Protein AF-0000000078828019 (afdb_homodimer)

Foldseek 3Di:
DDDPPDPDPFPKKKDQVQLLLCVVCVVLPFHCVVLCVVLVHDPNSVVALIDIDGLVSLVVSVVVSCVRSVPPQSLLVSLLVDDPCSQPLLRVLLLQAWWLLRNLQSCQLQVCVRIVQKHWDWDADPQQKIKIFMDRALCQCSNHDSNLNNVVLNSQNVLCVQQVDDDAFPAWEGLAADDPDQVVVCVSRVDGYHYNLLTTMTMHGNVRRGGTGPNHHVVVSVVSDVVSPRRCVDDPPPVCCPVLHVLLLVLLLVCLQVAHDDLQSSCVSVVHHSVVNQVVCVVVPHGNVRSLLVSLQVQLLVQLLPPVADLVNSCSSSRHPDSVVQQVSSCVRRVGGSVVVSPNVVSD/DDDPPDDPDFPKKKDQVQLLLCVVCVVLPFHCVVLCVVLVHDPNSVVALIDIDGLVSLVVSVVVSCVRSVPPQSLLVSLLVDDPCSQPLLRVLLLQAWWLLRSLQSCQLLVCVRIVQKHWDWDADPQQKIKIFMDRFLCQCSNHDSNLNNVVLNSQNVLCVQQVDDDAFPAWEGLAADDPDQVVVCVSRVDGYHYVPLTTMTMHGNVRRGGTGPNHHVVVSVVSDVVSPRRPVDDPPPVCCPVLHVLLLVLLLVCLQVAHDDLQSSCVSSVHHSVVNQVVCVVVPHGNVRSLLVSLQVQLLVQLLPPVADLVNSCSSSRHPDSVVQQVSNCSRRVGGSVVVSPPVVSD

pLDDT: mean 85.27, std 15.71, range [27.28, 98.56]

Nearest PDB structures (foldseek):
  8rcw-assembly2_B  TM=8.441E-01  e=9.101E-11  Mycobacterium tuberculosis H37Rv
  5chh-assembly1_A  TM=4.818E-01  e=4.666E-13  Pseudomonas aeruginosa
  3mkl-assembly1_A  TM=8.518E-01  e=8.955E-05  Escherichia coli K-12
  3mkl-assembly2_B  TM=8.561E-01  e=1.146E-04  Escherichia coli K-12
  6xiu-assembly1_B-2  TM=5.692E-01  e=2.127E-02  Escherichia coli

Organism: Myxococcus xanthus (strain 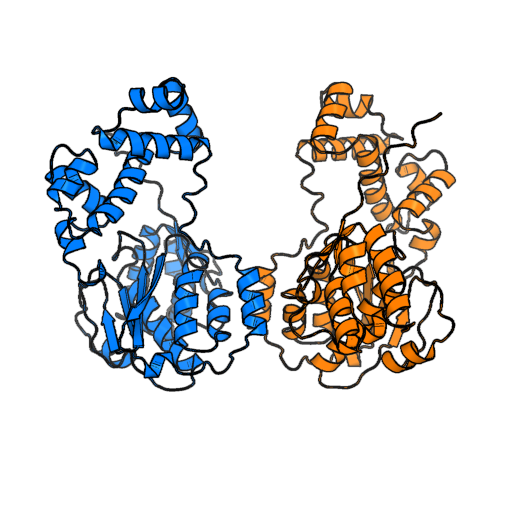DK1622) (NCBI:txid246197)

Structure (mmCIF, N/CA/C/O backbone):
data_AF-0000000078828019-model_v1
#
loop_
_entity.id
_entity.type
_entity.pdbx_description
1 polymer 'Transcriptional regulator, AraC family'
#
loop_
_atom_site.group_PDB
_atom_site.id
_atom_site.type_symbol
_atom_site.label_atom_id
_atom_site.label_alt_id
_atom_site.label_comp_id
_atom_site.label_asym_id
_atom_site.label_entity_id
_atom_site.label_seq_id
_atom_site.pdbx_PDB_ins_code
_atom_site.Cartn_x
_atom_site.Cartn_y
_atom_site.Cartn_z
_atom_site.occupancy
_atom_site.B_iso_or_equiv
_atom_site.auth_seq_id
_atom_site.auth_comp_id
_atom_site.auth_asym_id
_atom_site.auth_atom_id
_atom_site.pdbx_PDB_model_num
ATOM 1 N N . MET A 1 1 ? -33.906 43.219 -7.566 1 29.83 1 MET A N 1
ATOM 2 C CA . MET A 1 1 ? -33.562 42.25 -6.551 1 29.83 1 MET A CA 1
ATOM 3 C C . MET A 1 1 ? -32.469 41.312 -7.039 1 29.83 1 MET A C 1
ATOM 5 O O . MET A 1 1 ? -32.656 40.562 -7.988 1 29.83 1 MET A O 1
ATOM 9 N N . GLU A 1 2 ? -31.156 41.719 -7.035 1 33.22 2 GLU A N 1
ATOM 10 C CA . GLU A 1 2 ? -29.938 41.156 -7.637 1 33.22 2 GLU A CA 1
ATOM 11 C C . GLU A 1 2 ? -29.641 39.781 -7.102 1 33.22 2 GLU A C 1
ATOM 13 O O . GLU A 1 2 ? -29.641 39.562 -5.887 1 33.22 2 GLU A O 1
ATOM 18 N N . THR A 1 3 ? -30 38.781 -7.867 1 39.12 3 THR A N 1
ATOM 19 C CA . THR A 1 3 ? -29.766 37.375 -7.547 1 39.12 3 THR A CA 1
ATOM 20 C C . THR A 1 3 ? -28.328 37.156 -7.082 1 39.12 3 THR A C 1
ATOM 22 O O . THR A 1 3 ? -27.391 37.531 -7.773 1 39.12 3 THR A O 1
ATOM 25 N N . PRO A 1 4 ? -28.125 36.969 -5.766 1 39.81 4 PRO A N 1
ATOM 26 C CA . PRO A 1 4 ? -26.766 36.781 -5.25 1 39.81 4 PRO A CA 1
ATOM 27 C C . PRO A 1 4 ? -25.938 35.812 -6.105 1 39.81 4 PRO A C 1
ATOM 29 O O . PRO A 1 4 ? -26.5 34.969 -6.785 1 39.81 4 PRO A O 1
ATOM 32 N N . PRO A 1 5 ? -24.812 36.25 -6.617 1 39.56 5 PRO A N 1
ATOM 33 C CA . PRO A 1 5 ? -23.969 35.438 -7.477 1 39.56 5 PRO A CA 1
ATOM 34 C C . PRO A 1 5 ? -23.875 33.969 -7.012 1 39.56 5 PRO A C 1
ATOM 36 O O . PRO A 1 5 ? -24.078 33.688 -5.828 1 39.56 5 PRO A O 1
ATOM 39 N N . PRO A 1 6 ? -24.125 33.062 -7.855 1 37.78 6 PRO A N 1
ATOM 40 C CA . PRO A 1 6 ? -24.094 31.641 -7.48 1 37.78 6 PRO A CA 1
ATOM 41 C C . PRO A 1 6 ? -22.891 31.281 -6.605 1 37.78 6 PRO A C 1
ATOM 43 O O . PRO A 1 6 ? -21.812 31.828 -6.793 1 37.78 6 PRO A O 1
ATOM 46 N N . SER A 1 7 ? -23.016 31.047 -5.316 1 38.22 7 SER A N 1
ATOM 47 C CA . SER A 1 7 ? -22.062 30.641 -4.281 1 38.22 7 SER A CA 1
ATOM 48 C C . SER A 1 7 ? -21.031 29.656 -4.832 1 38.22 7 SER A C 1
ATOM 50 O O . SER A 1 7 ? -21.359 28.812 -5.672 1 38.22 7 SER A O 1
ATOM 52 N N . ARG A 1 8 ? -19.797 30.062 -4.988 1 40.03 8 ARG A N 1
ATOM 53 C CA . ARG A 1 8 ? -18.688 29.203 -5.344 1 40.03 8 ARG A CA 1
ATOM 54 C C . ARG A 1 8 ? -18.938 27.766 -4.898 1 40.03 8 ARG A C 1
ATOM 56 O O . ARG A 1 8 ? -19.453 27.531 -3.809 1 40.03 8 ARG A O 1
ATOM 63 N N . PRO A 1 9 ? -19.031 26.875 -5.777 1 45.09 9 PRO A N 1
ATOM 64 C CA . PRO A 1 9 ? -19.25 25.484 -5.371 1 45.09 9 PRO A CA 1
ATOM 65 C C . PRO A 1 9 ? -18.406 25.078 -4.168 1 45.09 9 PRO A C 1
ATOM 67 O O . PRO A 1 9 ? -17.297 25.578 -3.994 1 45.09 9 PRO A O 1
ATOM 70 N N . PRO A 1 10 ? -19 24.703 -3.172 1 53.19 10 PRO A N 1
ATOM 71 C CA . PRO A 1 10 ? -18.328 24.375 -1.902 1 53.19 10 PRO A CA 1
ATOM 72 C C . PRO A 1 10 ? -17.109 23.484 -2.082 1 53.19 10 PRO A C 1
ATOM 74 O O . PRO A 1 10 ? -17.109 22.594 -2.93 1 53.19 10 PRO A O 1
ATOM 77 N N . THR A 1 11 ? -15.852 24.094 -1.887 1 67.56 11 THR A N 1
ATOM 78 C CA . THR A 1 11 ? -14.609 23.328 -1.873 1 67.56 11 THR A CA 1
ATOM 79 C C . THR A 1 11 ? -14.727 22.109 -0.957 1 67.56 11 THR A C 1
ATOM 81 O O . THR A 1 11 ? -14.906 22.266 0.255 1 67.56 11 THR A O 1
ATOM 84 N N . ASP A 1 12 ? -14.922 20.984 -1.517 1 82.56 12 ASP A N 1
ATOM 85 C CA . ASP A 1 12 ? -14.961 19.75 -0.745 1 82.56 12 ASP A CA 1
ATOM 86 C C . ASP A 1 12 ? -13.57 19.391 -0.23 1 82.56 12 ASP A C 1
ATOM 88 O O . ASP A 1 12 ? -12.57 19.641 -0.895 1 82.56 12 ASP A O 1
ATOM 92 N N . VAL A 1 13 ? -13.578 19.047 1.036 1 84.44 13 VAL A N 1
ATOM 93 C CA . VAL A 1 13 ? -12.336 18.562 1.637 1 84.44 13 VAL A CA 1
ATOM 94 C C . VAL A 1 13 ? -12.516 17.125 2.113 1 84.44 13 VAL A C 1
ATOM 96 O O . VAL A 1 13 ? -13.609 16.734 2.553 1 84.44 13 VAL A O 1
ATOM 99 N N . ARG A 1 14 ? -11.516 16.422 1.96 1 87.19 14 ARG A N 1
ATOM 100 C CA . ARG A 1 14 ? -11.445 15.086 2.557 1 87.19 14 ARG A CA 1
ATOM 101 C C . ARG A 1 14 ? -10.93 15.156 3.988 1 87.19 14 ARG A C 1
ATOM 103 O O . ARG A 1 14 ? -9.734 15.375 4.211 1 87.19 14 ARG A O 1
ATOM 110 N N . SER A 1 15 ? -11.82 14.93 4.906 1 88.06 15 SER A N 1
ATOM 111 C CA . SER A 1 15 ? -11.43 15.109 6.305 1 88.06 15 SER A CA 1
ATOM 112 C C . SER A 1 15 ? -11.18 13.766 6.984 1 88.06 15 SER A C 1
ATOM 114 O O . SER A 1 15 ? -11.992 12.852 6.883 1 88.06 15 SER A O 1
ATOM 116 N N . GLN A 1 16 ? -10.117 13.758 7.77 1 88.5 16 GLN A N 1
ATOM 117 C CA . GLN A 1 16 ? -9.781 12.602 8.594 1 88.5 16 GLN A CA 1
ATOM 118 C C . GLN A 1 16 ? -10.125 12.852 10.055 1 88.5 16 GLN A C 1
ATOM 120 O O . GLN A 1 16 ? -9.805 12.031 10.922 1 88.5 16 GLN A O 1
ATOM 125 N N . LEU A 1 17 ? -10.766 13.898 10.273 1 92 17 LEU A N 1
ATOM 126 C CA . LEU A 1 17 ? -11.008 14.344 11.641 1 92 17 LEU A CA 1
ATOM 127 C C . LEU A 1 17 ? -12.43 14 12.07 1 92 17 LEU A C 1
ATOM 129 O O . LEU A 1 17 ? -12.68 13.734 13.25 1 92 17 LEU A O 1
ATOM 133 N N . VAL A 1 18 ? -13.336 13.93 11.148 1 93.5 18 VAL A N 1
ATOM 134 C CA . VAL A 1 18 ? -14.75 13.797 11.461 1 93.5 18 VAL A CA 1
ATOM 135 C C . VAL A 1 18 ? -15.008 12.461 12.156 1 93.5 18 VAL A C 1
ATOM 137 O O . VAL A 1 18 ? -15.586 12.422 13.242 1 93.5 18 VAL A O 1
ATOM 140 N N . GLY A 1 19 ? -14.578 11.438 11.617 1 93.75 19 GLY A N 1
ATOM 141 C CA . GLY A 1 19 ? -14.773 10.117 12.195 1 93.75 19 GLY A CA 1
ATOM 142 C C . GLY A 1 19 ? -14.227 9.992 13.602 1 93.75 19 GLY A C 1
ATOM 143 O O . GLY A 1 19 ? -14.969 9.703 14.547 1 93.75 19 GLY A O 1
ATOM 144 N N . PRO A 1 20 ? -12.984 10.289 13.75 1 93.81 20 PRO A N 1
ATOM 145 C CA . PRO A 1 20 ? -12.367 10.219 15.078 1 93.81 20 PRO A CA 1
ATOM 146 C C . PRO A 1 20 ? -13.062 11.109 16.109 1 93.81 20 PRO A C 1
ATOM 148 O O . PRO A 1 20 ? -13.156 10.75 17.281 1 93.81 20 PRO A O 1
ATOM 151 N N . MET A 1 21 ? -13.547 12.242 15.703 1 95.38 21 MET A N 1
ATOM 152 C CA . MET A 1 21 ? -14.242 13.125 16.625 1 95.38 21 MET A CA 1
ATOM 153 C C . MET A 1 21 ? -15.555 12.508 17.094 1 95.38 21 MET A C 1
ATOM 155 O O . MET A 1 21 ? -15.883 12.555 18.281 1 95.38 21 MET A O 1
ATOM 159 N N . LEU A 1 22 ? -16.266 11.891 16.156 1 95.94 22 LEU A N 1
ATOM 160 C CA . LEU A 1 22 ? -17.5 11.211 16.516 1 95.94 22 LEU A CA 1
ATOM 161 C C . LEU A 1 22 ? -17.234 10.039 17.453 1 95.94 22 LEU A C 1
ATOM 163 O O . LEU A 1 22 ? -17.953 9.844 18.438 1 95.94 22 LEU A O 1
ATOM 167 N N . ALA A 1 23 ? -16.219 9.344 17.172 1 94.31 23 ALA A N 1
ATOM 168 C CA . ALA A 1 23 ? -15.836 8.234 18.031 1 94.31 23 ALA A CA 1
ATOM 169 C C . ALA A 1 23 ? -15.453 8.727 19.422 1 94.31 23 ALA A C 1
ATOM 171 O O . ALA A 1 23 ? -15.789 8.086 20.422 1 94.31 23 ALA A O 1
ATOM 172 N N . TYR A 1 24 ? -14.719 9.805 19.469 1 94.81 24 TYR A N 1
ATOM 173 C CA . TYR A 1 24 ? -14.312 10.414 20.719 1 94.81 24 TYR A CA 1
ATOM 174 C C . TYR A 1 24 ? -15.531 10.82 21.547 1 94.81 24 TYR A C 1
ATOM 176 O O . TYR A 1 24 ? -15.57 10.586 22.766 1 94.81 24 TYR A O 1
ATOM 184 N N . LEU A 1 25 ? -16.516 11.43 20.906 1 95.94 25 LEU A N 1
ATOM 185 C CA . LEU A 1 25 ? -17.75 11.82 21.609 1 95.94 25 LEU A CA 1
ATOM 186 C C . LEU A 1 25 ? -18.422 10.609 22.234 1 95.94 25 LEU A C 1
ATOM 188 O O . LEU A 1 25 ? -18.781 10.633 23.406 1 95.94 25 LEU A O 1
ATOM 192 N N . ARG A 1 26 ? -18.484 9.57 21.5 1 93.81 26 ARG A N 1
ATOM 193 C CA . ARG A 1 26 ? -19.094 8.344 22 1 93.81 26 ARG A CA 1
ATOM 194 C C . ARG A 1 26 ? -18.297 7.785 23.172 1 93.81 26 ARG A C 1
ATOM 196 O O . ARG A 1 26 ? -18.875 7.406 24.203 1 93.81 26 ARG A O 1
ATOM 203 N N . ALA A 1 27 ? -17.078 7.805 23.016 1 92.81 27 ALA A N 1
ATOM 204 C CA . ALA A 1 27 ? -16.203 7.234 24.047 1 92.81 27 ALA A CA 1
ATOM 205 C C . ALA A 1 27 ? -16.266 8.039 25.328 1 92.81 27 ALA A C 1
ATOM 207 O O . ALA A 1 27 ? -15.992 7.508 26.422 1 92.81 27 ALA A O 1
ATOM 208 N N . THR A 1 28 ? -16.562 9.289 25.234 1 94 28 THR A N 1
ATOM 209 C CA . THR A 1 28 ? -16.609 10.141 26.422 1 94 28 THR A CA 1
ATOM 210 C C . THR A 1 28 ? -18.047 10.289 26.922 1 94 28 THR A C 1
ATOM 212 O O . THR A 1 28 ? -18.344 11.172 27.734 1 94 28 THR A O 1
ATOM 215 N N . GLY A 1 29 ? -18.984 9.531 26.359 1 94.19 29 GLY A N 1
ATOM 216 C CA . GLY A 1 29 ? -20.344 9.422 26.891 1 94.19 29 GLY A CA 1
ATOM 217 C C . GLY A 1 29 ? -21.328 10.375 26.234 1 94.19 29 GLY A C 1
ATOM 218 O O . GLY A 1 29 ? -22.422 10.578 26.734 1 94.19 29 GLY A O 1
ATOM 219 N N . ARG A 1 30 ? -20.938 11.047 25.203 1 95.75 30 ARG A N 1
ATOM 220 C CA . ARG A 1 30 ? -21.828 11.945 24.469 1 95.75 30 ARG A CA 1
ATOM 221 C C . ARG A 1 30 ? -22.375 11.266 23.219 1 95.75 30 ARG A C 1
ATOM 223 O O . ARG A 1 30 ? -21.641 10.539 22.531 1 95.75 30 ARG A O 1
ATOM 230 N N . ASP A 1 31 ? -23.609 11.445 23 1 95.44 31 ASP A N 1
ATOM 231 C CA . ASP A 1 31 ? -24.234 10.883 21.812 1 95.44 31 ASP A CA 1
ATOM 232 C C . ASP A 1 31 ? -23.938 11.727 20.562 1 95.44 31 ASP A C 1
ATOM 234 O O . ASP A 1 31 ? -24.375 12.875 20.484 1 95.44 31 ASP A O 1
ATOM 238 N N . PRO A 1 32 ? -23.281 11.125 19.594 1 95.5 32 PRO A N 1
ATOM 239 C CA . PRO A 1 32 ? -22.938 11.922 18.406 1 95.5 32 PRO A CA 1
ATOM 240 C C . PRO A 1 32 ? -24.062 11.984 17.391 1 95.5 32 PRO A C 1
ATOM 242 O O . PRO A 1 32 ? -23.953 12.703 16.391 1 95.5 32 PRO A O 1
ATOM 245 N N . SER A 1 33 ? -25.219 11.359 17.516 1 94.56 33 SER A N 1
ATOM 246 C CA . SER A 1 33 ? -26.281 11.203 16.531 1 94.56 33 SER A CA 1
ATOM 247 C C . SER A 1 33 ? -26.812 12.555 16.078 1 94.56 33 SER A C 1
ATOM 249 O O . SER A 1 33 ? -27.078 12.75 14.883 1 94.56 33 SER A O 1
ATOM 251 N N . PRO A 1 34 ? -26.969 13.508 17 1 95 34 PRO A N 1
ATOM 252 C CA . PRO A 1 34 ? -27.453 14.812 16.547 1 95 34 PRO A CA 1
ATOM 253 C C . PRO A 1 34 ? -26.516 15.461 15.523 1 95 34 PRO A C 1
ATOM 255 O O . PRO A 1 34 ? -26.984 16.141 14.602 1 95 34 PRO A O 1
ATOM 258 N N . LEU A 1 35 ? -25.219 15.305 15.711 1 96.44 35 LEU A N 1
ATOM 259 C CA . LEU A 1 35 ? -24.266 15.859 14.758 1 96.44 35 LEU A CA 1
ATOM 260 C C . LEU A 1 35 ? -24.359 15.148 13.414 1 96.44 35 LEU A C 1
ATOM 262 O O . LEU A 1 35 ? -24.328 15.797 12.359 1 96.44 35 LEU A O 1
ATOM 266 N N . VAL A 1 36 ? -24.547 13.812 13.414 1 94.94 36 VAL A N 1
ATOM 267 C CA . VAL A 1 36 ? -24.641 13.008 12.203 1 94.94 36 VAL A CA 1
ATOM 268 C C . VAL A 1 36 ? -25.859 13.445 11.391 1 94.94 36 VAL A C 1
ATOM 270 O O . VAL A 1 36 ? -25.75 13.633 10.172 1 94.94 36 VAL A O 1
ATOM 273 N N . GLU A 1 37 ? -26.891 13.688 12.047 1 92.62 37 GLU A N 1
ATOM 274 C CA . GLU A 1 37 ? -28.125 14.102 11.406 1 92.62 37 GLU A CA 1
ATOM 275 C C . GLU A 1 37 ? -28.031 15.539 10.891 1 92.62 37 GLU A C 1
ATOM 277 O O . GLU A 1 37 ? -28.375 15.82 9.742 1 92.62 37 GLU A O 1
ATOM 282 N N . ARG A 1 38 ? -27.531 16.406 11.703 1 94.81 38 ARG A N 1
ATOM 283 C CA . ARG A 1 38 ? -27.469 17.828 11.406 1 94.81 38 ARG A CA 1
ATOM 284 C C . ARG A 1 38 ? -26.609 18.094 10.172 1 94.81 38 ARG A C 1
ATOM 286 O O . ARG A 1 38 ? -26.953 18.953 9.352 1 94.81 38 ARG A O 1
ATOM 293 N N . PHE A 1 39 ? -25.547 17.312 10.07 1 94.25 39 PHE A N 1
ATOM 294 C CA . PHE A 1 39 ? -24.609 17.609 9 1 94.25 39 PHE A CA 1
ATOM 295 C C . PHE A 1 39 ? -24.703 16.578 7.883 1 94.25 39 PHE A C 1
ATOM 297 O O . PHE A 1 39 ? -23.859 16.562 6.98 1 94.25 39 PHE A O 1
ATOM 304 N N . GLY A 1 40 ? -25.625 15.672 7.969 1 92.5 40 GLY A N 1
ATOM 305 C CA . GLY A 1 40 ? -25.875 14.703 6.906 1 92.5 40 GLY A CA 1
ATOM 306 C C . GLY A 1 40 ? -24.719 13.742 6.695 1 92.5 40 GLY A C 1
ATOM 307 O O . GLY A 1 40 ? -24.359 13.438 5.559 1 92.5 40 GLY A O 1
ATOM 308 N N . LEU A 1 41 ? -24.141 13.312 7.742 1 91.5 41 LEU A N 1
ATOM 309 C CA . LEU A 1 41 ? -23.016 12.383 7.648 1 91.5 41 LEU A CA 1
ATOM 310 C C . LEU A 1 41 ? -23.5 10.953 7.48 1 91.5 41 LEU A C 1
ATOM 312 O O . LEU A 1 41 ? -24.625 10.625 7.875 1 91.5 41 LEU A O 1
ATOM 316 N N . PRO A 1 42 ? -22.672 10.117 6.891 1 89.06 42 PRO A N 1
ATOM 317 C CA . PRO A 1 42 ? -23.047 8.695 6.852 1 89.06 42 PRO A CA 1
ATOM 318 C C . PRO A 1 42 ? -23.25 8.102 8.242 1 89.06 42 PRO A C 1
ATOM 320 O O . PRO A 1 42 ? -22.562 8.484 9.188 1 89.06 42 PRO A O 1
ATOM 323 N N . ALA A 1 43 ? -24.062 7.082 8.289 1 85.62 43 ALA A N 1
ATOM 324 C CA . ALA A 1 43 ? -24.391 6.465 9.57 1 85.62 43 ALA A CA 1
ATOM 325 C C . ALA A 1 43 ? -23.156 5.832 10.219 1 85.62 43 ALA A C 1
ATOM 327 O O . ALA A 1 43 ? -23.047 5.805 11.445 1 85.62 43 ALA A O 1
ATOM 328 N N . ASN A 1 44 ? -22.266 5.41 9.414 1 89.44 44 ASN A N 1
ATOM 329 C CA . ASN A 1 44 ? -21.062 4.766 9.922 1 89.44 44 ASN A CA 1
ATOM 330 C C . ASN A 1 44 ? -19.859 5.707 9.875 1 89.44 44 ASN A C 1
ATOM 332 O O . ASN A 1 44 ? -18.719 5.258 9.805 1 89.44 44 ASN A O 1
ATOM 336 N N . ALA A 1 45 ? -20.109 6.969 9.969 1 88.88 45 ALA A N 1
ATOM 337 C CA . ALA A 1 45 ? -19.062 7.969 9.812 1 88.88 45 ALA A CA 1
ATOM 338 C C . ALA A 1 45 ? -17.984 7.809 10.891 1 88.88 45 ALA A C 1
ATOM 340 O O . ALA A 1 45 ? -16.812 8.078 10.641 1 88.88 45 ALA A O 1
ATOM 341 N N . SER A 1 46 ? -18.359 7.336 12.008 1 88.69 46 SER A N 1
ATOM 342 C CA . SER A 1 46 ? -17.422 7.195 13.125 1 88.69 46 SER A CA 1
ATOM 343 C C . SER A 1 46 ? -16.391 6.113 12.836 1 88.69 46 SER A C 1
ATOM 345 O O . SER A 1 46 ? -15.336 6.078 13.477 1 88.69 46 SER A O 1
ATOM 347 N N . ALA A 1 47 ? -16.734 5.301 11.883 1 84.44 47 ALA A N 1
ATOM 348 C CA . ALA A 1 47 ? -15.852 4.18 11.57 1 84.44 47 ALA A CA 1
ATOM 349 C C . ALA A 1 47 ? -15.086 4.43 10.281 1 84.44 47 ALA A C 1
ATOM 351 O O . ALA A 1 47 ? -14.242 3.615 9.883 1 84.44 47 ALA A O 1
ATOM 352 N N . LEU A 1 48 ? -15.352 5.555 9.695 1 83.69 48 LEU A N 1
ATOM 353 C CA . LEU A 1 48 ? -14.688 5.855 8.43 1 83.69 48 LEU A CA 1
ATOM 354 C C . LEU A 1 48 ? -13.383 6.613 8.664 1 83.69 48 LEU A C 1
ATOM 356 O O . LEU A 1 48 ? -13.328 7.516 9.5 1 83.69 48 LEU A O 1
ATOM 360 N N . PRO A 1 49 ? -12.406 6.215 7.934 1 78.88 49 PRO A N 1
ATOM 361 C CA . PRO A 1 49 ? -11.133 6.926 8.078 1 78.88 49 PRO A CA 1
ATOM 362 C C . PRO A 1 49 ? -11.18 8.352 7.527 1 78.88 49 PRO A C 1
ATOM 364 O O . PRO A 1 49 ? -10.383 9.195 7.934 1 78.88 49 PRO A O 1
ATOM 367 N N . GLU A 1 50 ? -12.094 8.547 6.594 1 86.56 50 GLU A N 1
ATOM 368 C CA . GLU A 1 50 ? -12.234 9.875 6.008 1 86.56 50 GLU A CA 1
ATOM 369 C C . GLU A 1 50 ? -13.664 10.141 5.566 1 86.56 50 GLU A C 1
ATOM 371 O O . GLU A 1 50 ? -14.414 9.203 5.258 1 86.56 50 GLU A O 1
ATOM 376 N N . VAL A 1 51 ? -14.023 11.391 5.652 1 88.44 51 VAL A N 1
ATOM 377 C CA . VAL A 1 51 ? -15.328 11.875 5.195 1 88.44 51 VAL A CA 1
ATOM 378 C C . VAL A 1 51 ? -15.141 13.125 4.336 1 88.44 51 VAL A C 1
ATOM 380 O O . VAL A 1 51 ? -14.398 14.039 4.707 1 88.44 51 VAL A O 1
ATOM 383 N N . THR A 1 52 ? -15.766 13.086 3.143 1 88.38 52 THR A N 1
ATOM 384 C CA . THR A 1 52 ? -15.703 14.258 2.279 1 88.38 52 THR A CA 1
ATOM 385 C C . THR A 1 52 ? -16.891 15.18 2.531 1 88.38 52 THR A C 1
ATOM 387 O O . THR A 1 52 ? -18.031 14.719 2.588 1 88.38 52 THR A O 1
ATOM 390 N N . LEU A 1 53 ? -16.578 16.406 2.748 1 86.75 53 LEU A N 1
ATOM 391 C CA . LEU A 1 53 ? -17.609 17.406 2.982 1 86.75 53 LEU A CA 1
ATOM 392 C C . LEU A 1 53 ? -17.094 18.797 2.648 1 86.75 53 LEU A C 1
ATOM 394 O O . LEU A 1 53 ? -15.891 19.016 2.566 1 86.75 53 LEU A O 1
ATOM 398 N N . PRO A 1 54 ? -17.984 19.719 2.428 1 85.12 54 PRO A N 1
ATOM 399 C CA . PRO A 1 54 ? -17.547 21.094 2.207 1 85.12 54 PRO A CA 1
ATOM 400 C C . PRO A 1 54 ? -16.781 21.672 3.4 1 85.12 54 PRO A C 1
ATOM 402 O O . PRO A 1 54 ? -17.125 21.375 4.551 1 85.12 54 PRO A O 1
ATOM 405 N N . LEU A 1 55 ? -15.828 22.469 3.111 1 86.12 55 LEU A N 1
ATOM 406 C CA . LEU A 1 55 ? -14.992 23.062 4.148 1 86.12 55 LEU A CA 1
ATOM 407 C C . LEU A 1 55 ? -15.836 23.828 5.16 1 86.12 55 LEU A C 1
ATOM 409 O O . LEU A 1 55 ? -15.586 23.75 6.367 1 86.12 55 LEU A O 1
ATOM 413 N N . ALA A 1 56 ? -16.812 24.531 4.668 1 85.31 56 ALA A N 1
ATOM 414 C CA . ALA A 1 56 ? -17.703 25.281 5.551 1 85.31 56 ALA A CA 1
ATOM 415 C C . ALA A 1 56 ? -18.438 24.359 6.5 1 85.31 56 ALA A C 1
ATOM 417 O O . ALA A 1 56 ? -18.656 24.688 7.672 1 85.31 56 ALA A O 1
ATOM 418 N N . THR A 1 57 ? -18.797 23.234 5.984 1 89.56 57 THR A N 1
ATOM 419 C CA . THR A 1 57 ? -19.469 22.234 6.801 1 89.56 57 THR A CA 1
ATOM 420 C C . THR A 1 57 ? -18.516 21.656 7.852 1 89.56 57 THR A C 1
ATOM 422 O O . THR A 1 57 ? -18.922 21.422 8.992 1 89.56 57 THR A O 1
ATOM 425 N N . LEU A 1 58 ? -17.344 21.484 7.48 1 92.25 58 LEU A N 1
ATOM 426 C CA . LEU A 1 58 ? -16.359 21 8.438 1 92.25 58 LEU A CA 1
ATOM 427 C C . LEU A 1 58 ? -16.203 21.984 9.602 1 92.25 58 LEU A C 1
ATOM 429 O O . LEU A 1 58 ? -16.203 21.578 10.766 1 92.25 58 LEU A O 1
ATOM 433 N N . HIS A 1 59 ? -16.188 23.234 9.367 1 90.69 59 HIS A N 1
ATOM 434 C CA . HIS A 1 59 ? -16.062 24.25 10.406 1 90.69 59 HIS A CA 1
ATOM 435 C C . HIS A 1 59 ? -17.25 24.203 11.367 1 90.69 59 HIS A C 1
ATOM 437 O O . HIS A 1 59 ? -17.062 24.188 12.586 1 90.69 59 HIS A O 1
ATOM 443 N N . ALA A 1 60 ? -18.344 24.188 10.719 1 92.19 60 ALA A N 1
ATOM 444 C CA . ALA A 1 60 ? -19.562 24.156 11.531 1 92.19 60 ALA A CA 1
ATOM 445 C C . ALA A 1 60 ? -19.609 22.891 12.383 1 92.19 60 ALA A C 1
ATOM 447 O O . ALA A 1 60 ? -20.047 22.938 13.539 1 92.19 60 ALA A O 1
ATOM 448 N N . PHE A 1 61 ? -19.203 21.844 11.805 1 96.12 61 PHE A N 1
ATOM 449 C CA . PHE A 1 61 ? -19.172 20.578 12.516 1 96.12 61 PHE A CA 1
ATOM 450 C C . PHE A 1 61 ? -18.234 20.656 13.711 1 96.12 61 PHE A C 1
ATOM 452 O O . PHE A 1 61 ? -18.578 20.203 14.805 1 96.12 61 PHE A O 1
ATOM 459 N N . LEU A 1 62 ? -17.047 21.156 13.516 1 95.19 62 LEU A N 1
ATOM 460 C CA . LEU A 1 62 ? -16.062 21.25 14.578 1 95.19 62 LEU A CA 1
ATOM 461 C C . LEU A 1 62 ? -16.562 22.125 15.727 1 95.19 62 LEU A C 1
ATOM 463 O O . LEU A 1 62 ? -16.375 21.781 16.891 1 95.19 62 LEU A O 1
ATOM 467 N N . ASP A 1 63 ? -17.219 23.188 15.383 1 94.31 63 ASP A N 1
ATOM 468 C CA . ASP A 1 63 ? -17.812 24.062 16.406 1 94.31 63 ASP A CA 1
ATOM 469 C C . ASP A 1 63 ? -18.891 23.328 17.188 1 94.31 63 ASP A C 1
ATOM 471 O O . ASP A 1 63 ? -18.922 23.406 18.422 1 94.31 63 ASP A O 1
ATOM 475 N N . ALA A 1 64 ? -19.688 22.656 16.484 1 96.31 64 ALA A N 1
ATOM 476 C CA . ALA A 1 64 ? -20.781 21.906 17.125 1 96.31 64 ALA A CA 1
ATOM 477 C C . ALA A 1 64 ? -20.234 20.781 18 1 96.31 64 ALA A C 1
ATOM 479 O O . ALA A 1 64 ? -20.766 20.516 19.078 1 96.31 64 ALA A O 1
ATOM 480 N N . ALA A 1 65 ? -19.234 20.125 17.547 1 96.94 65 ALA A N 1
ATOM 481 C CA . ALA A 1 65 ? -18.625 19.047 18.297 1 96.94 65 ALA A CA 1
ATOM 482 C C . ALA A 1 65 ? -18 19.562 19.594 1 96.94 65 ALA A C 1
ATOM 484 O O . ALA A 1 65 ? -18.078 18.906 20.641 1 96.94 65 ALA A O 1
ATOM 485 N N . GLU A 1 66 ? -17.344 20.719 19.484 1 96.19 66 GLU A N 1
ATOM 486 C CA . GLU A 1 66 ? -16.812 21.344 20.703 1 96.19 66 GLU A CA 1
ATOM 487 C C . GLU A 1 66 ? -17.922 21.625 21.703 1 96.19 66 GLU A C 1
ATOM 489 O O . GLU A 1 66 ? -17.766 21.312 22.891 1 96.19 66 GLU A O 1
ATOM 494 N N . ALA A 1 67 ? -18.984 22.203 21.219 1 96.12 67 ALA A N 1
ATOM 495 C CA . ALA A 1 67 ? -20.109 22.547 22.094 1 96.12 67 ALA A CA 1
ATOM 496 C C . ALA A 1 67 ? -20.688 21.297 22.734 1 96.12 67 ALA A C 1
ATOM 498 O O . ALA A 1 67 ? -20.953 21.281 23.953 1 96.12 67 ALA A O 1
ATOM 499 N N . LEU A 1 68 ? -20.844 20.312 21.969 1 96.12 68 LEU A N 1
ATOM 500 C CA . LEU A 1 68 ? -21.438 19.078 22.453 1 96.12 68 LEU A CA 1
ATOM 501 C C . LEU A 1 68 ? -20.531 18.391 23.469 1 96.12 68 LEU A C 1
ATOM 503 O O . LEU A 1 68 ? -21 17.859 24.469 1 96.12 68 LEU A O 1
ATOM 507 N N . SER A 1 69 ? -19.297 18.359 23.234 1 95.81 69 SER A N 1
ATOM 508 C CA . SER A 1 69 ? -18.344 17.672 24.094 1 95.81 69 SER A CA 1
ATOM 509 C C . SER A 1 69 ? -18.031 18.5 25.344 1 95.81 69 SER A C 1
ATOM 511 O O . SER A 1 69 ? -17.609 17.953 26.359 1 95.81 69 SER A O 1
ATOM 513 N N . GLY A 1 70 ? -18.094 19.828 25.188 1 95.12 70 GLY A N 1
ATOM 514 C CA . GLY A 1 70 ? -17.625 20.719 26.234 1 95.12 70 GLY A CA 1
ATOM 515 C C . GLY A 1 70 ? -16.109 20.781 26.344 1 95.12 70 GLY A C 1
ATOM 516 O O . GLY A 1 70 ? -15.578 21.219 27.359 1 95.12 70 GLY A O 1
ATOM 517 N N . ASP A 1 71 ? -15.438 20.297 25.375 1 95.88 71 ASP A N 1
ATOM 518 C CA . ASP A 1 71 ? -13.977 20.234 25.344 1 95.88 71 ASP A CA 1
ATOM 519 C C . ASP A 1 71 ? -13.406 21.328 24.453 1 95.88 71 ASP A C 1
ATOM 521 O O . ASP A 1 71 ? -13.438 21.203 23.219 1 95.88 71 ASP A O 1
ATOM 525 N N . ALA A 1 72 ? -12.805 22.344 25.062 1 96.12 72 ALA A N 1
ATOM 526 C CA . ALA A 1 72 ? -12.273 23.484 24.312 1 96.12 72 ALA A CA 1
ATOM 527 C C . ALA A 1 72 ? -11.047 23.094 23.516 1 96.12 72 ALA A C 1
ATOM 529 O O . ALA A 1 72 ? -10.594 23.844 22.641 1 96.12 72 ALA A O 1
ATOM 530 N N . PHE A 1 73 ? -10.508 21.922 23.797 1 97.5 73 PHE A N 1
ATOM 531 C CA . PHE A 1 73 ? -9.328 21.422 23.094 1 97.5 73 PHE A CA 1
ATOM 532 C C . PHE A 1 73 ? -9.617 20.078 22.438 1 97.5 73 PHE A C 1
ATOM 534 O O . PHE A 1 73 ? -8.781 19.172 22.469 1 97.5 73 PHE A O 1
ATOM 541 N N . LEU A 1 74 ? -10.742 20.016 21.875 1 96.38 74 LEU A N 1
ATOM 542 C CA . LEU A 1 74 ? -11.234 18.781 21.266 1 96.38 74 LEU A CA 1
ATOM 543 C C . LEU A 1 74 ? -10.242 18.25 20.234 1 96.38 74 LEU A C 1
ATOM 545 O O . LEU A 1 74 ? -9.906 17.062 20.234 1 96.38 74 LEU A O 1
ATOM 549 N N . GLY A 1 75 ? -9.742 19.094 19.312 1 96.56 75 GLY A N 1
ATOM 550 C CA . GLY A 1 75 ? -8.773 18.672 18.312 1 96.56 75 GLY A CA 1
ATOM 551 C C . GLY A 1 75 ? -7.539 18.031 18.922 1 96.56 75 GLY A C 1
ATOM 552 O O . GLY A 1 75 ? -7.098 16.969 18.469 1 96.56 75 GLY A O 1
ATOM 553 N N . LEU A 1 76 ? -7.016 18.641 19.953 1 97.44 76 LEU A N 1
ATOM 554 C CA . LEU A 1 76 ? -5.836 18.156 20.656 1 97.44 76 LEU A CA 1
ATOM 555 C C . LEU A 1 76 ? -6.098 16.781 21.266 1 97.44 76 LEU A C 1
ATOM 557 O O . LEU A 1 76 ? -5.293 15.867 21.109 1 97.44 76 LEU A O 1
ATOM 561 N N . HIS A 1 77 ? -7.184 16.641 21.953 1 97.38 77 HIS A N 1
ATOM 562 C CA . HIS A 1 77 ? -7.488 15.414 22.688 1 97.38 77 HIS A CA 1
ATOM 563 C C . HIS A 1 77 ? -7.812 14.266 21.734 1 97.38 77 HIS A C 1
ATOM 565 O O . HIS A 1 77 ? -7.391 13.125 21.969 1 97.38 77 HIS A O 1
ATOM 571 N N . VAL A 1 78 ? -8.492 14.539 20.688 1 96.5 78 VAL A N 1
ATOM 572 C CA . VAL A 1 78 ? -8.812 13.523 19.703 1 96.5 78 VAL A CA 1
ATOM 573 C C . VAL A 1 78 ? -7.535 13.016 19.031 1 96.5 78 VAL A C 1
ATOM 575 O O . VAL A 1 78 ? -7.387 11.82 18.781 1 96.5 78 VAL A O 1
ATOM 578 N N . ALA A 1 79 ? -6.598 13.883 18.75 1 96.44 79 ALA A N 1
ATOM 579 C CA . ALA A 1 79 ? -5.336 13.523 18.109 1 96.44 79 ALA A CA 1
ATOM 580 C C . ALA A 1 79 ? -4.609 12.438 18.891 1 96.44 79 ALA A C 1
ATOM 582 O O . ALA A 1 79 ? -3.869 11.633 18.312 1 96.44 79 ALA A O 1
ATOM 583 N N . GLN A 1 80 ? -4.848 12.344 20.141 1 94.69 80 GLN A N 1
ATOM 584 C CA . GLN A 1 80 ? -4.117 11.438 21.016 1 94.69 80 GLN A CA 1
ATOM 585 C C . GLN A 1 80 ? -4.82 10.086 21.125 1 94.69 80 GLN A C 1
ATOM 587 O O . GLN A 1 80 ? -4.32 9.164 21.781 1 94.69 80 GLN A O 1
ATOM 592 N N . ARG A 1 81 ? -5.922 9.977 20.391 1 92.75 81 ARG A N 1
ATOM 593 C CA . ARG A 1 81 ? -6.719 8.766 20.547 1 92.75 81 ARG A CA 1
ATOM 594 C C . ARG A 1 81 ? -6.973 8.086 19.203 1 92.75 81 ARG A C 1
ATOM 596 O O . ARG A 1 81 ? -7.684 7.086 19.141 1 92.75 81 ARG A O 1
ATOM 603 N N . VAL A 1 82 ? -6.457 8.625 18.219 1 91.62 82 VAL A N 1
ATOM 604 C CA . VAL A 1 82 ? -6.672 8.062 16.891 1 91.62 82 VAL A CA 1
ATOM 605 C C . VAL A 1 82 ? -6.02 6.684 16.797 1 91.62 82 VAL A C 1
ATOM 607 O O . VAL A 1 82 ? -4.848 6.523 17.141 1 91.62 82 VAL A O 1
ATOM 610 N N . PRO A 1 83 ? -6.766 5.746 16.328 1 88.25 83 PRO A N 1
ATOM 611 C CA . PRO A 1 83 ? -6.207 4.395 16.25 1 88.25 83 PRO A CA 1
ATOM 612 C C . PRO A 1 83 ? -5.16 4.258 15.141 1 88.25 83 PRO A C 1
ATOM 614 O O . PRO A 1 83 ? -5.184 5.012 14.164 1 88.25 83 PRO A O 1
ATOM 617 N N . ARG A 1 84 ? -4.344 3.264 15.352 1 90.69 84 ARG A N 1
ATOM 618 C CA . ARG A 1 84 ? -3.354 2.92 14.336 1 90.69 84 ARG A CA 1
ATOM 619 C C . ARG A 1 84 ? -4.027 2.547 13.023 1 90.69 84 ARG A C 1
ATOM 621 O O . ARG A 1 84 ? -5.047 1.852 13.016 1 90.69 84 ARG A O 1
ATOM 628 N N . GLY A 1 85 ? -3.5 3.072 11.938 1 89.5 85 GLY A N 1
ATOM 629 C CA . GLY A 1 85 ? -3.99 2.699 10.617 1 89.5 85 GLY A CA 1
ATOM 630 C C . GLY A 1 85 ? -4.996 3.686 10.055 1 89.5 85 GLY A C 1
ATOM 631 O O . GLY A 1 85 ? -5.34 3.621 8.875 1 89.5 85 GLY A O 1
ATOM 632 N N . ASN A 1 86 ? -5.379 4.566 10.836 1 88.69 86 ASN A N 1
ATOM 633 C CA . ASN A 1 86 ? -6.418 5.504 10.414 1 88.69 86 ASN A CA 1
ATOM 634 C C . ASN A 1 86 ? -5.984 6.312 9.195 1 88.69 86 ASN A C 1
ATOM 636 O O . ASN A 1 86 ? -6.816 6.688 8.367 1 88.69 86 ASN A O 1
ATOM 640 N N . TYR A 1 87 ? -4.734 6.484 9.039 1 90.62 87 TYR A N 1
ATOM 641 C CA . TYR A 1 87 ? -4.258 7.355 7.973 1 90.62 87 TYR A CA 1
ATOM 642 C C . TYR A 1 87 ? -3.625 6.547 6.848 1 90.62 87 TYR A C 1
ATOM 644 O O . TYR A 1 87 ? -2.867 7.082 6.035 1 90.62 87 TYR A O 1
ATOM 652 N N . GLY A 1 88 ? -3.848 5.336 6.914 1 90.44 88 GLY A N 1
ATOM 653 C CA . GLY A 1 88 ? -3.568 4.438 5.801 1 90.44 88 GLY A CA 1
ATOM 654 C C . GLY A 1 88 ? -2.109 4.441 5.387 1 90.44 88 GLY A C 1
ATOM 655 O O . GLY A 1 88 ? -1.219 4.277 6.223 1 90.44 88 GLY A O 1
ATOM 656 N N . LEU A 1 89 ? -1.872 4.633 4.098 1 91.62 89 LEU A N 1
ATOM 657 C CA . LEU A 1 89 ? -0.554 4.527 3.48 1 91.62 89 LEU A CA 1
ATOM 658 C C . LEU A 1 89 ? 0.412 5.543 4.078 1 91.62 89 LEU A C 1
ATOM 660 O O . LEU A 1 89 ? 1.567 5.219 4.359 1 91.62 89 LEU A O 1
ATOM 664 N N . VAL A 1 90 ? -0.095 6.707 4.289 1 93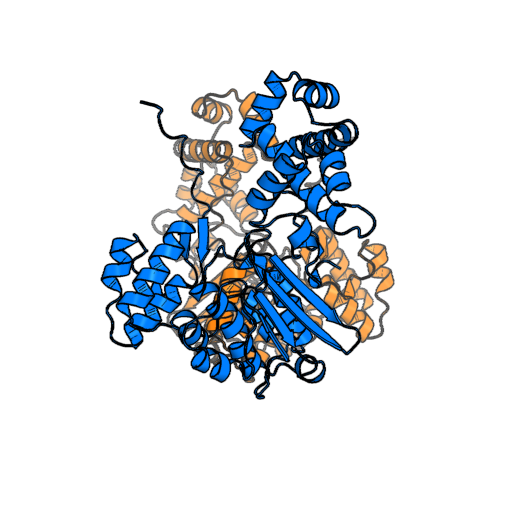.25 90 VAL A N 1
ATOM 665 C CA . VAL A 1 90 ? 0.778 7.773 4.777 1 93.25 90 VAL A CA 1
ATOM 666 C C . VAL A 1 90 ? 1.31 7.41 6.16 1 93.25 90 VAL A C 1
ATOM 668 O O . VAL A 1 90 ? 2.5 7.574 6.438 1 93.25 90 VAL A O 1
ATOM 671 N N . GLU A 1 91 ? 0.441 6.914 6.961 1 94.12 91 GLU A N 1
ATOM 672 C CA . GLU A 1 91 ? 0.846 6.504 8.305 1 94.12 91 GLU A CA 1
ATOM 673 C C . GLU A 1 91 ? 1.883 5.387 8.25 1 94.12 91 GLU A C 1
ATOM 675 O O . GLU A 1 91 ? 2.879 5.426 8.977 1 94.12 91 GLU A O 1
ATOM 680 N N . TYR A 1 92 ? 1.717 4.469 7.414 1 95.12 92 TYR A N 1
ATOM 681 C CA . TYR A 1 92 ? 2.613 3.316 7.41 1 95.12 92 TYR A CA 1
ATOM 682 C C . TYR A 1 92 ? 3.92 3.645 6.695 1 95.12 92 TYR A C 1
ATOM 684 O O . TYR A 1 92 ? 4.961 3.055 6.992 1 95.12 92 TYR A O 1
ATOM 692 N N . ILE A 1 93 ? 3.873 4.559 5.77 1 95.38 93 ILE A N 1
ATOM 693 C CA . ILE A 1 93 ? 5.133 5.074 5.238 1 95.38 93 ILE A CA 1
ATOM 694 C C . ILE A 1 93 ? 5.938 5.723 6.359 1 95.38 93 ILE A C 1
ATOM 696 O O . ILE A 1 93 ? 7.141 5.48 6.488 1 95.38 93 ILE A O 1
ATOM 700 N N . ALA A 1 94 ? 5.27 6.422 7.164 1 95.12 94 ALA A N 1
ATOM 701 C CA . ALA A 1 94 ? 5.914 7.039 8.32 1 95.12 94 ALA A CA 1
ATOM 702 C C . ALA A 1 94 ? 6.461 5.984 9.273 1 95.12 94 ALA A C 1
ATOM 704 O O . ALA A 1 94 ? 7.609 6.07 9.719 1 95.12 94 ALA A O 1
ATOM 705 N N . ARG A 1 95 ? 5.746 4.949 9.516 1 94.75 95 ARG A N 1
ATOM 706 C CA . ARG A 1 95 ? 6.105 3.902 10.469 1 94.75 95 ARG A CA 1
ATOM 707 C C . ARG A 1 95 ? 7.246 3.045 9.938 1 94.75 95 ARG A C 1
ATOM 709 O O . ARG A 1 95 ? 8.008 2.469 10.711 1 94.75 95 ARG A O 1
ATOM 716 N N . ALA A 1 96 ? 7.305 3.006 8.648 1 96.12 96 ALA A N 1
ATOM 717 C CA . ALA A 1 96 ? 8.328 2.164 8.039 1 96.12 96 ALA A CA 1
ATOM 718 C C . ALA A 1 96 ? 9.617 2.951 7.793 1 96.12 96 ALA A C 1
ATOM 720 O O . ALA A 1 96 ? 10.648 2.373 7.457 1 96.12 96 ALA A O 1
ATOM 721 N N . SER A 1 97 ? 9.555 4.293 7.98 1 96.94 97 SER A N 1
ATOM 722 C CA . SER A 1 97 ? 10.695 5.164 7.719 1 96.94 97 SER A CA 1
ATOM 723 C C . SER A 1 97 ? 11.82 4.922 8.727 1 96.94 97 SER A C 1
ATOM 725 O O . SER A 1 97 ? 11.562 4.516 9.859 1 96.94 97 SER A O 1
ATOM 727 N N . PRO A 1 98 ? 13.07 5.188 8.336 1 96.94 98 PRO A N 1
ATOM 728 C CA . PRO A 1 98 ? 14.211 4.824 9.18 1 96.94 98 PRO A CA 1
ATOM 729 C C . PRO A 1 98 ? 14.344 5.727 10.406 1 96.94 98 PRO A C 1
ATOM 731 O O . PRO A 1 98 ? 14.648 5.246 11.5 1 96.94 98 PRO A O 1
ATOM 734 N N . THR A 1 99 ? 14.172 7.051 10.195 1 97.62 99 THR A N 1
ATOM 735 C CA . THR A 1 99 ? 14.359 8.023 11.273 1 97.62 99 THR A CA 1
ATOM 736 C C . THR A 1 99 ? 13.188 9 11.32 1 97.62 99 THR A C 1
ATOM 738 O O . THR A 1 99 ? 12.367 9.047 10.398 1 97.62 99 THR A O 1
ATOM 741 N N . VAL A 1 100 ? 13.188 9.773 12.367 1 98.12 100 VAL A N 1
ATOM 742 C CA . VAL A 1 100 ? 12.164 10.805 12.5 1 98.12 100 VAL A CA 1
ATOM 743 C C . VAL A 1 100 ? 12.297 11.812 11.359 1 98.12 100 VAL A C 1
ATOM 745 O O . VAL A 1 100 ? 11.289 12.273 10.812 1 98.12 100 VAL A O 1
ATOM 748 N N . ARG A 1 101 ? 13.516 12.133 10.992 1 97.75 101 ARG A N 1
ATOM 749 C CA . ARG A 1 101 ? 13.742 13.008 9.844 1 97.75 101 ARG A CA 1
ATOM 750 C C . ARG A 1 101 ? 13.062 12.445 8.594 1 97.75 101 ARG A C 1
ATOM 752 O O . ARG A 1 101 ? 12.328 13.156 7.91 1 97.75 101 ARG A O 1
ATOM 759 N N . ASP A 1 102 ? 13.297 11.203 8.352 1 97.31 102 ASP A N 1
ATOM 760 C CA . ASP A 1 102 ? 12.719 10.547 7.18 1 97.31 102 ASP A CA 1
ATOM 761 C C . ASP A 1 102 ? 11.195 10.516 7.27 1 97.31 102 ASP A C 1
ATOM 763 O O . ASP A 1 102 ? 10.508 10.625 6.25 1 97.31 102 ASP A O 1
ATOM 767 N N . THR A 1 103 ? 10.719 10.359 8.445 1 97.56 103 THR A N 1
ATOM 768 C CA . THR A 1 103 ? 9.281 10.344 8.68 1 97.56 103 THR A CA 1
ATOM 769 C C . THR A 1 103 ? 8.648 11.664 8.258 1 97.56 103 THR A C 1
ATOM 771 O O . THR A 1 103 ? 7.668 11.68 7.508 1 97.56 103 THR A O 1
ATOM 774 N N . PHE A 1 104 ? 9.203 12.703 8.664 1 97.44 104 PHE A N 1
ATOM 775 C CA . PHE A 1 104 ? 8.617 14 8.352 1 97.44 104 PHE A CA 1
ATOM 776 C C . PHE A 1 104 ? 8.836 14.359 6.891 1 97.44 104 PHE A C 1
ATOM 778 O O . PHE A 1 104 ? 7.988 15.008 6.273 1 97.44 104 PHE A O 1
ATOM 785 N N . ARG A 1 105 ? 9.93 13.961 6.312 1 95.25 105 ARG A N 1
ATOM 786 C CA . ARG A 1 105 ? 10.109 14.125 4.875 1 95.25 105 ARG A CA 1
ATOM 787 C C . ARG A 1 105 ? 9.047 13.359 4.098 1 95.25 105 ARG A C 1
ATOM 789 O O . ARG A 1 105 ? 8.492 13.875 3.125 1 95.25 105 ARG A O 1
ATOM 796 N N . ALA A 1 106 ? 8.789 12.195 4.562 1 94.31 106 ALA A N 1
ATOM 797 C CA . ALA A 1 106 ? 7.766 11.383 3.92 1 94.31 106 ALA A CA 1
ATOM 798 C C . ALA A 1 106 ? 6.383 12.016 4.082 1 94.31 106 ALA A C 1
ATOM 800 O O . ALA A 1 106 ? 5.59 12.039 3.139 1 94.31 106 ALA A O 1
ATOM 801 N N . LEU A 1 107 ? 6.121 12.469 5.211 1 94.5 107 LEU A N 1
ATOM 802 C CA . LEU A 1 107 ? 4.855 13.156 5.441 1 94.5 107 LEU A CA 1
ATOM 803 C C . LEU A 1 107 ? 4.691 14.328 4.48 1 94.5 107 LEU A C 1
ATOM 805 O O . LEU A 1 107 ? 3.619 14.508 3.896 1 94.5 107 LEU A O 1
ATOM 809 N N . ALA A 1 108 ? 5.746 15.055 4.352 1 93.25 108 ALA A N 1
ATOM 810 C CA . ALA A 1 108 ? 5.707 16.203 3.439 1 93.25 108 ALA A CA 1
ATOM 811 C C . ALA A 1 108 ? 5.434 15.742 2.008 1 93.25 108 ALA A C 1
ATOM 813 O O . ALA A 1 108 ? 4.66 16.375 1.285 1 93.25 108 ALA A O 1
ATOM 814 N N . ARG A 1 109 ? 6.027 14.688 1.644 1 91.19 109 ARG A N 1
ATOM 815 C CA . ARG A 1 109 ? 5.957 14.188 0.273 1 91.19 109 ARG A CA 1
ATOM 816 C C . ARG A 1 109 ? 4.586 13.602 -0.03 1 91.19 109 ARG A C 1
ATOM 818 O O . ARG A 1 109 ? 4.066 13.766 -1.137 1 91.19 109 ARG A O 1
ATOM 825 N N . TYR A 1 110 ? 3.957 12.992 0.963 1 91.81 110 TYR A N 1
ATOM 826 C CA . TYR A 1 110 ? 2.797 12.164 0.654 1 91.81 110 TYR A CA 1
ATOM 827 C C . TYR A 1 110 ? 1.538 12.727 1.301 1 91.81 110 TYR A C 1
ATOM 829 O O . TYR A 1 110 ? 0.468 12.117 1.225 1 91.81 110 TYR A O 1
ATOM 837 N N . MET A 1 111 ? 1.604 13.922 1.889 1 89.19 111 MET A N 1
ATOM 838 C CA . MET A 1 111 ? 0.488 14.531 2.605 1 89.19 111 MET A CA 1
ATOM 839 C C . MET A 1 111 ? -0.72 14.703 1.69 1 89.19 111 MET A C 1
ATOM 841 O O . MET A 1 111 ? -1.862 14.547 2.129 1 89.19 111 MET A O 1
ATOM 845 N N . ALA A 1 112 ? -0.505 14.875 0.448 1 86.06 112 ALA A N 1
ATOM 846 C CA . ALA A 1 112 ? -1.571 15.133 -0.518 1 86.06 112 ALA A CA 1
ATOM 847 C C . ALA A 1 112 ? -2.438 13.891 -0.72 1 86.06 112 ALA A C 1
ATOM 849 O O . ALA A 1 112 ? -3.559 13.984 -1.224 1 86.06 112 ALA A O 1
ATOM 850 N N . LEU A 1 113 ? -1.893 12.742 -0.367 1 86.94 113 LEU A N 1
ATOM 851 C CA . LEU A 1 113 ? -2.682 11.523 -0.437 1 86.94 113 LEU A CA 1
ATOM 852 C C . LEU A 1 113 ? -3.834 11.555 0.562 1 86.94 113 LEU A C 1
ATOM 854 O O . LEU A 1 113 ? -4.879 10.938 0.336 1 86.94 113 LEU A O 1
ATOM 858 N N . LEU A 1 114 ? -3.695 12.289 1.65 1 87 114 LEU A N 1
ATOM 859 C CA . LEU A 1 114 ? -4.742 12.43 2.66 1 87 114 LEU A CA 1
ATOM 860 C C . LEU A 1 114 ? -5.754 13.484 2.252 1 87 114 LEU A C 1
ATOM 862 O O . LEU A 1 114 ? -6.965 13.281 2.385 1 87 114 LEU A O 1
ATOM 866 N N . GLU A 1 115 ? -5.227 14.555 1.801 1 83.38 115 GLU A N 1
ATOM 867 C CA . GLU A 1 115 ? -6.008 15.695 1.348 1 83.38 115 GLU A CA 1
ATOM 868 C C . GLU A 1 115 ? -5.309 16.422 0.206 1 83.38 115 GLU A C 1
ATOM 870 O O . GLU A 1 115 ? -4.293 17.094 0.419 1 83.38 115 GLU A O 1
ATOM 875 N N . PRO A 1 116 ? -5.906 16.344 -0.931 1 79.62 116 PRO A N 1
ATOM 876 C CA . PRO A 1 116 ? -5.238 16.875 -2.119 1 79.62 116 PRO A CA 1
ATOM 877 C C . PRO A 1 116 ? -4.973 18.375 -2.021 1 79.62 116 PRO A C 1
ATOM 879 O O . PRO A 1 116 ? -4.055 18.891 -2.668 1 79.62 116 PRO A O 1
ATOM 882 N N . ALA A 1 117 ? -5.73 19.047 -1.248 1 76.94 117 ALA A N 1
ATOM 883 C CA . ALA A 1 117 ? -5.566 20.5 -1.132 1 76.94 117 ALA A CA 1
ATOM 884 C C . ALA A 1 117 ? -4.391 20.844 -0.22 1 76.94 117 ALA A C 1
ATOM 886 O O . ALA A 1 117 ? -3.936 21.984 -0.194 1 76.94 117 ALA A O 1
ATOM 887 N N . TRP A 1 118 ? -3.955 19.859 0.489 1 83.12 118 TRP A N 1
ATOM 888 C CA . TRP A 1 118 ? -2.855 20.094 1.42 1 83.12 118 TRP A CA 1
ATOM 889 C C . TRP A 1 118 ? -1.521 20.141 0.686 1 83.12 118 TRP A C 1
ATOM 891 O O . TRP A 1 118 ? -1.32 19.422 -0.296 1 83.12 118 TRP A O 1
ATOM 901 N N . ARG A 1 119 ? -0.721 21.016 1.2 1 83.25 119 ARG A N 1
ATOM 902 C CA . ARG A 1 119 ? 0.7 21.031 0.87 1 83.25 119 ARG A CA 1
ATOM 903 C C . ARG A 1 119 ? 1.557 21.016 2.131 1 83.25 119 ARG A C 1
ATOM 905 O O . ARG A 1 119 ? 1.185 21.594 3.15 1 83.25 119 ARG A O 1
ATOM 912 N N . ALA A 1 120 ? 2.582 20.25 1.965 1 90.75 120 ALA A N 1
ATOM 913 C CA . ALA A 1 120 ? 3.508 20.156 3.092 1 90.75 120 ALA A CA 1
ATOM 914 C C . ALA A 1 120 ? 4.957 20.219 2.615 1 90.75 120 ALA A C 1
ATOM 916 O O . ALA A 1 120 ? 5.25 19.891 1.463 1 90.75 120 ALA A O 1
ATOM 917 N N . SER A 1 121 ? 5.785 20.75 3.436 1 91.62 121 SER A N 1
ATOM 918 C CA . SER A 1 121 ? 7.219 20.781 3.168 1 91.62 121 SER A CA 1
ATOM 919 C C . SER A 1 121 ? 8.023 20.5 4.43 1 91.62 121 SER A C 1
ATOM 921 O O . SER A 1 121 ? 7.531 20.672 5.543 1 91.62 121 SER A O 1
ATOM 923 N N . PHE A 1 122 ? 9.125 19.984 4.242 1 94.62 122 PHE A N 1
ATOM 924 C CA . PHE A 1 122 ? 10.125 19.797 5.285 1 94.62 122 PHE A CA 1
ATOM 925 C C . PHE A 1 122 ? 11.461 20.406 4.875 1 94.62 122 PHE A C 1
ATOM 927 O O . PHE A 1 122 ? 12.047 20 3.869 1 94.62 122 PHE A O 1
ATOM 934 N N . GLN A 1 123 ? 11.914 21.312 5.691 1 93.12 123 GLN A N 1
ATOM 935 C CA . GLN A 1 123 ? 13.141 22.031 5.363 1 93.12 123 GLN A CA 1
ATOM 936 C C . GLN A 1 123 ? 14.211 21.812 6.426 1 93.12 123 GLN A C 1
ATOM 938 O O . GLN A 1 123 ? 13.969 22.047 7.613 1 93.12 123 GLN A O 1
ATOM 943 N N . ASP A 1 124 ? 15.328 21.469 5.906 1 93.81 124 ASP A N 1
ATOM 944 C CA . ASP A 1 124 ? 16.469 21.297 6.805 1 93.81 124 ASP A CA 1
ATOM 945 C C . ASP A 1 124 ? 17.156 22.641 7.07 1 93.81 124 ASP A C 1
ATOM 947 O O . ASP A 1 124 ? 17.266 23.469 6.168 1 93.81 124 ASP A O 1
ATOM 951 N N . ALA A 1 125 ? 17.625 22.766 8.281 1 92.88 125 ALA A N 1
ATOM 952 C CA . ALA A 1 125 ? 18.438 23.922 8.648 1 92.88 125 ALA A CA 1
ATOM 953 C C . ALA A 1 125 ? 19.906 23.531 8.797 1 92.88 125 ALA A C 1
ATOM 955 O O . ALA A 1 125 ? 20.219 22.359 8.953 1 92.88 125 ALA A O 1
ATOM 956 N N . PRO A 1 126 ? 20.766 24.438 8.75 1 91.81 126 PRO A N 1
ATOM 957 C CA . PRO A 1 126 ? 22.188 24.172 8.844 1 91.81 126 PRO A CA 1
ATOM 958 C C . PRO A 1 126 ? 22.578 23.516 10.164 1 91.81 126 PRO A C 1
ATOM 960 O O . PRO A 1 126 ? 23.531 22.719 10.219 1 91.81 126 PRO A O 1
ATOM 963 N N . ASP A 1 127 ? 21.844 23.797 11.227 1 94.5 127 ASP A N 1
ATOM 964 C CA . ASP A 1 127 ? 22.188 23.25 12.539 1 94.5 127 ASP A CA 1
ATOM 965 C C . ASP A 1 127 ? 21.656 21.828 12.695 1 94.5 127 ASP A C 1
ATOM 967 O O . ASP A 1 127 ? 21.766 21.25 13.781 1 94.5 127 ASP A O 1
ATOM 971 N N . GLY A 1 128 ? 21.062 21.328 11.695 1 96.12 128 GLY A N 1
ATOM 972 C CA . GLY A 1 128 ? 20.578 19.953 11.719 1 96.12 128 GLY A CA 1
ATOM 973 C C . GLY A 1 128 ? 19.109 19.859 12.086 1 96.12 128 GLY A C 1
ATOM 974 O O . GLY A 1 128 ? 18.5 18.797 11.961 1 96.12 128 GLY A O 1
ATOM 975 N N . SER A 1 129 ? 18.594 20.938 12.547 1 97.5 129 SER A N 1
ATOM 976 C CA . SER A 1 129 ? 17.156 20.953 12.82 1 97.5 129 SER A CA 1
ATOM 977 C C . SER A 1 129 ? 16.359 20.938 11.523 1 97.5 129 SER A C 1
ATOM 979 O O . SER A 1 129 ? 16.906 21.078 10.438 1 97.5 129 SER A O 1
ATOM 981 N N . GLY A 1 130 ? 15.055 20.656 11.68 1 97.94 130 GLY A N 1
ATOM 982 C CA . GLY A 1 130 ? 14.141 20.641 10.547 1 97.94 130 GLY A CA 1
ATOM 983 C C . GLY A 1 130 ? 12.766 21.188 10.891 1 97.94 130 GLY A C 1
ATOM 984 O O . GLY A 1 130 ? 12.281 21 12.008 1 97.94 130 GLY A O 1
ATOM 985 N N . THR A 1 131 ? 12.203 21.844 9.906 1 97.06 131 THR A N 1
ATOM 986 C CA . THR A 1 131 ? 10.883 22.438 10.102 1 97.06 131 THR A CA 1
ATOM 987 C C . THR A 1 131 ? 9.875 21.828 9.133 1 97.06 131 THR A C 1
ATOM 989 O O . THR A 1 131 ? 10.117 21.781 7.926 1 97.06 131 THR A O 1
ATOM 992 N N . PHE A 1 132 ? 8.805 21.344 9.695 1 97.69 132 PHE A N 1
ATOM 993 C CA . PHE A 1 132 ? 7.672 20.812 8.945 1 97.69 132 PHE A CA 1
ATOM 994 C C . PHE A 1 132 ? 6.523 21.812 8.906 1 97.69 132 PHE A C 1
ATOM 996 O O . PHE A 1 132 ? 6.094 22.297 9.953 1 97.69 132 PHE A O 1
ATOM 1003 N N . VAL A 1 133 ? 6.07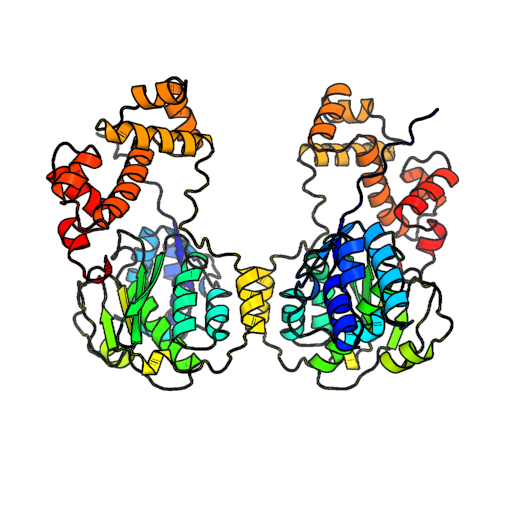 22.094 7.699 1 94.25 133 VAL A N 1
ATOM 1004 C CA . VAL A 1 133 ? 4.969 23.031 7.508 1 94.25 133 VAL A CA 1
ATOM 1005 C C . VAL A 1 133 ? 3.883 22.375 6.648 1 94.25 133 VAL A C 1
ATOM 1007 O O . VAL A 1 133 ? 4.184 21.672 5.688 1 94.25 133 VAL A O 1
ATOM 1010 N N . TYR A 1 134 ? 2.66 22.562 7.043 1 89 134 TYR A N 1
ATOM 1011 C CA . TYR A 1 134 ? 1.607 22.047 6.176 1 89 134 TYR A CA 1
ATOM 1012 C C . TYR A 1 134 ? 0.371 22.938 6.23 1 89 134 TYR A C 1
ATOM 1014 O O . TYR A 1 134 ? 0.213 23.734 7.156 1 89 134 TYR A O 1
ATOM 1022 N N . GLY A 1 135 ? -0.455 22.828 5.293 1 86.12 135 GLY A N 1
ATOM 1023 C CA . GLY A 1 135 ? -1.7 23.578 5.18 1 86.12 135 GLY A CA 1
ATOM 1024 C C . GLY A 1 135 ? -2.145 23.781 3.744 1 86.12 135 GLY A C 1
ATOM 1025 O O . GLY A 1 135 ? -1.638 23.125 2.834 1 86.12 135 GLY A O 1
ATOM 1026 N N . ILE A 1 136 ? -3.182 24.469 3.621 1 78.25 136 ILE A N 1
ATOM 1027 C CA . ILE A 1 136 ? -3.631 24.891 2.299 1 78.25 136 ILE A CA 1
ATOM 1028 C C . ILE A 1 136 ? -2.916 26.172 1.897 1 78.25 136 ILE A C 1
ATOM 1030 O O . ILE A 1 136 ? -3.029 27.203 2.582 1 78.25 136 ILE A O 1
ATOM 1034 N N . PRO A 1 137 ? -2.203 26.078 0.832 1 74.44 137 PRO A N 1
ATOM 1035 C CA . PRO A 1 137 ? -1.475 27.266 0.413 1 74.44 137 PRO A CA 1
ATOM 1036 C C . PRO A 1 137 ? -2.375 28.5 0.296 1 74.44 137 PRO A C 1
ATOM 1038 O O . PRO A 1 137 ? -3.455 28.422 -0.295 1 74.44 137 PRO A O 1
ATOM 1041 N N . GLY A 1 138 ? -1.993 29.547 0.915 1 72.19 138 GLY A N 1
ATOM 1042 C CA . GLY A 1 138 ? -2.709 30.812 0.814 1 72.19 138 GLY A CA 1
ATOM 1043 C C . GLY A 1 138 ? -3.859 30.922 1.795 1 72.19 138 GLY A C 1
ATOM 1044 O O . GLY A 1 138 ? -4.453 32 1.941 1 72.19 138 GLY A O 1
ATOM 1045 N N . GLU A 1 139 ? -4.129 29.859 2.484 1 80.38 139 GLU A N 1
ATOM 1046 C CA . GLU A 1 139 ? -5.242 29.844 3.43 1 80.38 139 GLU A CA 1
ATOM 1047 C C . GLU A 1 139 ? -4.848 29.141 4.73 1 80.38 139 GLU A C 1
ATOM 1049 O O . GLU A 1 139 ? -5.426 28.109 5.09 1 80.38 139 GLU A O 1
ATOM 1054 N N . PRO A 1 140 ? -4.016 29.812 5.512 1 79.69 140 PRO A N 1
ATOM 1055 C CA . PRO A 1 140 ? -3.482 29.172 6.711 1 79.69 140 PRO A CA 1
ATOM 1056 C C . PRO A 1 140 ? -4.547 28.938 7.781 1 79.69 140 PRO A C 1
ATOM 1058 O O . PRO A 1 140 ? -4.359 28.109 8.68 1 79.69 140 PRO A O 1
ATOM 1061 N N . LEU A 1 141 ? -5.641 29.641 7.676 1 80.94 141 LEU A N 1
ATOM 1062 C CA . LEU A 1 141 ? -6.688 29.531 8.688 1 80.94 141 LEU A CA 1
ATOM 1063 C C . LEU A 1 141 ? -7.84 28.672 8.18 1 80.94 141 LEU A C 1
ATOM 1065 O O . LEU A 1 141 ? -8.852 28.516 8.867 1 80.94 141 LEU A O 1
ATOM 1069 N N . ALA A 1 142 ? -7.621 28.062 7.07 1 79.25 142 ALA A N 1
ATOM 1070 C CA . ALA A 1 142 ? -8.727 27.438 6.359 1 79.25 142 ALA A CA 1
ATOM 1071 C C . ALA A 1 142 ? -9.352 26.328 7.195 1 79.25 142 ALA A C 1
ATOM 1073 O O . ALA A 1 142 ? -10.578 26.172 7.219 1 79.25 142 ALA A O 1
ATOM 1074 N N . TYR A 1 143 ? -8.625 25.609 7.926 1 84.75 143 TYR A N 1
ATOM 1075 C CA . TYR A 1 143 ? -9.156 24.438 8.617 1 84.75 143 TYR A CA 1
ATOM 1076 C C . TYR A 1 143 ? -9.594 24.797 10.031 1 84.75 143 TYR A C 1
ATOM 1078 O O . TYR A 1 143 ? -10.305 24.016 10.68 1 84.75 143 TYR A O 1
ATOM 1086 N N . GLY A 1 144 ? -9.188 26 10.477 1 88.38 144 GLY A N 1
ATOM 1087 C CA . GLY A 1 144 ? -9.594 26.422 11.805 1 88.38 144 GLY A CA 1
ATOM 1088 C C . GLY A 1 144 ? -8.688 25.906 12.906 1 88.38 144 GLY A C 1
ATOM 1089 O O . GLY A 1 144 ? -7.715 25.203 12.625 1 88.38 144 GLY A O 1
ATOM 1090 N N . ARG A 1 145 ? -9.039 26.266 14.102 1 93.69 145 ARG A N 1
ATOM 1091 C CA . ARG A 1 145 ? -8.188 26.016 15.258 1 93.69 145 ARG A CA 1
ATOM 1092 C C . ARG A 1 145 ? -8.117 24.531 15.578 1 93.69 145 ARG A C 1
ATOM 1094 O O . ARG A 1 145 ? -7.027 23.969 15.68 1 93.69 145 ARG A O 1
ATOM 1101 N N . HIS A 1 146 ? -9.281 23.844 15.688 1 94.62 146 HIS A N 1
ATOM 1102 C CA . HIS A 1 146 ? -9.32 22.453 16.125 1 94.62 146 HIS A CA 1
ATOM 1103 C C . HIS A 1 146 ? -8.586 21.547 15.133 1 94.62 146 HIS A C 1
ATOM 1105 O O . HIS A 1 146 ? -7.82 20.688 15.539 1 94.62 146 HIS A O 1
ATOM 1111 N N . ALA A 1 147 ? -8.781 21.797 13.883 1 94.06 147 ALA A N 1
ATOM 1112 C CA . ALA A 1 147 ? -8.125 20.969 12.867 1 94.06 147 ALA A CA 1
ATOM 1113 C C . ALA A 1 147 ? -6.613 21.203 12.875 1 94.06 147 ALA A C 1
ATOM 1115 O O . ALA A 1 147 ? -5.84 20.25 12.742 1 94.06 147 ALA A O 1
ATOM 1116 N N . SER A 1 148 ? -6.188 22.406 13.016 1 94.38 148 SER A N 1
ATOM 1117 C CA . SER A 1 148 ? -4.766 22.734 13.055 1 94.38 148 SER A CA 1
ATOM 1118 C C . SER A 1 148 ? -4.09 22.125 14.281 1 94.38 148 SER A C 1
ATOM 1120 O O . SER A 1 148 ? -3.008 21.547 14.18 1 94.38 148 SER A O 1
ATOM 1122 N N . GLU A 1 149 ? -4.75 22.297 15.391 1 96.69 149 GLU A N 1
ATOM 1123 C CA . GLU A 1 149 ? -4.215 21.734 16.625 1 96.69 149 GLU A CA 1
ATOM 1124 C C . GLU A 1 149 ? -4.207 20.203 16.562 1 96.69 149 GLU A C 1
ATOM 1126 O O . GLU A 1 149 ? -3.26 19.562 17.031 1 96.69 149 GLU A O 1
ATOM 1131 N N . PHE A 1 150 ? -5.223 19.656 16.016 1 96.31 150 PHE A N 1
ATOM 1132 C CA . PHE A 1 150 ? -5.277 18.219 15.812 1 96.31 150 PHE A CA 1
ATOM 1133 C C . PHE A 1 150 ? -4.07 17.734 15.023 1 96.31 150 PHE A C 1
ATOM 1135 O O . PHE A 1 150 ? -3.383 16.797 15.438 1 96.31 150 PHE A O 1
ATOM 1142 N N . GLY A 1 151 ? -3.822 18.297 13.914 1 95.62 151 GLY A N 1
ATOM 1143 C CA . GLY A 1 151 ? -2.752 17.859 13.031 1 95.62 151 GLY A CA 1
ATOM 1144 C C . GLY A 1 151 ? -1.392 17.844 13.695 1 95.62 151 GLY A C 1
ATOM 1145 O O . GLY A 1 151 ? -0.727 16.812 13.742 1 95.62 151 GLY A O 1
ATOM 1146 N N . LEU A 1 152 ? -0.958 18.984 14.242 1 97.12 152 LEU A N 1
ATOM 1147 C CA . LEU A 1 152 ? 0.366 19.062 14.852 1 97.12 152 LEU A CA 1
ATOM 1148 C C . LEU A 1 152 ? 0.45 18.172 16.094 1 97.12 152 LEU A C 1
ATOM 1150 O O . LEU A 1 152 ? 1.486 17.547 16.344 1 97.12 152 LEU A O 1
ATOM 1154 N N . ALA A 1 153 ? -0.635 18.156 16.844 1 97.62 153 ALA A N 1
ATOM 1155 C CA . ALA A 1 153 ? -0.652 17.266 18.016 1 97.62 153 ALA A CA 1
ATOM 1156 C C . ALA A 1 153 ? -0.496 15.812 17.594 1 97.62 153 ALA A C 1
ATOM 1158 O O . ALA A 1 153 ? 0.211 15.047 18.25 1 97.62 153 ALA A O 1
ATOM 1159 N N . LEU A 1 154 ? -1.181 15.484 16.578 1 96.44 154 LEU A N 1
ATOM 1160 C CA . LEU A 1 154 ? -1.114 14.117 16.062 1 96.44 154 LEU A CA 1
ATOM 1161 C C . LEU A 1 154 ? 0.311 13.758 15.648 1 96.44 154 LEU A C 1
ATOM 1163 O O . LEU A 1 154 ? 0.807 12.68 15.992 1 96.44 154 LEU A O 1
ATOM 1167 N N . PHE A 1 155 ? 0.987 14.617 14.93 1 96.69 155 PHE A N 1
ATOM 1168 C CA . PHE A 1 155 ? 2.344 14.359 14.461 1 96.69 155 PHE A CA 1
ATOM 1169 C C . PHE A 1 155 ? 3.287 14.133 15.641 1 96.69 155 PHE A C 1
ATOM 1171 O O . PHE A 1 155 ? 4.121 13.219 15.602 1 96.69 155 PHE A O 1
ATOM 1178 N N . VAL A 1 156 ? 3.105 14.883 16.641 1 97.38 156 VAL A N 1
ATOM 1179 C CA . VAL A 1 156 ? 3.965 14.75 17.812 1 97.38 156 VAL A CA 1
ATOM 1180 C C . VAL A 1 156 ? 3.607 13.477 18.562 1 97.38 156 VAL A C 1
ATOM 1182 O O . VAL A 1 156 ? 4.492 12.719 18.969 1 97.38 156 VAL A O 1
ATOM 1185 N N . HIS A 1 157 ? 2.344 13.266 18.781 1 96.44 157 HIS A N 1
ATOM 1186 C CA . HIS A 1 157 ? 1.885 12.086 19.5 1 96.44 157 HIS A CA 1
ATOM 1187 C C . HIS A 1 157 ? 2.355 10.805 18.828 1 96.44 157 HIS A C 1
ATOM 1189 O O . HIS A 1 157 ? 2.963 9.945 19.469 1 96.44 157 HIS A O 1
ATOM 1195 N N . VAL A 1 158 ? 2.113 10.711 17.562 1 95.56 158 VAL A N 1
ATOM 1196 C CA . VAL A 1 158 ? 2.51 9.531 16.812 1 95.56 158 VAL A CA 1
ATOM 1197 C C . VAL A 1 158 ? 4.031 9.469 16.703 1 95.56 158 VAL A C 1
ATOM 1199 O O . VAL A 1 158 ? 4.625 8.391 16.812 1 95.56 158 VAL A O 1
ATOM 1202 N N . GLY A 1 159 ? 4.625 10.617 16.5 1 96.25 159 GLY A N 1
ATOM 1203 C CA . GLY A 1 159 ? 6.078 10.648 16.453 1 96.25 159 GLY A CA 1
ATOM 1204 C C . GLY A 1 159 ? 6.723 10.055 17.688 1 96.25 159 GLY A C 1
ATOM 1205 O O . GLY A 1 159 ? 7.691 9.305 17.594 1 96.25 159 GLY A O 1
ATOM 1206 N N . ARG A 1 160 ? 6.223 10.359 18.828 1 96.56 160 ARG A N 1
ATOM 1207 C CA . ARG A 1 160 ? 6.727 9.812 20.078 1 96.56 160 ARG A CA 1
ATOM 1208 C C . ARG A 1 160 ? 6.516 8.305 20.141 1 96.56 160 ARG A C 1
ATOM 1210 O O . ARG A 1 160 ? 7.371 7.578 20.656 1 96.56 160 ARG A O 1
ATOM 1217 N N . GLN A 1 161 ? 5.445 7.84 19.656 1 94.5 161 GLN A N 1
ATOM 1218 C CA . GLN A 1 161 ? 5.164 6.41 19.625 1 94.5 161 GLN A CA 1
ATOM 1219 C C . GLN A 1 161 ? 6.141 5.672 18.719 1 94.5 161 GLN A C 1
ATOM 1221 O O . GLN A 1 161 ? 6.594 4.57 19.047 1 94.5 161 GLN A O 1
ATOM 1226 N N . LEU A 1 162 ? 6.453 6.289 17.594 1 95.19 162 LEU A N 1
ATOM 1227 C CA . LEU A 1 162 ? 7.316 5.672 16.594 1 95.19 162 LEU A CA 1
ATOM 1228 C C . LEU A 1 162 ? 8.727 5.465 17.156 1 95.19 162 LEU A C 1
ATOM 1230 O O . LEU A 1 162 ? 9.445 4.566 16.703 1 95.19 162 LEU A O 1
ATOM 1234 N N . THR A 1 163 ? 9.133 6.266 18.094 1 96.12 163 THR A N 1
ATOM 1235 C CA . THR A 1 163 ? 10.508 6.234 18.594 1 96.12 163 THR A CA 1
ATOM 1236 C C . THR A 1 163 ? 10.562 5.57 19.953 1 96.12 163 THR A C 1
ATOM 1238 O O . THR A 1 163 ? 11.641 5.223 20.438 1 96.12 163 THR A O 1
ATOM 1241 N N . GLU A 1 164 ? 9.469 5.348 20.594 1 91.56 164 GLU A N 1
ATOM 1242 C CA . GLU A 1 164 ? 9.375 4.867 21.953 1 91.56 164 GLU A CA 1
ATOM 1243 C C . GLU A 1 164 ? 10.273 5.672 22.891 1 91.56 164 GLU A C 1
ATOM 1245 O O . GLU A 1 164 ? 10.922 5.105 23.781 1 91.56 164 GLU A O 1
ATOM 1250 N N . HIS A 1 165 ? 10.461 6.934 22.609 1 90.25 165 HIS A N 1
ATOM 1251 C CA . HIS A 1 165 ? 11.219 7.914 23.375 1 90.25 165 HIS A CA 1
ATOM 1252 C C . HIS A 1 165 ? 10.453 9.227 23.5 1 90.25 165 HIS A C 1
ATOM 1254 O O . HIS A 1 165 ? 9.844 9.688 22.531 1 90.25 165 HIS A O 1
ATOM 1260 N N . PRO A 1 166 ? 10.562 9.719 24.656 1 92.19 166 PRO A N 1
ATOM 1261 C CA . PRO A 1 166 ? 9.969 11.055 24.781 1 92.19 166 PRO A CA 1
ATOM 1262 C C . PRO A 1 166 ? 10.82 12.148 24.156 1 92.19 166 PRO A C 1
ATOM 1264 O O . PRO A 1 166 ? 12.055 12.086 24.219 1 92.19 166 PRO A O 1
ATOM 1267 N N . TRP A 1 167 ? 10.227 13.008 23.516 1 95.5 167 TRP A N 1
ATOM 1268 C CA . TRP A 1 167 ? 10.875 14.203 22.984 1 95.5 167 TRP A CA 1
ATOM 1269 C C . TRP A 1 167 ? 9.867 15.336 22.828 1 95.5 167 TRP A C 1
ATOM 1271 O O . TRP A 1 167 ? 8.656 15.109 22.828 1 95.5 167 TRP A O 1
ATOM 1281 N N . ASN A 1 168 ? 10.414 16.547 22.75 1 97.44 168 ASN A N 1
ATOM 1282 C CA . ASN A 1 168 ? 9.617 17.75 22.5 1 97.44 168 ASN A CA 1
ATOM 1283 C C . ASN A 1 168 ? 10.102 18.484 21.25 1 97.44 168 ASN A C 1
ATOM 1285 O O . ASN A 1 168 ? 11.297 18.516 20.969 1 97.44 168 ASN A O 1
ATOM 1289 N N . PRO A 1 169 ? 9.117 19.062 20.547 1 98.25 169 PRO A N 1
ATOM 1290 C CA . PRO A 1 169 ? 9.57 19.953 19.484 1 98.25 169 PRO A CA 1
ATOM 1291 C C . PRO A 1 169 ? 10.336 21.156 20.016 1 98.25 169 PRO A C 1
ATOM 1293 O O . PRO A 1 169 ? 10.133 21.578 21.156 1 98.25 169 PRO A O 1
ATOM 1296 N N . ARG A 1 170 ? 11.195 21.609 19.188 1 98.25 170 ARG A N 1
ATOM 1297 C CA . ARG A 1 170 ? 11.906 22.844 19.5 1 98.25 170 ARG A CA 1
ATOM 1298 C C . ARG A 1 170 ? 10.969 24.047 19.438 1 98.25 170 ARG A C 1
ATOM 1300 O O . ARG A 1 170 ? 11.055 24.938 20.281 1 98.25 170 ARG A O 1
ATOM 1307 N N . HIS A 1 171 ? 10.102 24.031 18.422 1 98.06 171 HIS A N 1
ATOM 1308 C CA . HIS A 1 171 ? 9.156 25.125 18.234 1 98.06 171 HIS A CA 1
ATOM 1309 C C . HIS A 1 171 ? 7.859 24.625 17.594 1 98.06 171 HIS A C 1
ATOM 1311 O O . HIS A 1 171 ? 7.887 23.734 16.75 1 98.06 171 HIS A O 1
ATOM 1317 N N . VAL A 1 172 ? 6.75 25.234 18.047 1 98.44 172 VAL A N 1
ATOM 1318 C CA . VAL A 1 172 ? 5.43 25 17.453 1 98.44 172 VAL A CA 1
ATOM 1319 C C . VAL A 1 172 ? 4.773 26.344 17.125 1 98.44 172 VAL A C 1
ATOM 1321 O O . VAL A 1 172 ? 4.836 27.281 17.922 1 98.44 172 VAL A O 1
ATOM 1324 N N . SER A 1 173 ? 4.207 26.453 16 1 97.44 173 SER A N 1
ATOM 1325 C CA . SER A 1 173 ? 3.479 27.672 15.633 1 97.44 173 SER A CA 1
ATOM 1326 C C . SER A 1 173 ? 2.137 27.328 14.992 1 97.44 173 SER A C 1
ATOM 1328 O O . SER A 1 173 ? 2.027 26.359 14.234 1 97.44 173 SER A O 1
ATOM 1330 N N . PHE A 1 174 ? 1.166 28.094 15.289 1 97.06 174 PHE A N 1
ATOM 1331 C CA . PHE A 1 174 ? -0.161 28 14.695 1 97.06 174 PHE A CA 1
ATOM 1332 C C . PHE A 1 174 ? -0.523 29.297 13.969 1 97.06 174 PHE A C 1
ATOM 1334 O O . PHE A 1 174 ? -0.169 30.391 14.422 1 97.06 174 PHE A O 1
ATOM 1341 N N . ALA A 1 175 ? -1.247 29.141 12.938 1 93 175 ALA A N 1
ATOM 1342 C CA . ALA A 1 175 ? -1.743 30.312 12.203 1 93 175 ALA A CA 1
ATOM 1343 C C . ALA A 1 175 ? -2.869 31 12.969 1 93 175 ALA A C 1
ATOM 1345 O O . ALA A 1 175 ? -3.053 32.219 12.859 1 93 175 ALA A O 1
ATOM 1346 N N . HIS A 1 176 ? -3.617 30.344 13.75 1 93.69 176 HIS A N 1
ATOM 1347 C CA . HIS A 1 176 ? -4.777 30.891 14.453 1 93.69 176 HIS A CA 1
ATOM 1348 C C . HIS A 1 176 ? -4.355 31.656 15.695 1 93.69 176 HIS A C 1
ATOM 1350 O O . HIS A 1 176 ? -3.238 31.484 16.188 1 93.69 176 HIS A O 1
ATOM 1356 N N . PRO A 1 177 ? -5.258 32.5 16.188 1 94.88 177 PRO A N 1
ATOM 1357 C CA . PRO A 1 177 ? -4.949 33.219 17.422 1 94.88 177 PRO A CA 1
ATOM 1358 C C . PRO A 1 177 ? -4.863 32.312 18.641 1 94.88 177 PRO A C 1
ATOM 1360 O O . PRO A 1 177 ? -5.402 31.203 18.625 1 94.88 177 PRO A O 1
ATOM 1363 N N . ALA A 1 178 ? -4.227 32.844 19.641 1 96.38 178 ALA A N 1
ATOM 1364 C CA . ALA A 1 178 ? -4.043 32.094 20.875 1 96.38 178 ALA A CA 1
ATOM 1365 C C . ALA A 1 178 ? -5.375 31.844 21.578 1 96.38 178 ALA A C 1
ATOM 1367 O O . ALA A 1 178 ? -6.215 32.75 21.641 1 96.38 178 ALA A O 1
ATOM 1368 N N . PRO A 1 179 ? -5.562 30.625 22.047 1 95.06 179 PRO A N 1
ATOM 1369 C CA . PRO A 1 179 ? -6.707 30.422 22.938 1 95.06 179 PRO A CA 1
ATOM 1370 C C . PRO A 1 179 ? -6.504 31.078 24.312 1 95.06 179 PRO A C 1
ATOM 1372 O O . PRO A 1 179 ? -5.398 31.516 24.625 1 95.06 179 PRO A O 1
ATOM 1375 N N . ALA A 1 180 ? -7.582 31.062 25.062 1 93.44 180 ALA A N 1
ATOM 1376 C CA . ALA A 1 180 ? -7.543 31.703 26.375 1 93.44 180 ALA A CA 1
ATOM 1377 C C . ALA A 1 180 ? -6.629 30.953 27.328 1 93.44 180 ALA A C 1
ATOM 1379 O O . ALA A 1 180 ? -5.914 31.562 28.125 1 93.44 180 ALA A O 1
ATOM 1380 N N . ASP A 1 181 ? -6.684 29.672 27.281 1 95.38 181 ASP A N 1
ATOM 1381 C CA . ASP A 1 181 ? -5.852 28.797 28.094 1 95.38 181 ASP A CA 1
ATOM 1382 C C . ASP A 1 181 ? -4.844 28.047 27.234 1 95.38 181 ASP A C 1
ATOM 1384 O O . ASP A 1 181 ? -5.223 27.328 26.297 1 95.38 181 ASP A O 1
ATOM 1388 N N . LEU A 1 182 ? -3.6 28.156 27.562 1 96.38 182 LEU A N 1
ATOM 1389 C CA . LEU A 1 182 ? -2.551 27.562 26.75 1 96.38 182 LEU A CA 1
ATOM 1390 C C . LEU A 1 182 ? -2.061 26.25 27.375 1 96.38 182 LEU A C 1
ATOM 1392 O O . LEU A 1 182 ? -1.355 25.484 26.719 1 96.38 182 LEU A O 1
ATOM 1396 N N . ARG A 1 183 ? -2.443 25.969 28.578 1 97.06 183 ARG A N 1
ATOM 1397 C CA . ARG A 1 183 ? -1.855 24.906 29.406 1 97.06 183 ARG A CA 1
ATOM 1398 C C . ARG A 1 183 ? -1.983 23.547 28.734 1 97.06 183 ARG A C 1
ATOM 1400 O O . ARG A 1 183 ? -1.015 22.781 28.656 1 97.06 183 ARG A O 1
ATOM 1407 N N . PRO A 1 184 ? -3.156 23.266 28.109 1 97.5 184 PRO A N 1
ATOM 1408 C CA . PRO A 1 184 ? -3.254 21.953 27.469 1 97.5 184 PRO A CA 1
ATOM 1409 C C . PRO A 1 184 ? -2.285 21.781 26.297 1 97.5 184 PRO A C 1
ATOM 1411 O O . PRO A 1 184 ? -1.703 20.703 26.125 1 97.5 184 PRO A O 1
ATOM 1414 N N . LEU A 1 185 ? -2.117 22.766 25.516 1 98.31 185 LEU A N 1
ATOM 1415 C CA . LEU A 1 185 ? -1.182 22.719 24.406 1 98.31 185 LEU A CA 1
ATOM 1416 C C . LEU A 1 185 ? 0.257 22.625 24.906 1 98.31 185 LEU A C 1
ATOM 1418 O O . LEU A 1 185 ? 1.051 21.844 24.375 1 98.31 185 LEU A O 1
ATOM 1422 N N . GLU A 1 186 ? 0.551 23.438 25.953 1 98.12 186 GLU A N 1
ATOM 1423 C CA . GLU A 1 186 ? 1.89 23.406 26.531 1 98.12 186 GLU A CA 1
ATOM 1424 C C . GLU A 1 186 ? 2.207 22.031 27.125 1 98.12 186 GLU A C 1
ATOM 1426 O O . GLU A 1 186 ? 3.338 21.547 27.016 1 98.12 186 GLU A O 1
ATOM 1431 N N . GLN A 1 187 ? 1.25 21.453 27.734 1 97.31 187 GLN A N 1
ATOM 1432 C CA . GLN A 1 187 ? 1.433 20.141 28.312 1 97.31 187 GLN A CA 1
ATOM 1433 C C . GLN A 1 187 ? 1.703 19.094 27.25 1 97.31 187 GLN A C 1
ATOM 1435 O O . GLN A 1 187 ? 2.561 18.219 27.422 1 97.31 187 GLN A O 1
ATOM 1440 N N . HIS A 1 188 ? 1.026 19.141 26.141 1 97.62 188 HIS A N 1
ATOM 1441 C CA . HIS A 1 188 ? 1.191 18.156 25.078 1 97.62 188 HIS A CA 1
ATOM 1442 C C . HIS A 1 188 ? 2.51 18.359 24.344 1 97.62 188 HIS A C 1
ATOM 1444 O O . HIS A 1 188 ? 3.252 17.406 24.125 1 97.62 188 HIS A O 1
ATOM 1450 N N . PHE A 1 189 ? 2.854 19.562 24 1 98.19 189 PHE A N 1
ATOM 1451 C CA . PHE A 1 189 ? 4 19.828 23.141 1 98.19 189 PHE A CA 1
ATOM 1452 C C . PHE A 1 189 ? 5.277 19.953 23.953 1 98.19 189 PHE A C 1
ATOM 1454 O O . PHE A 1 189 ? 6.379 19.766 23.438 1 98.19 189 PHE A O 1
ATOM 1461 N N . GLY A 1 190 ? 5.125 20.375 25.25 1 9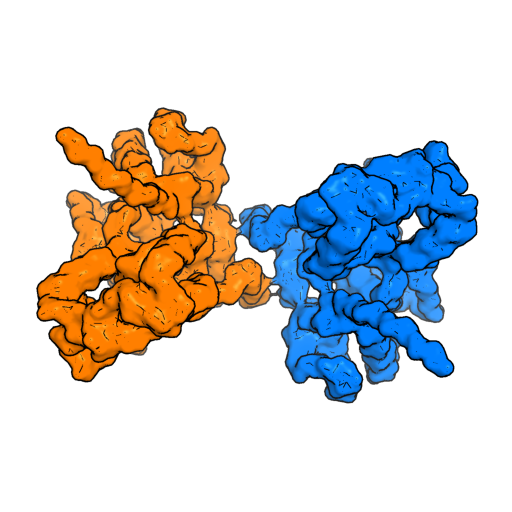7.75 190 GLY A N 1
ATOM 1462 C CA . GLY A 1 190 ? 6.285 20.594 26.109 1 97.75 190 GLY A CA 1
ATOM 1463 C C . GLY A 1 190 ? 6.949 21.938 25.875 1 97.75 190 GLY A C 1
ATOM 1464 O O . GLY A 1 190 ? 8.039 22.188 26.391 1 97.75 190 GLY A O 1
ATOM 1465 N N . VAL A 1 191 ? 6.371 22.766 25.016 1 97.88 191 VAL A N 1
ATOM 1466 C CA . VAL A 1 191 ? 6.801 24.125 24.734 1 97.88 191 VAL A CA 1
ATOM 1467 C C . VAL A 1 191 ? 5.578 25.031 24.531 1 97.88 191 VAL A C 1
ATOM 1469 O O . VAL A 1 191 ? 4.477 24.531 24.266 1 97.88 191 VAL A O 1
ATOM 1472 N N . THR A 1 192 ? 5.766 26.281 24.734 1 98 192 THR A N 1
ATOM 1473 C CA . THR A 1 192 ? 4.691 27.234 24.453 1 98 192 THR A CA 1
ATOM 1474 C C . THR A 1 192 ? 4.609 27.531 22.953 1 98 192 THR A C 1
ATOM 1476 O O . THR A 1 192 ? 5.555 28.062 22.375 1 98 192 THR A O 1
ATOM 1479 N N . PRO A 1 193 ? 3.494 27.219 22.359 1 98.31 193 PRO A N 1
ATOM 1480 C CA . PRO A 1 193 ? 3.359 27.5 20.922 1 98.31 193 PRO A CA 1
ATOM 1481 C C . PRO A 1 193 ? 3.293 29 20.625 1 98.31 193 PRO A C 1
ATOM 1483 O O . PRO A 1 193 ? 2.893 29.781 21.484 1 98.31 193 PRO A O 1
ATOM 1486 N N . ALA A 1 194 ? 3.713 29.359 19.422 1 97.94 194 ALA A N 1
ATOM 1487 C CA . ALA A 1 194 ? 3.449 30.688 18.875 1 97.94 194 ALA A CA 1
ATOM 1488 C C . ALA A 1 194 ? 2.109 30.719 18.156 1 97.94 194 ALA A C 1
ATOM 1490 O O . ALA A 1 194 ? 1.688 29.719 17.562 1 97.94 194 ALA A O 1
ATOM 1491 N N . PHE A 1 195 ? 1.479 31.844 18.156 1 97.25 195 PHE A N 1
ATOM 1492 C CA . PHE A 1 195 ? 0.175 32 17.531 1 97.25 195 PHE A CA 1
ATOM 1493 C C . PHE A 1 195 ? 0.185 33.188 16.562 1 97.25 195 PHE A C 1
ATOM 1495 O O . PHE A 1 195 ? 1.144 33.969 16.516 1 97.25 195 PHE A O 1
ATOM 1502 N N . ASP A 1 196 ? -0.815 33.188 15.75 1 93.69 196 ASP A N 1
ATOM 1503 C CA . ASP A 1 196 ? -0.893 34.219 14.727 1 93.69 196 ASP A CA 1
ATOM 1504 C C . ASP A 1 196 ? 0.364 34.219 13.859 1 93.69 196 ASP A C 1
ATOM 1506 O O . ASP A 1 196 ? 0.871 35.281 13.5 1 93.69 196 ASP A O 1
ATOM 1510 N N . ALA A 1 197 ? 0.944 33.062 13.625 1 90.81 197 ALA A N 1
ATOM 1511 C CA . ALA A 1 197 ? 2.244 32.938 12.969 1 90.81 197 ALA A CA 1
ATOM 1512 C C . ALA A 1 197 ? 2.088 32.844 11.453 1 90.81 197 ALA A C 1
ATOM 1514 O O . ALA A 1 197 ? 3.078 32.812 10.727 1 90.81 197 ALA A O 1
ATOM 1515 N N . GLY A 1 198 ? 0.854 32.719 10.938 1 87.31 198 GLY A N 1
ATOM 1516 C CA . GLY A 1 198 ? 0.595 32.656 9.508 1 87.31 198 GLY A CA 1
ATOM 1517 C C . GLY A 1 198 ? 0.73 31.266 8.922 1 87.31 198 GLY A C 1
ATOM 1518 O O . GLY A 1 198 ? 0.448 31.047 7.742 1 87.31 198 GLY A O 1
ATOM 1519 N N . ARG A 1 199 ? 1.225 30.328 9.695 1 88.81 199 ARG A N 1
ATOM 1520 C CA . ARG A 1 199 ? 1.36 28.938 9.258 1 88.81 199 ARG A CA 1
ATOM 1521 C C . ARG A 1 199 ? 1.309 27.984 10.453 1 88.81 199 ARG A C 1
ATOM 1523 O O . ARG A 1 199 ? 1.535 28.406 11.594 1 88.81 199 ARG A O 1
ATOM 1530 N N . ASN A 1 200 ? 1.002 26.781 10.141 1 95.12 200 ASN A N 1
ATOM 1531 C CA . ASN A 1 200 ? 1.178 25.688 11.094 1 95.12 200 ASN A CA 1
ATOM 1532 C C . ASN A 1 200 ? 2.506 24.969 10.883 1 95.12 200 ASN A C 1
ATOM 1534 O O . ASN A 1 200 ? 2.762 24.438 9.805 1 95.12 200 ASN A O 1
ATOM 1538 N N . ALA A 1 201 ? 3.299 24.953 11.922 1 96.81 201 ALA A N 1
ATOM 1539 C CA . ALA A 1 201 ? 4.645 24.422 11.727 1 96.81 201 ALA A CA 1
ATOM 1540 C C . ALA A 1 201 ? 5.156 23.734 12.984 1 96.81 201 ALA A C 1
ATOM 1542 O O . ALA A 1 201 ? 4.742 24.062 14.094 1 96.81 201 ALA A O 1
ATOM 1543 N N . LEU A 1 202 ? 5.957 22.812 12.719 1 97.88 202 LEU A N 1
ATOM 1544 C CA . LEU A 1 202 ? 6.68 22.047 13.742 1 97.88 202 LEU A CA 1
ATOM 1545 C C . LEU A 1 202 ? 8.172 22.031 13.445 1 97.88 202 LEU A C 1
ATOM 1547 O O . LEU A 1 202 ? 8.594 21.609 12.367 1 97.88 202 LEU A O 1
ATOM 1551 N N . THR A 1 203 ? 8.969 22.516 14.406 1 98.5 203 THR A N 1
ATOM 1552 C CA . THR A 1 203 ? 10.422 22.453 14.273 1 98.5 203 THR A CA 1
ATOM 1553 C C . THR A 1 203 ? 11.008 21.453 15.266 1 98.5 203 THR A C 1
ATOM 1555 O O . THR A 1 203 ? 10.703 21.516 16.453 1 98.5 203 THR A O 1
ATOM 1558 N N . LEU A 1 204 ? 11.852 20.594 14.758 1 98.56 204 LEU A N 1
ATOM 1559 C CA . LEU A 1 204 ? 12.492 19.578 15.578 1 98.56 204 LEU A CA 1
ATOM 1560 C C . LEU A 1 204 ? 14.008 19.75 15.57 1 98.56 204 LEU A C 1
ATOM 1562 O O . LEU A 1 204 ? 14.586 20.125 14.547 1 98.56 204 LEU A O 1
ATOM 1566 N N . ASP A 1 205 ? 14.555 19.391 16.672 1 98.19 205 ASP A N 1
ATOM 1567 C CA . ASP A 1 205 ? 16 19.5 16.766 1 98.19 205 ASP A CA 1
ATOM 1568 C C . ASP A 1 205 ? 16.688 18.328 16.078 1 98.19 205 ASP A C 1
ATOM 1570 O O . ASP A 1 205 ? 16.047 17.344 15.727 1 98.19 205 ASP A O 1
ATOM 1574 N N . ALA A 1 206 ? 18.016 18.5 15.891 1 97.81 206 ALA A N 1
ATOM 1575 C CA . ALA A 1 206 ? 18.812 17.484 15.203 1 97.81 206 ALA A CA 1
ATOM 1576 C C . ALA A 1 206 ? 18.766 16.156 15.938 1 97.81 206 ALA A C 1
ATOM 1578 O O . ALA A 1 206 ? 18.672 15.094 15.312 1 97.81 206 ALA A O 1
ATOM 1579 N N . ALA A 1 207 ? 18.844 16.188 17.203 1 97.62 207 ALA A N 1
ATOM 1580 C CA . ALA A 1 207 ? 18.859 14.969 18 1 97.62 207 ALA A CA 1
ATOM 1581 C C . ALA A 1 207 ? 17.547 14.195 17.859 1 97.62 207 ALA A C 1
ATOM 1583 O O . ALA A 1 207 ? 17.562 12.969 17.734 1 97.62 207 ALA A O 1
ATOM 1584 N N . THR A 1 208 ? 16.484 14.906 17.922 1 98.06 208 THR A N 1
ATOM 1585 C CA . THR A 1 208 ? 15.172 14.281 17.75 1 98.06 208 THR A CA 1
ATOM 1586 C C . THR A 1 208 ? 15.039 13.68 16.359 1 98.06 208 THR A C 1
ATOM 1588 O O . THR A 1 208 ? 14.578 12.547 16.203 1 98.06 208 THR A O 1
ATOM 1591 N N . LEU A 1 209 ? 15.5 14.383 15.375 1 98.06 209 LEU A N 1
ATOM 1592 C CA . LEU A 1 209 ? 15.367 13.969 13.984 1 98.06 209 LEU A CA 1
ATOM 1593 C C . LEU A 1 209 ? 16.219 12.734 13.703 1 98.06 209 LEU A C 1
ATOM 1595 O O . LEU A 1 209 ? 15.906 11.953 12.797 1 98.06 209 LEU A O 1
ATOM 1599 N N . ALA A 1 210 ? 17.203 12.523 14.492 1 97.38 210 ALA A N 1
ATOM 1600 C CA . ALA A 1 210 ? 18.141 11.406 14.289 1 97.38 210 ALA A CA 1
ATOM 1601 C C . ALA A 1 210 ? 17.609 10.133 14.945 1 97.38 210 ALA A C 1
ATOM 1603 O O . ALA A 1 210 ? 18.141 9.047 14.703 1 97.38 210 ALA A O 1
ATOM 1604 N N . LEU A 1 211 ? 16.594 10.258 15.766 1 97.62 211 LEU A N 1
ATOM 1605 C CA . LEU A 1 211 ? 16.062 9.078 16.438 1 97.62 211 LEU A CA 1
ATOM 1606 C C . LEU A 1 211 ? 15.57 8.047 15.43 1 97.62 211 LEU A C 1
ATOM 1608 O O . LEU A 1 211 ? 14.977 8.406 14.414 1 97.62 211 LEU A O 1
ATOM 1612 N N . ARG A 1 212 ? 15.797 6.762 15.734 1 97.31 212 ARG A N 1
ATOM 1613 C CA . ARG A 1 212 ? 15.352 5.664 14.883 1 97.31 212 ARG A CA 1
ATOM 1614 C C . ARG A 1 212 ? 13.891 5.328 15.133 1 97.31 212 ARG A C 1
ATOM 1616 O O . ARG A 1 212 ? 13.43 5.34 16.266 1 97.31 212 ARG A O 1
ATOM 1623 N N . VAL A 1 213 ? 13.188 5.055 14.07 1 97.38 213 VAL A N 1
ATOM 1624 C CA . VAL A 1 213 ? 11.828 4.535 14.172 1 97.38 213 VAL A CA 1
ATOM 1625 C C . VAL A 1 213 ? 11.867 3.045 14.508 1 97.38 213 VAL A C 1
ATOM 1627 O O . VAL A 1 213 ? 12.602 2.279 13.875 1 97.38 213 VAL A O 1
ATOM 1630 N N . VAL A 1 214 ? 11.125 2.609 15.43 1 95.25 214 VAL A N 1
ATOM 1631 C CA . VAL A 1 214 ? 11.211 1.274 16.016 1 95.25 214 VAL A CA 1
ATOM 1632 C C . VAL A 1 214 ? 10.859 0.227 14.961 1 95.25 214 VAL A C 1
ATOM 1634 O O . VAL A 1 214 ? 11.539 -0.798 14.844 1 95.25 214 VAL A O 1
ATOM 1637 N N . ASP A 1 215 ? 9.859 0.492 14.156 1 92.25 215 ASP A N 1
ATOM 1638 C CA . ASP A 1 215 ? 9.367 -0.493 13.195 1 92.25 215 ASP A CA 1
ATOM 1639 C C . ASP A 1 215 ? 9.922 -0.22 11.797 1 92.25 215 ASP A C 1
ATOM 1641 O O . ASP A 1 215 ? 9.32 -0.623 10.797 1 92.25 215 ASP A O 1
ATOM 1645 N N . ALA A 1 216 ? 11.062 0.479 11.766 1 95.5 216 ALA A N 1
ATOM 1646 C CA . ALA A 1 216 ? 11.664 0.789 10.469 1 95.5 216 ALA A CA 1
ATOM 1647 C C . ALA A 1 216 ? 11.828 -0.472 9.625 1 95.5 216 ALA A C 1
ATOM 1649 O O . ALA A 1 216 ? 12.289 -1.502 10.125 1 95.5 216 ALA A O 1
ATOM 1650 N N . ASP A 1 217 ? 11.422 -0.421 8.391 1 94.94 217 ASP A N 1
ATOM 1651 C CA . ASP A 1 217 ? 11.508 -1.515 7.43 1 94.94 217 ASP A CA 1
ATOM 1652 C C . ASP A 1 217 ? 11.703 -0.983 6.012 1 94.94 217 ASP A C 1
ATOM 1654 O O . ASP A 1 217 ? 10.734 -0.7 5.309 1 94.94 217 ASP A O 1
ATOM 1658 N N . PRO A 1 218 ? 12.961 -0.912 5.625 1 92.75 218 PRO A N 1
ATOM 1659 C CA . PRO A 1 218 ? 13.25 -0.301 4.324 1 92.75 218 PRO A CA 1
ATOM 1660 C C . PRO A 1 218 ? 12.578 -1.034 3.166 1 92.75 218 PRO A C 1
ATOM 1662 O O . PRO A 1 218 ? 12.227 -0.414 2.16 1 92.75 218 PRO A O 1
ATOM 1665 N N . VAL A 1 219 ? 12.367 -2.268 3.289 1 91.19 219 VAL A N 1
ATOM 1666 C CA . VAL A 1 219 ? 11.75 -3.037 2.219 1 91.19 219 VAL A CA 1
ATOM 1667 C C . VAL A 1 219 ? 10.258 -2.713 2.148 1 91.19 219 VAL A C 1
ATOM 1669 O O . VAL A 1 219 ? 9.734 -2.412 1.074 1 91.19 219 VAL A O 1
ATOM 1672 N N . LEU A 1 220 ? 9.617 -2.732 3.275 1 93.94 220 LEU A N 1
ATOM 1673 C CA . LEU A 1 220 ? 8.211 -2.336 3.305 1 93.94 220 LEU A CA 1
ATOM 1674 C C . LEU A 1 220 ? 8.047 -0.898 2.828 1 93.94 220 LEU A C 1
ATOM 1676 O O . LEU A 1 220 ? 7.109 -0.592 2.084 1 93.94 220 LEU A O 1
ATOM 1680 N N . LEU A 1 221 ? 8.969 -0.065 3.273 1 94.75 221 LEU A N 1
ATOM 1681 C CA . LEU A 1 221 ? 8.906 1.335 2.869 1 94.75 221 LEU A CA 1
ATOM 1682 C C . LEU A 1 221 ? 8.906 1.463 1.35 1 94.75 221 LEU A C 1
ATOM 1684 O O . LEU A 1 221 ? 8.086 2.189 0.782 1 94.75 221 LEU A O 1
ATOM 1688 N N . SER A 1 222 ? 9.758 0.757 0.725 1 90.31 222 SER A N 1
ATOM 1689 C CA . SER A 1 222 ? 9.852 0.803 -0.731 1 90.31 222 SER A CA 1
ATOM 1690 C C . SER A 1 222 ? 8.547 0.332 -1.378 1 90.31 222 SER A C 1
ATOM 1692 O O . SER A 1 222 ? 8.086 0.924 -2.355 1 90.31 222 SER A O 1
ATOM 1694 N N . VAL A 1 223 ? 7.961 -0.651 -0.825 1 90.44 223 VAL A N 1
ATOM 1695 C CA . VAL A 1 223 ? 6.711 -1.205 -1.335 1 90.44 223 VAL A CA 1
ATOM 1696 C C . VAL A 1 223 ? 5.59 -0.184 -1.172 1 90.44 223 VAL A C 1
ATOM 1698 O O . VAL A 1 223 ? 4.828 0.065 -2.109 1 90.44 223 VAL A O 1
ATOM 1701 N N . LEU A 1 224 ? 5.527 0.389 -0.061 1 94.19 224 LEU A N 1
ATOM 1702 C CA . LEU A 1 224 ? 4.484 1.362 0.24 1 94.19 224 LEU A CA 1
ATOM 1703 C C . LEU A 1 224 ? 4.637 2.609 -0.624 1 94.19 224 LEU A C 1
ATOM 1705 O O . LEU A 1 224 ? 3.648 3.152 -1.12 1 94.19 224 LEU A O 1
ATOM 1709 N N . GLU A 1 225 ? 5.824 3.051 -0.799 1 90.75 225 GLU A N 1
ATOM 1710 C CA . GLU A 1 225 ? 6.078 4.23 -1.618 1 90.75 225 GLU A CA 1
ATOM 1711 C C . GLU A 1 225 ? 5.695 3.986 -3.076 1 90.75 225 GLU A C 1
ATOM 1713 O O . GLU A 1 225 ? 5.16 4.875 -3.74 1 90.75 225 GLU A O 1
ATOM 1718 N N . ARG A 1 226 ? 5.992 2.824 -3.527 1 86 226 ARG A N 1
ATOM 1719 C CA . ARG A 1 226 ? 5.598 2.471 -4.887 1 86 226 ARG A CA 1
ATOM 1720 C C . ARG A 1 226 ? 4.078 2.471 -5.027 1 86 226 ARG A C 1
ATOM 1722 O O . ARG A 1 226 ? 3.543 2.951 -6.031 1 86 226 ARG A O 1
ATOM 1729 N N . ALA A 1 227 ? 3.447 1.926 -4.039 1 86.5 227 ALA A N 1
ATOM 1730 C CA . ALA A 1 227 ? 1.986 1.897 -4.047 1 86.5 227 ALA A CA 1
ATOM 1731 C C . ALA A 1 227 ? 1.411 3.311 -4.012 1 86.5 227 ALA A C 1
ATOM 1733 O O . ALA A 1 227 ? 0.37 3.58 -4.613 1 86.5 227 ALA A O 1
ATOM 1734 N N . ALA A 1 228 ? 2.092 4.109 -3.242 1 86.94 228 ALA A N 1
ATOM 1735 C CA . ALA A 1 228 ? 1.648 5.496 -3.109 1 86.94 228 ALA A CA 1
ATOM 1736 C C . ALA A 1 228 ? 1.88 6.273 -4.402 1 86.94 228 ALA A C 1
ATOM 1738 O O . ALA A 1 228 ? 1.212 7.277 -4.66 1 86.94 228 ALA A O 1
ATOM 1739 N N . GLY A 1 229 ? 2.688 5.566 -5.301 1 74.62 229 GLY A N 1
ATOM 1740 C CA . GLY A 1 229 ? 3.025 6.254 -6.539 1 74.62 229 GLY A CA 1
ATOM 1741 C C . GLY A 1 229 ? 3.938 7.445 -6.324 1 74.62 229 GLY A C 1
ATOM 1742 O O . GLY A 1 229 ? 4.293 7.77 -5.191 1 74.62 229 GLY A O 1
ATOM 1743 N N . THR A 1 230 ? 4.832 7.645 -7.367 1 53.84 230 THR A N 1
ATOM 1744 C CA . THR A 1 230 ? 5.695 8.82 -7.305 1 53.84 230 THR A CA 1
ATOM 1745 C C . THR A 1 230 ? 4.898 10.055 -6.898 1 53.84 230 THR A C 1
ATOM 1747 O O . THR A 1 230 ? 3.928 10.422 -7.562 1 53.84 230 THR A O 1
ATOM 1750 N N . PRO A 1 231 ? 5.051 10.203 -5.625 1 44.81 231 PRO A N 1
ATOM 1751 C CA . PRO A 1 231 ? 4.395 11.453 -5.25 1 44.81 231 PRO A CA 1
ATOM 1752 C C . PRO A 1 231 ? 4.535 12.539 -6.32 1 44.81 231 PRO A C 1
ATOM 1754 O O . PRO A 1 231 ? 5.488 12.516 -7.105 1 44.81 231 PRO A O 1
ATOM 1757 N N . ALA A 1 232 ? 3.598 13.086 -6.789 1 35.78 232 ALA A N 1
ATOM 1758 C CA . ALA A 1 232 ? 3.803 14.273 -7.613 1 35.78 232 ALA A CA 1
ATOM 1759 C C . ALA A 1 232 ? 5.074 15.016 -7.207 1 35.78 232 ALA A C 1
ATOM 1761 O O . ALA A 1 232 ? 5.133 15.625 -6.141 1 35.78 232 ALA A O 1
ATOM 1762 N N . ALA A 1 233 ? 6.387 14.266 -7.133 1 37.41 233 ALA A N 1
ATOM 1763 C CA . ALA A 1 233 ? 7.391 15.281 -6.82 1 37.41 233 ALA A CA 1
ATOM 1764 C C . ALA A 1 233 ? 6.789 16.688 -6.891 1 37.41 233 ALA A C 1
ATOM 1766 O O . ALA A 1 233 ? 6.961 17.484 -5.969 1 37.41 233 ALA A O 1
ATOM 1767 N N . GLU A 1 234 ? 7.328 17.188 -8.141 1 31.86 234 GLU A N 1
ATOM 1768 C CA . GLU A 1 234 ? 6.984 18.547 -8.531 1 31.86 234 GLU A CA 1
ATOM 1769 C C . GLU A 1 234 ? 5.488 18.812 -8.359 1 31.86 234 GLU A C 1
ATOM 1771 O O . GLU A 1 234 ? 4.676 17.891 -8.461 1 31.86 234 GLU A O 1
ATOM 1776 N N . PRO A 1 235 ? 5.086 19.859 -7.688 1 27.83 235 PRO A N 1
ATOM 1777 C CA . PRO A 1 235 ? 3.672 20.219 -7.816 1 27.83 235 PRO A CA 1
ATOM 1778 C C . PRO A 1 235 ? 2.967 19.438 -8.922 1 27.83 235 PRO A C 1
ATOM 1780 O O . PRO A 1 235 ? 3.604 19.016 -9.898 1 27.83 235 PRO A O 1
ATOM 1783 N N . PRO A 1 236 ? 1.959 18.469 -8.703 1 27.28 236 PRO A N 1
ATOM 1784 C CA . PRO A 1 236 ? 1.39 18.172 -10.016 1 27.28 236 PRO A CA 1
ATOM 1785 C C . PRO A 1 236 ? 1.988 19.047 -11.125 1 27.28 236 PRO A C 1
ATOM 1787 O O . PRO A 1 236 ? 2.301 20.219 -10.891 1 27.28 236 PRO A O 1
ATOM 1790 N N . SER A 1 237 ? 2.811 18.672 -11.984 1 27.52 237 SER A N 1
ATOM 1791 C CA . SER A 1 237 ? 2.541 19.609 -13.07 1 27.52 237 SER A CA 1
ATOM 1792 C C . SER A 1 237 ? 1.121 20.156 -12.992 1 27.52 237 SER A C 1
ATOM 1794 O O . SER A 1 237 ? 0.233 19.516 -12.43 1 27.52 237 SER A O 1
ATOM 1796 N N . VAL A 1 238 ? 0.733 21.406 -12.883 1 28.25 238 VAL A N 1
ATOM 1797 C CA . VAL A 1 238 ? -0.616 21.875 -13.164 1 28.25 238 VAL A CA 1
ATOM 1798 C C . VAL A 1 238 ? -1.449 20.766 -13.781 1 28.25 238 VAL A C 1
ATOM 1800 O O . VAL A 1 238 ? -0.953 20 -14.609 1 28.25 238 VAL A O 1
ATOM 1803 N N . PRO A 1 239 ? -2.469 19.938 -13.023 1 32.47 239 PRO A N 1
ATOM 1804 C CA . PRO A 1 239 ? -3.273 19.156 -13.961 1 32.47 239 PRO A CA 1
ATOM 1805 C C . PRO A 1 239 ? -2.834 19.328 -15.414 1 32.47 239 PRO A C 1
ATOM 1807 O O . PRO A 1 239 ? -2.547 20.453 -15.844 1 32.47 239 PRO A O 1
ATOM 1810 N N . ARG A 1 240 ? -2.088 18.469 -15.961 1 36.53 240 ARG A N 1
ATOM 1811 C CA . ARG A 1 240 ? -1.762 18.797 -17.344 1 36.53 240 ARG A CA 1
ATOM 1812 C C . ARG A 1 240 ? -2.832 19.688 -17.969 1 36.53 240 ARG A C 1
ATOM 1814 O O . ARG A 1 240 ? -3.982 19.281 -18.109 1 36.53 240 ARG A O 1
ATOM 1821 N N . THR A 1 241 ? -2.934 20.859 -17.375 1 39.5 241 THR A N 1
ATOM 1822 C CA . THR A 1 241 ? -3.777 21.75 -18.172 1 39.5 241 THR A CA 1
ATOM 1823 C C . THR A 1 241 ? -3.951 21.219 -19.594 1 39.5 241 THR A C 1
ATOM 1825 O O . THR A 1 241 ? -2.969 20.922 -20.266 1 39.5 241 THR A O 1
ATOM 1828 N N . PRO A 1 242 ? -5.066 20.359 -19.656 1 49.25 242 PRO A N 1
ATOM 1829 C CA . PRO A 1 242 ? -5.18 19.953 -21.062 1 49.25 242 PRO A CA 1
ATOM 1830 C C . PRO A 1 242 ? -4.23 20.719 -21.969 1 49.25 242 PRO A C 1
ATOM 1832 O O . PRO A 1 242 ? -3.967 21.906 -21.734 1 49.25 242 PRO A O 1
ATOM 1835 N N . PRO A 1 243 ? -3.555 19.891 -22.734 1 61.97 243 PRO A N 1
ATOM 1836 C CA . PRO A 1 243 ? -2.615 20.594 -23.609 1 61.97 243 PRO A CA 1
ATOM 1837 C C . PRO A 1 243 ? -3.111 21.984 -24.016 1 61.97 243 PRO A C 1
ATOM 1839 O O . PRO A 1 243 ? -2.326 22.938 -24.047 1 61.97 243 PRO A O 1
ATOM 1842 N N . PHE A 1 244 ? -4.359 21.969 -24.062 1 73.94 244 PHE A N 1
ATOM 1843 C CA . PHE A 1 244 ? -4.945 23.25 -24.438 1 73.94 244 PHE A CA 1
ATOM 1844 C C . PHE A 1 244 ? -4.824 24.266 -23.312 1 73.94 244 PHE A C 1
ATOM 1846 O O . PHE A 1 244 ? -4.461 25.422 -23.531 1 73.94 244 PHE A O 1
ATOM 1853 N N . LEU A 1 245 ? -4.988 23.672 -22.125 1 77.31 245 LEU A N 1
ATOM 1854 C CA . LEU A 1 245 ? -4.93 24.609 -21 1 77.31 245 LEU A CA 1
ATOM 1855 C C . LEU A 1 245 ? -3.486 25.016 -20.703 1 77.31 245 LEU A C 1
ATOM 1857 O O . LEU A 1 245 ? -3.219 26.172 -20.359 1 77.31 245 LEU A O 1
ATOM 1861 N N . GLN A 1 246 ? -2.715 24.125 -20.891 1 76.25 246 GLN A N 1
ATOM 1862 C CA . GLN A 1 246 ? -1.303 24.469 -20.734 1 76.25 246 GLN A CA 1
ATOM 1863 C C . GLN A 1 246 ? -0.865 25.484 -21.781 1 76.25 246 GLN A C 1
ATOM 1865 O O . GLN A 1 246 ? -0.126 26.422 -21.469 1 76.25 246 GLN A O 1
ATOM 1870 N N . GLN A 1 247 ? -1.32 25.312 -22.969 1 80.88 247 GLN A N 1
ATOM 1871 C CA . GLN A 1 247 ? -1.05 26.281 -24.016 1 80.88 247 GLN A CA 1
ATOM 1872 C C . GLN A 1 247 ? -1.616 27.656 -23.656 1 80.88 247 GLN A C 1
ATOM 1874 O O . GLN A 1 247 ? -0.969 28.672 -23.891 1 80.88 247 GLN A O 1
ATOM 1879 N N . VAL A 1 248 ? -2.717 27.562 -23 1 86.31 248 VAL A N 1
ATOM 1880 C CA . VAL A 1 248 ? -3.35 28.812 -22.578 1 86.31 248 VAL A CA 1
ATOM 1881 C C . VAL A 1 248 ? -2.508 29.484 -21.5 1 86.31 248 VAL A C 1
ATOM 1883 O O . VAL A 1 248 ? -2.209 30.672 -21.578 1 86.31 248 VAL A O 1
ATOM 1886 N N . ARG A 1 249 ? -2.061 28.672 -20.594 1 83.44 249 ARG A N 1
ATOM 1887 C CA . ARG A 1 249 ? -1.307 29.219 -19.469 1 83.44 249 ARG A CA 1
ATOM 1888 C C . ARG A 1 249 ? 0.063 29.719 -19.922 1 83.44 249 ARG A C 1
ATOM 1890 O O . ARG A 1 249 ? 0.542 30.75 -19.453 1 83.44 249 ARG A O 1
ATOM 1897 N N . ASP A 1 250 ? 0.584 29.047 -20.844 1 83 250 ASP A N 1
ATOM 1898 C CA . ASP A 1 250 ? 1.85 29.5 -21.406 1 83 250 ASP A CA 1
ATOM 1899 C C . ASP A 1 250 ? 1.677 30.828 -22.141 1 83 250 ASP A C 1
ATOM 1901 O O . ASP A 1 250 ? 2.508 31.719 -22.016 1 83 250 ASP A O 1
ATOM 1905 N N . ALA A 1 251 ? 0.624 30.906 -22.859 1 86.75 251 ALA A N 1
ATOM 1906 C CA . ALA A 1 251 ? 0.309 32.125 -23.578 1 86.75 251 ALA A CA 1
ATOM 1907 C C . ALA A 1 251 ? 0.035 33.281 -22.609 1 86.75 251 ALA A C 1
ATOM 1909 O O . ALA A 1 251 ? 0.441 34.406 -22.859 1 86.75 251 ALA A O 1
ATOM 1910 N N . LEU A 1 252 ? -0.546 32.906 -21.5 1 88.19 252 LEU A N 1
ATOM 1911 C CA . LEU A 1 252 ? -0.85 33.906 -20.484 1 88.19 252 LEU A CA 1
ATOM 1912 C C . LEU A 1 252 ? 0.428 34.438 -19.828 1 88.19 252 LEU A C 1
ATOM 1914 O O . LEU A 1 252 ? 0.587 35.625 -19.641 1 88.19 252 LEU A O 1
ATOM 1918 N N . ARG A 1 253 ? 1.32 33.562 -19.578 1 85.69 253 ARG A N 1
ATOM 1919 C CA . ARG A 1 253 ? 2.602 33.938 -19 1 85.69 253 ARG A CA 1
ATOM 1920 C C . ARG A 1 253 ? 3.363 34.875 -19.922 1 85.69 253 ARG A C 1
ATOM 1922 O O . ARG A 1 253 ? 3.939 35.875 -19.469 1 85.69 253 ARG A O 1
ATOM 1929 N N . ALA A 1 254 ? 3.279 34.531 -21.125 1 82.75 254 ALA A N 1
ATOM 1930 C CA . ALA A 1 254 ? 3.955 35.344 -22.125 1 82.75 254 ALA A CA 1
ATOM 1931 C C . ALA A 1 254 ? 3.303 36.719 -22.234 1 82.75 254 ALA A C 1
ATOM 1933 O O . ALA A 1 254 ? 3.992 37.75 -22.391 1 82.75 254 ALA A O 1
ATOM 1934 N N . SER A 1 255 ? 2.033 36.781 -22.062 1 85.12 255 SER A N 1
ATOM 1935 C CA . SER A 1 255 ? 1.277 38 -22.234 1 85.12 255 SER A CA 1
ATOM 1936 C C . SER A 1 255 ? 1.434 38.938 -21.016 1 85.12 255 SER A C 1
ATOM 1938 O O . SER A 1 255 ? 1.384 40.156 -21.156 1 85.12 255 SER A O 1
ATOM 1940 N N . LEU A 1 256 ? 1.698 38.312 -19.891 1 83.12 256 LEU A N 1
ATOM 1941 C CA . LEU A 1 256 ? 1.78 39.094 -18.656 1 83.12 256 LEU A CA 1
ATOM 1942 C C . LEU A 1 256 ? 3.018 40 -18.656 1 83.12 256 LEU A C 1
ATOM 1944 O O . LEU A 1 256 ? 3.047 41 -17.969 1 83.12 256 LEU A O 1
ATOM 1948 N N . ARG A 1 257 ? 3.99 39.688 -19.375 1 76.94 257 ARG A N 1
ATOM 1949 C CA . ARG A 1 257 ? 5.199 40.5 -19.5 1 76.94 257 ARG A CA 1
ATOM 1950 C C . ARG A 1 257 ? 4.891 41.844 -20.141 1 76.94 257 ARG A C 1
ATOM 1952 O O . ARG A 1 257 ? 5.605 42.812 -19.906 1 76.94 257 ARG A O 1
ATOM 1959 N N . ASN A 1 258 ? 3.717 41.844 -20.859 1 77.38 258 ASN A N 1
ATOM 1960 C CA . ASN A 1 258 ? 3.352 43.062 -21.578 1 77.38 258 ASN A CA 1
ATOM 1961 C C . ASN A 1 258 ? 2.152 43.75 -20.938 1 77.38 258 ASN A C 1
ATOM 1963 O O . ASN A 1 258 ? 1.579 44.688 -21.516 1 77.38 258 ASN A O 1
ATOM 1967 N N . GLY A 1 259 ? 1.787 43.25 -19.734 1 80.44 259 GLY A N 1
ATOM 1968 C CA . GLY A 1 259 ? 0.642 43.844 -19.062 1 80.44 259 GLY A CA 1
ATOM 1969 C C . GLY A 1 259 ? -0.48 42.844 -18.828 1 80.44 259 GLY A C 1
ATOM 1970 O O . GLY A 1 259 ? -0.269 41.625 -18.906 1 80.44 259 GLY A O 1
ATOM 1971 N N . ALA A 1 260 ? -1.694 43.375 -18.547 1 82.12 260 ALA A N 1
ATOM 1972 C CA . ALA A 1 260 ? -2.85 42.531 -18.25 1 82.12 260 ALA A CA 1
ATOM 1973 C C . ALA A 1 260 ? -3.273 41.719 -19.484 1 82.12 260 ALA A C 1
ATOM 1975 O O . ALA A 1 260 ? -3.504 42.281 -20.547 1 82.12 260 ALA A O 1
ATOM 1976 N N . PRO A 1 261 ? -3.354 40.406 -19.375 1 85.56 261 PRO A N 1
ATOM 1977 C CA . PRO A 1 261 ? -3.707 39.562 -20.531 1 85.56 261 PRO A CA 1
ATOM 1978 C C . PRO A 1 261 ? -5.141 39.812 -21.016 1 85.56 261 PRO A C 1
ATOM 1980 O O . PRO A 1 261 ? -6.047 39.969 -20.188 1 85.56 261 PRO A O 1
ATOM 1983 N N . GLN A 1 262 ? -5.293 40 -22.328 1 88.12 262 GLN A N 1
ATOM 1984 C CA . GLN A 1 262 ? -6.605 40.094 -22.969 1 88.12 262 GLN A CA 1
ATOM 1985 C C . GLN A 1 262 ? -6.941 38.812 -23.719 1 88.12 262 GLN A C 1
ATOM 1987 O O . GLN A 1 262 ? -6.066 38.219 -24.328 1 88.12 262 GLN A O 1
ATOM 1992 N N . MET A 1 263 ? -8.203 38.438 -23.625 1 89.38 263 MET A N 1
ATOM 1993 C CA . MET A 1 263 ? -8.656 37.219 -24.234 1 89.38 263 MET A CA 1
ATOM 1994 C C . MET A 1 263 ? -8.328 37.156 -25.719 1 89.38 263 MET A C 1
ATOM 1996 O O . MET A 1 263 ? -7.914 36.125 -26.234 1 89.38 263 MET A O 1
ATOM 2000 N N . GLY A 1 264 ? -8.508 38.344 -26.375 1 89 264 GLY A N 1
ATOM 2001 C CA . GLY A 1 264 ? -8.227 38.406 -27.797 1 89 264 GLY A CA 1
ATOM 2002 C C . GLY A 1 264 ? -6.781 38.094 -28.141 1 89 264 GLY A C 1
ATOM 2003 O O . GLY A 1 264 ? -6.508 37.406 -29.109 1 89 264 GLY A O 1
ATOM 2004 N N . ASP A 1 265 ? -5.836 38.562 -27.344 1 87.5 265 ASP A N 1
ATOM 2005 C CA . ASP A 1 265 ? -4.41 38.375 -27.578 1 87.5 265 ASP A CA 1
ATOM 2006 C C . ASP A 1 265 ? -4.008 36.906 -27.359 1 87.5 265 ASP A C 1
ATOM 2008 O O . ASP A 1 265 ? -3.242 36.344 -28.141 1 87.5 265 ASP A O 1
ATOM 2012 N N . VAL A 1 266 ? -4.547 36.344 -26.312 1 90.56 266 VAL A N 1
ATOM 2013 C CA . VAL A 1 266 ? -4.23 34.938 -25.984 1 90.56 266 VAL A CA 1
ATOM 2014 C C . VAL A 1 266 ? -4.832 34.031 -27.047 1 90.56 266 VAL A C 1
ATOM 2016 O O . VAL A 1 266 ? -4.184 33.062 -27.484 1 90.56 266 VAL A O 1
ATOM 2019 N N . ALA A 1 267 ? -6.035 34.344 -27.5 1 90.44 267 ALA A N 1
ATOM 2020 C CA . ALA A 1 267 ? -6.688 33.562 -28.562 1 90.44 267 ALA A CA 1
ATOM 2021 C C . ALA A 1 267 ? -5.863 33.594 -29.844 1 90.44 267 ALA A C 1
ATOM 2023 O O . ALA A 1 267 ? -5.684 32.562 -30.5 1 90.44 267 ALA A O 1
ATOM 2024 N N . ARG A 1 268 ? -5.316 34.75 -30.172 1 86.06 268 ARG A N 1
ATOM 2025 C CA . ARG A 1 268 ? -4.488 34.906 -31.359 1 86.06 268 ARG A CA 1
ATOM 2026 C C . ARG A 1 268 ? -3.225 34.062 -31.25 1 86.06 268 ARG A C 1
ATOM 2028 O O . ARG A 1 268 ? -2.838 33.406 -32.219 1 86.06 268 ARG A O 1
ATOM 2035 N N . GLN A 1 269 ? -2.627 34.031 -30.062 1 85.88 269 GLN A N 1
ATOM 2036 C CA . GLN A 1 269 ? -1.404 33.25 -29.844 1 85.88 269 GLN A CA 1
ATOM 2037 C C . GLN A 1 269 ? -1.661 31.75 -29.984 1 85.88 269 GLN A C 1
ATOM 2039 O O . GLN A 1 269 ? -0.78 31 -30.406 1 85.88 269 GLN A O 1
ATOM 2044 N N . LEU A 1 270 ? -2.867 31.359 -29.688 1 86.5 270 LEU A N 1
ATOM 2045 C CA . LEU A 1 270 ? -3.238 29.953 -29.734 1 86.5 270 LEU A CA 1
ATOM 2046 C C . LEU A 1 270 ? -3.912 29.594 -31.047 1 86.5 270 LEU A C 1
ATOM 2048 O O . LEU A 1 270 ? -4.34 28.469 -31.25 1 86.5 270 LEU A O 1
ATOM 2052 N N . HIS A 1 271 ? -4.055 30.672 -31.922 1 86.56 271 HIS A N 1
ATOM 2053 C CA . HIS A 1 271 ? -4.625 30.547 -33.25 1 86.56 271 HIS A CA 1
ATOM 2054 C C . HIS A 1 271 ? -6.066 30.047 -33.188 1 86.56 271 HIS A C 1
ATOM 2056 O O . HIS A 1 271 ? -6.457 29.156 -33.938 1 86.56 271 HIS A O 1
ATOM 2062 N N . VAL A 1 272 ? -6.812 30.609 -32.25 1 86.5 272 VAL A N 1
ATOM 2063 C CA . VAL A 1 272 ? -8.242 30.344 -32.125 1 86.5 272 VAL A CA 1
ATOM 2064 C C . VAL A 1 272 ? -8.992 31.656 -31.953 1 86.5 272 VAL A C 1
ATOM 2066 O O . VAL A 1 272 ? -8.383 32.688 -31.672 1 86.5 272 VAL A O 1
ATOM 2069 N N . SER A 1 273 ? -10.266 31.688 -32.188 1 86.19 273 SER A N 1
ATOM 2070 C CA . SER A 1 273 ? -11.086 32.875 -31.922 1 86.19 273 SER A CA 1
ATOM 2071 C C . SER A 1 273 ? -11.367 33 -30.422 1 86.19 273 SER A C 1
ATOM 2073 O O . SER A 1 273 ? -11.312 32 -29.688 1 86.19 273 SER A O 1
ATOM 2075 N N . PRO A 1 274 ? -11.578 34.25 -29.906 1 90.06 274 PRO A N 1
ATOM 2076 C CA . PRO A 1 274 ? -11.953 34.406 -28.5 1 90.06 274 PRO A CA 1
ATOM 2077 C C . PRO A 1 274 ? -13.148 33.562 -28.094 1 90.06 274 PRO A C 1
ATOM 2079 O O . PRO A 1 274 ? -13.195 33.031 -26.984 1 90.06 274 PRO A O 1
ATOM 2082 N N . ARG A 1 275 ? -14.008 33.344 -29.078 1 85.88 275 ARG A N 1
ATOM 2083 C CA . ARG A 1 275 ? -15.172 32.5 -28.812 1 85.88 275 ARG A CA 1
ATOM 2084 C C . ARG A 1 275 ? -14.773 31.047 -28.641 1 85.88 275 ARG A C 1
ATOM 2086 O O . ARG A 1 275 ? -15.266 30.375 -27.734 1 85.88 275 ARG A O 1
ATOM 2093 N N . THR A 1 276 ? -13.953 30.547 -29.469 1 84.81 276 THR A N 1
ATOM 2094 C CA . THR A 1 276 ? -13.453 29.188 -29.375 1 84.81 276 THR A CA 1
ATOM 2095 C C . THR A 1 276 ? -12.672 28.984 -28.078 1 84.81 276 THR A C 1
ATOM 2097 O O . THR A 1 276 ? -12.805 27.953 -27.406 1 84.81 276 THR A O 1
ATOM 2100 N N . LEU A 1 277 ? -11.828 29.969 -27.734 1 89.69 277 LEU A N 1
ATOM 2101 C CA . LEU A 1 277 ? -11.062 29.906 -26.484 1 89.69 277 LEU A CA 1
ATOM 2102 C C . LEU A 1 277 ? -11.992 29.797 -25.281 1 89.69 277 LEU A C 1
ATOM 2104 O O . LEU A 1 277 ? -11.789 28.953 -24.406 1 89.69 277 LEU A O 1
ATOM 2108 N N . GLN A 1 278 ? -12.984 30.594 -25.312 1 87.38 278 GLN A N 1
ATOM 2109 C CA . GLN A 1 278 ? -13.961 30.594 -24.234 1 87.38 278 GLN A CA 1
ATOM 2110 C C . GLN A 1 278 ? -14.664 29.25 -24.109 1 87.38 278 GLN A C 1
ATOM 2112 O O . GLN A 1 278 ? -14.828 28.719 -23.016 1 87.38 278 GLN A O 1
ATOM 2117 N N . ARG A 1 279 ? -15.023 28.719 -25.25 1 83.06 279 ARG A N 1
ATOM 2118 C CA . ARG A 1 279 ? -15.727 27.438 -25.281 1 83.06 279 ARG A CA 1
ATOM 2119 C C . ARG A 1 279 ? -14.828 26.312 -24.781 1 83.06 279 ARG A C 1
ATOM 2121 O O . ARG A 1 279 ? -15.25 25.484 -23.969 1 83.06 279 ARG A O 1
ATOM 2128 N N . ARG A 1 280 ? -13.641 26.312 -25.25 1 82.38 280 ARG A N 1
ATOM 2129 C CA . ARG A 1 280 ? -12.711 25.266 -24.859 1 82.38 280 ARG A CA 1
ATOM 2130 C C . ARG A 1 280 ? -12.375 25.328 -23.375 1 82.38 280 ARG A C 1
ATOM 2132 O O . ARG A 1 280 ? -12.234 24.312 -22.719 1 82.38 280 ARG A O 1
ATOM 2139 N N . LEU A 1 281 ? -12.203 26.547 -22.906 1 82.56 281 LEU A N 1
ATOM 2140 C CA . LEU A 1 281 ? -11.953 26.734 -21.484 1 82.56 281 LEU A CA 1
ATOM 2141 C C . LEU A 1 281 ? -13.133 26.219 -20.656 1 82.56 281 LEU A C 1
ATOM 2143 O O . LEU A 1 281 ? -12.945 25.562 -19.641 1 82.56 281 LEU A O 1
ATOM 2147 N N . ALA A 1 282 ? -14.305 26.438 -21.234 1 78.06 282 ALA A N 1
ATOM 2148 C CA . ALA A 1 282 ? -15.523 25.969 -20.578 1 78.06 282 ALA A CA 1
ATOM 2149 C C . ALA A 1 282 ? -15.586 24.453 -20.562 1 78.06 282 ALA A C 1
ATOM 2151 O O . ALA A 1 282 ? -16.047 23.844 -19.594 1 78.06 282 ALA A O 1
ATOM 2152 N N . GLU A 1 283 ? -15.094 23.859 -21.625 1 74.62 283 GLU A N 1
ATOM 2153 C CA . GLU A 1 283 ? -15.031 22.391 -21.719 1 74.62 283 GLU A CA 1
ATOM 2154 C C . GLU A 1 283 ? -14.156 21.797 -20.625 1 74.62 283 GLU A C 1
ATOM 2156 O O . GLU A 1 283 ? -14.359 20.656 -20.219 1 74.62 283 GLU A O 1
ATOM 2161 N N . HIS A 1 284 ? -13.312 22.672 -20.312 1 70.81 284 HIS A N 1
ATOM 2162 C CA . HIS A 1 284 ? -12.406 22.219 -19.25 1 70.81 284 HIS A CA 1
ATOM 2163 C C . HIS A 1 284 ? -12.828 22.766 -17.891 1 70.81 284 HIS A C 1
ATOM 2165 O O . HIS A 1 284 ? -12.031 22.797 -16.953 1 70.81 284 HIS A O 1
ATOM 2171 N N . ALA A 1 285 ? -14.008 23.344 -17.891 1 69.06 285 ALA A N 1
ATOM 2172 C CA . ALA A 1 285 ? -14.68 23.844 -16.703 1 69.06 285 ALA A CA 1
ATOM 2173 C C . ALA A 1 285 ? -13.906 25 -16.078 1 69.06 285 ALA A C 1
ATOM 2175 O O . ALA A 1 285 ? -13.828 25.125 -14.859 1 69.06 285 ALA A O 1
ATOM 2176 N N . THR A 1 286 ? -13.289 25.797 -16.859 1 77.06 286 THR A N 1
ATOM 2177 C CA . THR A 1 286 ? -12.578 26.984 -16.422 1 77.06 286 THR A CA 1
ATOM 2178 C C . THR A 1 286 ? -12.914 28.172 -17.328 1 77.06 286 THR A C 1
ATOM 2180 O O . THR A 1 286 ? -13.672 28.031 -18.281 1 77.06 286 THR A O 1
ATOM 2183 N N . SER A 1 287 ? -12.516 29.406 -16.906 1 84 287 SER A N 1
ATOM 2184 C CA . SER A 1 287 ? -12.703 30.625 -17.703 1 84 287 SER A CA 1
ATOM 2185 C C . SER A 1 287 ? -11.375 31.328 -17.953 1 84 287 SER A C 1
ATOM 2187 O O . SER A 1 287 ? -10.352 30.969 -17.359 1 84 287 SER A O 1
ATOM 2189 N N . PHE A 1 288 ? -11.43 32.281 -18.828 1 88.38 288 PHE A N 1
ATOM 2190 C CA . PHE A 1 288 ? -10.234 33.031 -19.125 1 88.38 288 PHE A CA 1
ATOM 2191 C C . PHE A 1 288 ? -9.719 33.75 -17.859 1 88.38 288 PHE A C 1
ATOM 2193 O O . PHE A 1 288 ? -8.531 33.688 -17.562 1 88.38 288 PHE A O 1
ATOM 2200 N N . GLN A 1 289 ? -10.695 34.188 -17.062 1 85.19 289 GLN A N 1
ATOM 2201 C CA . GLN A 1 289 ? -10.297 34.906 -15.875 1 85.19 289 GLN A CA 1
ATOM 2202 C C . GLN A 1 289 ? -9.734 33.969 -14.805 1 85.19 289 GLN A C 1
ATOM 2204 O O . GLN A 1 289 ? -8.773 34.312 -14.117 1 85.19 289 GLN A O 1
ATOM 2209 N N . ASP A 1 290 ? -10.273 32.844 -14.812 1 80.81 290 ASP A N 1
ATOM 2210 C CA . ASP A 1 290 ? -9.789 31.844 -13.867 1 80.81 290 ASP A CA 1
ATOM 2211 C C . ASP A 1 290 ? -8.336 31.453 -14.172 1 80.81 290 ASP A C 1
ATOM 2213 O O . ASP A 1 290 ? -7.52 31.328 -13.258 1 80.81 290 ASP A O 1
ATOM 2217 N N . GLU A 1 291 ? -8.102 31.312 -15.43 1 86 291 GLU A N 1
ATOM 2218 C CA . GLU A 1 291 ? -6.758 30.922 -15.844 1 86 291 GLU A CA 1
ATOM 2219 C C . GLU A 1 291 ? -5.762 32.062 -15.648 1 86 291 GLU A C 1
ATOM 2221 O O . GLU A 1 291 ? -4.613 31.828 -15.273 1 86 291 GLU A O 1
ATOM 2226 N N . VAL A 1 292 ? -6.23 33.281 -15.82 1 87.38 292 VAL A N 1
ATOM 2227 C CA . VAL A 1 292 ? -5.395 34.438 -15.562 1 87.38 292 VAL A CA 1
ATOM 2228 C C . VAL A 1 292 ? -5.016 34.5 -14.086 1 87.38 292 VAL A C 1
ATOM 2230 O O . VAL A 1 292 ? -3.842 34.688 -13.742 1 87.38 292 VAL A O 1
ATOM 2233 N N . ASP A 1 293 ? -5.98 34.25 -13.305 1 81.94 293 ASP A N 1
ATOM 2234 C CA . ASP A 1 293 ? -5.754 34.344 -11.867 1 81.94 293 ASP A CA 1
ATOM 2235 C C . ASP A 1 293 ? -4.816 33.219 -11.391 1 81.94 293 ASP A C 1
ATOM 2237 O O . ASP A 1 293 ? -3.947 33.469 -10.547 1 81.94 293 ASP A O 1
ATOM 2241 N N . ALA A 1 294 ? -5.016 32.188 -12.031 1 81.06 294 ALA A N 1
ATOM 2242 C CA . ALA A 1 294 ? -4.176 31.047 -11.672 1 81.06 294 ALA A CA 1
ATOM 2243 C C . ALA A 1 294 ? -2.713 31.312 -12.008 1 81.06 294 ALA A C 1
ATOM 2245 O O . ALA A 1 294 ? -1.825 31.047 -11.195 1 81.06 294 ALA A O 1
ATOM 2246 N N . VAL A 1 295 ? -2.461 31.859 -13.164 1 84.75 295 VAL A N 1
ATOM 2247 C CA . VAL A 1 295 ? -1.101 32.156 -13.602 1 84.75 295 VAL A CA 1
ATOM 2248 C C . VAL A 1 295 ? -0.516 33.281 -12.773 1 84.75 295 VAL A C 1
ATOM 2250 O O . VAL A 1 295 ? 0.64 33.219 -12.344 1 84.75 295 VAL A O 1
ATOM 2253 N N . ARG A 1 296 ? -1.358 34.281 -12.477 1 85.25 296 ARG A N 1
ATOM 2254 C CA . ARG A 1 296 ? -0.919 35.406 -11.656 1 85.25 296 ARG A CA 1
ATOM 2255 C C . ARG A 1 296 ? -0.511 34.938 -10.266 1 85.25 296 ARG A C 1
ATOM 2257 O O . ARG A 1 296 ? 0.518 35.375 -9.734 1 85.25 296 ARG A O 1
ATOM 2264 N N . ARG A 1 297 ? -1.28 34.125 -9.844 1 79 297 ARG A N 1
ATOM 2265 C CA . ARG A 1 297 ? -1.021 33.625 -8.5 1 79 297 ARG A CA 1
ATOM 2266 C C . ARG A 1 297 ? 0.293 32.844 -8.445 1 79 297 ARG A C 1
ATOM 2268 O O . ARG A 1 297 ? 1.125 33.094 -7.57 1 79 297 ARG A O 1
ATOM 2275 N N . GLU A 1 298 ? 0.416 32.031 -9.391 1 77.69 298 GLU A N 1
ATOM 2276 C CA . GLU A 1 298 ? 1.638 31.234 -9.477 1 77.69 298 GLU A CA 1
ATOM 2277 C C . GLU A 1 298 ? 2.869 32.125 -9.586 1 77.69 298 GLU A C 1
ATOM 2279 O O . GLU A 1 298 ? 3.85 31.938 -8.867 1 77.69 298 GLU A O 1
ATOM 2284 N N . LEU A 1 299 ? 2.805 33.062 -10.375 1 80.75 299 LEU A N 1
ATOM 2285 C CA . LEU A 1 299 ? 3.93 33.969 -10.625 1 80.75 299 LEU A CA 1
ATOM 2286 C C . LEU A 1 299 ? 4.164 34.875 -9.438 1 80.75 299 LEU A C 1
ATOM 2288 O O . LEU A 1 299 ? 5.305 35.219 -9.125 1 80.75 299 LEU A O 1
ATOM 2292 N N . ALA A 1 300 ? 3.104 35.219 -8.789 1 82.81 300 ALA A N 1
ATOM 2293 C CA . ALA A 1 300 ? 3.219 36.094 -7.641 1 82.81 300 ALA A CA 1
ATOM 2294 C C . ALA A 1 300 ? 4.105 35.469 -6.559 1 82.81 300 ALA A C 1
ATOM 2296 O O . ALA A 1 300 ? 5.004 36.156 -6.035 1 82.81 300 ALA A O 1
ATOM 2297 N N . PHE A 1 301 ? 3.881 34.25 -6.438 1 76.06 301 PHE A N 1
ATOM 2298 C CA . PHE A 1 301 ? 4.652 33.562 -5.406 1 76.06 301 PHE A CA 1
ATOM 2299 C C . PHE A 1 301 ? 6.121 33.438 -5.805 1 76.06 301 PHE A C 1
ATOM 2301 O O . PHE A 1 301 ? 7.008 33.688 -4.984 1 76.06 301 PHE A O 1
ATOM 2308 N N . ASP A 1 302 ? 6.305 33.219 -7.004 1 76.81 302 ASP A N 1
ATOM 2309 C CA . ASP A 1 302 ? 7.668 33.125 -7.516 1 76.81 302 ASP A CA 1
ATOM 2310 C C . ASP A 1 302 ? 8.398 34.469 -7.398 1 76.81 302 ASP A C 1
ATOM 2312 O O . ASP A 1 302 ? 9.547 34.5 -6.965 1 76.81 302 ASP A O 1
ATOM 2316 N N . TYR A 1 303 ? 7.715 35.469 -7.691 1 81.25 303 TYR A N 1
ATOM 2317 C CA . TYR A 1 303 ? 8.32 36.812 -7.703 1 81.25 303 TYR A CA 1
ATOM 2318 C C . TYR A 1 303 ? 8.547 37.312 -6.281 1 81.25 303 TYR A C 1
ATOM 2320 O O . TYR A 1 303 ? 9.562 37.938 -5.996 1 81.25 303 TYR A O 1
ATOM 2328 N N . LEU A 1 304 ? 7.684 36.906 -5.438 1 78.31 304 LEU A N 1
ATOM 2329 C CA . LEU A 1 304 ? 7.77 37.438 -4.078 1 78.31 304 LEU A CA 1
ATOM 2330 C C . LEU A 1 304 ? 8.875 36.719 -3.295 1 78.31 304 LEU A C 1
ATOM 2332 O O . LEU A 1 304 ? 9.391 37.281 -2.318 1 78.31 304 LEU A O 1
ATOM 2336 N N . ARG A 1 305 ? 9.258 35.625 -3.848 1 75.5 305 ARG A N 1
ATOM 2337 C CA . ARG A 1 305 ? 10.367 34.906 -3.229 1 75.5 305 ARG A CA 1
ATOM 2338 C C . ARG A 1 305 ? 11.703 35.562 -3.596 1 75.5 305 ARG A C 1
ATOM 2340 O O . ARG A 1 305 ? 12.695 35.375 -2.883 1 75.5 305 ARG A O 1
ATOM 2347 N N . ASP A 1 306 ? 11.656 36.219 -4.625 1 71.88 306 ASP A N 1
ATOM 2348 C CA . ASP A 1 306 ? 12.844 36.969 -5.043 1 71.88 306 ASP A CA 1
ATOM 2349 C C . ASP A 1 306 ? 12.992 38.25 -4.242 1 71.88 306 ASP A C 1
ATOM 2351 O O . ASP A 1 306 ? 12.211 39.188 -4.41 1 71.88 306 ASP A O 1
ATOM 2355 N N . ALA A 1 307 ? 13.984 38.219 -3.389 1 73.94 307 ALA A N 1
ATOM 2356 C CA . ALA A 1 307 ? 14.188 39.344 -2.459 1 73.94 307 ALA A CA 1
ATOM 2357 C C . ALA A 1 307 ? 14.547 40.625 -3.205 1 73.94 307 ALA A C 1
ATOM 2359 O O . ALA A 1 307 ? 14.398 41.719 -2.67 1 73.94 307 ALA A O 1
ATOM 2360 N N . HIS A 1 308 ? 14.898 40.562 -4.395 1 76.38 308 HIS A N 1
ATOM 2361 C CA . HIS A 1 308 ? 15.352 41.719 -5.145 1 76.38 308 HIS A CA 1
ATOM 2362 C C . HIS A 1 308 ? 14.188 42.438 -5.801 1 76.38 308 HIS A C 1
ATOM 2364 O O . HIS A 1 308 ? 14.336 43.562 -6.297 1 76.38 308 HIS A O 1
ATOM 2370 N N . LEU A 1 309 ? 12.969 41.844 -5.688 1 81.62 309 LEU A N 1
ATOM 2371 C CA . LEU A 1 309 ? 11.805 42.469 -6.305 1 81.62 309 LEU A CA 1
ATOM 2372 C C . LEU A 1 309 ? 10.906 43.094 -5.25 1 81.62 309 LEU A C 1
ATOM 2374 O O . LEU A 1 309 ? 10.484 42.438 -4.305 1 81.62 309 LEU A O 1
ATOM 2378 N N . GLY A 1 310 ? 10.773 44.406 -5.34 1 84.81 310 GLY A N 1
ATOM 2379 C CA . GLY A 1 310 ? 9.812 45.031 -4.461 1 84.81 310 GLY A CA 1
ATOM 2380 C C . GLY A 1 310 ? 8.383 44.594 -4.719 1 84.81 310 GLY A C 1
ATOM 2381 O O . GLY A 1 310 ? 8.062 44.094 -5.801 1 84.81 310 GLY A O 1
ATOM 2382 N N . VAL A 1 311 ? 7.512 44.781 -3.865 1 86.25 311 VAL A N 1
ATOM 2383 C CA . VAL A 1 311 ? 6.121 44.344 -3.961 1 86.25 311 VAL A CA 1
ATOM 2384 C C . VAL A 1 311 ? 5.414 45.125 -5.078 1 86.25 311 VAL A C 1
ATOM 2386 O O . VAL A 1 311 ? 4.59 44.562 -5.797 1 86.25 311 VAL A O 1
ATOM 2389 N N . SER A 1 312 ? 5.785 46.344 -5.148 1 86.44 312 SER A N 1
ATOM 2390 C CA . SER A 1 312 ? 5.203 47.156 -6.219 1 86.44 312 SER A CA 1
ATOM 2391 C C . SER A 1 312 ? 5.637 46.656 -7.59 1 86.44 312 SER A C 1
ATOM 2393 O O . SER A 1 312 ? 4.84 46.625 -8.531 1 86.44 312 SER A O 1
ATOM 2395 N N . GLU A 1 313 ? 6.859 46.219 -7.691 1 85.31 313 GLU A N 1
ATOM 2396 C CA . GLU A 1 313 ? 7.383 45.656 -8.938 1 85.31 313 GLU A CA 1
ATOM 2397 C C . GLU A 1 313 ? 6.703 44.344 -9.281 1 85.31 313 GLU A C 1
ATOM 2399 O O . GLU A 1 313 ? 6.391 44.094 -10.445 1 85.31 313 GLU A O 1
ATOM 2404 N N . VAL A 1 314 ? 6.469 43.594 -8.281 1 88.5 314 VAL A N 1
ATOM 2405 C CA . VAL A 1 314 ? 5.785 42.344 -8.469 1 88.5 314 VAL A CA 1
ATOM 2406 C C . VAL A 1 314 ? 4.371 42.562 -8.992 1 88.5 314 VAL A C 1
ATOM 2408 O O . VAL A 1 314 ? 3.92 41.906 -9.914 1 88.5 314 VAL A O 1
ATOM 2411 N N . ALA A 1 315 ? 3.75 43.531 -8.43 1 88.56 315 ALA A N 1
ATOM 2412 C CA . ALA A 1 315 ? 2.406 43.875 -8.883 1 88.56 315 ALA A CA 1
ATOM 2413 C C . ALA A 1 315 ? 2.402 44.25 -10.367 1 88.56 315 ALA A C 1
ATOM 2415 O O . ALA A 1 315 ? 1.539 43.781 -11.117 1 88.56 315 ALA A O 1
ATOM 2416 N N . PHE A 1 316 ? 3.422 45 -10.766 1 83.62 316 PHE A N 1
ATOM 2417 C CA . PHE A 1 316 ? 3.539 45.438 -12.148 1 83.62 316 PHE A CA 1
ATOM 2418 C C . PHE A 1 316 ? 3.854 44.25 -13.062 1 83.62 316 PHE A C 1
ATOM 2420 O O . PHE A 1 316 ? 3.256 44.125 -14.133 1 83.62 316 PHE A O 1
ATOM 2427 N N . LEU A 1 317 ? 4.668 43.344 -12.586 1 85.38 317 LEU A N 1
ATOM 2428 C CA . LEU A 1 317 ? 5.062 42.188 -13.383 1 85.38 317 LEU A CA 1
ATOM 2429 C C . LEU A 1 317 ? 3.885 41.25 -13.578 1 85.38 317 LEU A C 1
ATOM 2431 O O . LEU A 1 317 ? 3.842 40.5 -14.562 1 85.38 317 LEU A O 1
ATOM 2435 N N . LEU A 1 318 ? 2.959 41.438 -12.742 1 88.62 318 LEU A N 1
ATOM 2436 C CA . LEU A 1 318 ? 1.792 40.562 -12.797 1 88.62 318 LEU A CA 1
ATOM 2437 C C . LEU A 1 318 ? 0.647 41.219 -13.555 1 88.62 318 LEU A C 1
ATOM 2439 O O . LEU A 1 318 ? -0.439 40.656 -13.672 1 88.62 318 LEU A O 1
ATOM 2443 N N . GLY A 1 319 ? 0.829 42.469 -13.984 1 85 319 GLY A N 1
ATOM 2444 C CA . GLY A 1 319 ? -0.113 43.156 -14.852 1 85 319 GLY A CA 1
ATOM 2445 C C . GLY A 1 319 ? -1.174 43.938 -14.094 1 85 319 GLY A C 1
ATOM 2446 O O . GLY A 1 319 ? -2.199 44.312 -14.664 1 85 319 GLY A O 1
ATOM 2447 N N . TYR A 1 320 ? -0.92 44.125 -12.828 1 86.88 320 TYR A N 1
ATOM 2448 C CA . TYR A 1 320 ? -1.868 44.938 -12.078 1 86.88 320 TYR A CA 1
ATOM 2449 C C . TYR A 1 320 ? -1.573 46.438 -12.273 1 86.88 320 TYR A C 1
ATOM 2451 O O . TYR A 1 320 ? -0.411 46.844 -12.312 1 86.88 320 TYR A O 1
ATOM 2459 N N . SER A 1 321 ? -2.623 47.219 -12.398 1 80.94 321 SER A N 1
ATOM 2460 C CA . SER A 1 321 ? -2.465 48.656 -12.602 1 80.94 321 SER A CA 1
ATOM 2461 C C . SER A 1 321 ? -2.229 49.375 -11.281 1 80.94 321 SER A C 1
ATOM 2463 O O . SER A 1 321 ? -1.666 50.469 -11.258 1 80.94 321 SER A O 1
ATOM 2465 N N . GLU A 1 322 ? -2.713 48.781 -10.203 1 84.25 322 GLU A N 1
ATOM 2466 C CA . GLU A 1 322 ? -2.594 49.375 -8.883 1 84.25 322 GLU A CA 1
ATOM 2467 C C . GLU A 1 322 ? -2.148 48.344 -7.844 1 84.25 322 GLU A C 1
ATOM 2469 O O . GLU A 1 322 ? -2.574 47.188 -7.879 1 84.25 322 GLU A O 1
ATOM 2474 N N . LEU A 1 323 ? -1.256 48.781 -7.023 1 85.94 323 LEU A N 1
ATOM 2475 C CA . LEU A 1 323 ? -0.774 47.938 -5.934 1 85.94 323 LEU A CA 1
ATOM 2476 C C . LEU A 1 323 ? -1.93 47.469 -5.055 1 85.94 323 LEU A C 1
ATOM 2478 O O . LEU A 1 323 ? -1.936 46.344 -4.582 1 85.94 323 LEU A O 1
ATOM 2482 N N . SER A 1 324 ? -2.918 48.312 -4.934 1 87.81 324 SER A N 1
ATOM 2483 C CA . SER A 1 324 ? -4.055 48 -4.078 1 87.81 324 SER A CA 1
ATOM 2484 C C . SER A 1 324 ? -4.84 46.812 -4.629 1 87.81 324 SER A C 1
ATOM 2486 O O . SER A 1 324 ? -5.32 45.969 -3.863 1 87.81 324 SER A O 1
ATOM 2488 N N . THR A 1 325 ? -4.922 46.75 -5.961 1 84.81 325 THR A N 1
ATOM 2489 C CA . THR A 1 325 ? -5.641 45.656 -6.602 1 84.81 325 THR A CA 1
ATOM 2490 C C . THR A 1 325 ? -4.891 44.344 -6.414 1 84.81 325 THR A C 1
ATOM 2492 O O . THR A 1 325 ? -5.508 43.312 -6.184 1 84.81 325 THR A O 1
ATOM 2495 N N . PHE A 1 326 ? -3.559 44.469 -6.59 1 89.62 326 PHE A N 1
ATOM 2496 C CA . PHE A 1 326 ? -2.748 43.281 -6.328 1 89.62 326 PHE A CA 1
ATOM 2497 C C . PHE A 1 326 ? -2.869 42.875 -4.871 1 89.62 326 PHE A C 1
ATOM 2499 O O . PHE A 1 326 ? -3.033 41.688 -4.578 1 89.62 326 PHE A O 1
ATOM 2506 N N . ASP A 1 327 ? -2.865 43.781 -4 1 85.31 327 ASP A N 1
ATOM 2507 C CA . ASP A 1 327 ? -2.979 43.5 -2.572 1 85.31 327 ASP A CA 1
ATOM 2508 C C . ASP A 1 327 ? -4.277 42.75 -2.26 1 85.31 327 ASP A C 1
ATOM 2510 O O . ASP A 1 327 ? -4.277 41.781 -1.514 1 85.31 327 ASP A O 1
ATOM 2514 N N . ARG A 1 328 ? -5.316 43.188 -2.832 1 82.31 328 ARG A N 1
ATOM 2515 C CA . ARG A 1 328 ? -6.625 42.594 -2.611 1 82.31 328 ARG A CA 1
ATOM 2516 C C . ARG A 1 328 ? -6.68 41.188 -3.195 1 82.31 328 ARG A C 1
ATOM 2518 O O . ARG A 1 328 ? -7.215 40.25 -2.566 1 82.31 328 ARG A O 1
ATOM 2525 N N . ALA A 1 329 ? -6.18 41.031 -4.379 1 82.94 329 ALA A N 1
ATOM 2526 C CA . ALA A 1 329 ? -6.164 39.719 -5.027 1 82.94 329 ALA A CA 1
ATOM 2527 C C . ALA A 1 329 ? -5.336 38.719 -4.223 1 82.94 329 ALA A C 1
ATOM 2529 O O . ALA A 1 329 ? -5.777 37.594 -3.984 1 82.94 329 ALA A O 1
ATOM 2530 N N . PHE A 1 330 ? -4.129 39.188 -3.855 1 81.62 330 PHE A N 1
ATOM 2531 C CA . PHE A 1 330 ? -3.23 38.344 -3.086 1 81.62 330 PHE A CA 1
ATOM 2532 C C . PHE A 1 330 ? -3.859 37.938 -1.754 1 81.62 330 PHE A C 1
ATOM 2534 O O . PHE A 1 330 ? -3.773 36.781 -1.334 1 81.62 330 PHE A O 1
ATOM 2541 N N . LYS A 1 331 ? -4.52 38.875 -1.229 1 78.94 331 LYS A N 1
ATOM 2542 C CA . LYS A 1 331 ? -5.234 38.625 0.017 1 78.94 331 LYS A CA 1
ATOM 2543 C C . LYS A 1 331 ? -6.348 37.594 -0.192 1 78.94 331 LYS A C 1
ATOM 2545 O O . LYS A 1 331 ? -6.582 36.75 0.663 1 78.94 331 LYS A O 1
ATOM 2550 N N . ARG A 1 332 ? -7.004 37.719 -1.272 1 74.5 332 ARG A N 1
ATOM 2551 C CA . ARG A 1 332 ? -8.047 36.781 -1.62 1 74.5 332 ARG A CA 1
ATOM 2552 C C . ARG A 1 332 ? -7.477 35.375 -1.793 1 74.5 332 ARG A C 1
ATOM 2554 O O . ARG A 1 332 ? -8.117 34.375 -1.43 1 74.5 332 ARG A O 1
ATOM 2561 N N . TRP A 1 333 ? -6.234 35.406 -2.367 1 67.31 333 TRP A N 1
ATOM 2562 C CA . TRP A 1 333 ? -5.594 34.125 -2.652 1 67.31 333 TRP A CA 1
ATOM 2563 C C . TRP A 1 333 ? -5.047 33.5 -1.377 1 67.31 333 TRP A C 1
ATOM 2565 O O . TRP A 1 333 ? -5.102 32.281 -1.209 1 67.31 333 TRP A O 1
ATOM 2575 N N . THR A 1 334 ? -4.465 34.406 -0.532 1 64.81 334 THR A N 1
ATOM 2576 C CA . THR A 1 334 ? -3.6 33.906 0.519 1 64.81 334 THR A CA 1
ATOM 2577 C C . THR A 1 334 ? -4.121 34.281 1.896 1 64.81 334 THR A C 1
ATOM 2579 O O . THR A 1 334 ? -3.668 33.75 2.914 1 64.81 334 THR A O 1
ATOM 2582 N N . GLY A 1 335 ? -5.016 35.312 1.866 1 64.25 335 GLY A N 1
ATOM 2583 C CA . GLY A 1 335 ? -5.547 35.844 3.105 1 64.25 335 GLY A CA 1
ATOM 2584 C C . GLY A 1 335 ? -4.711 36.969 3.664 1 64.25 335 GLY A C 1
ATOM 2585 O O . GLY A 1 335 ? -5.086 37.594 4.656 1 64.25 335 GLY A O 1
ATOM 2586 N N . MET A 1 336 ? -3.516 37.281 3.098 1 71.62 336 MET A N 1
ATOM 2587 C CA . MET A 1 336 ? -2.668 38.375 3.549 1 71.62 336 MET A CA 1
ATOM 2588 C C . MET A 1 336 ? -2.152 39.188 2.365 1 71.62 336 MET A C 1
ATOM 2590 O O . MET A 1 336 ? -2.258 38.75 1.217 1 71.62 336 MET A O 1
ATOM 2594 N N . THR A 1 337 ? -1.46 40.375 2.801 1 80.62 337 THR A N 1
ATOM 2595 C CA . THR A 1 337 ? -0.896 41.188 1.746 1 80.62 337 THR A CA 1
ATOM 2596 C C . THR A 1 337 ? 0.479 40.688 1.328 1 80.62 337 THR A C 1
ATOM 2598 O O . THR A 1 337 ? 1.143 39.969 2.09 1 80.62 337 THR A O 1
ATOM 2601 N N . PRO A 1 338 ? 0.918 41 0.147 1 82.25 338 PRO A N 1
ATOM 2602 C CA . PRO A 1 338 ? 2.236 40.562 -0.327 1 82.25 338 PRO A CA 1
ATOM 2603 C C . PRO A 1 338 ? 3.365 41 0.61 1 82.25 338 PRO A C 1
ATOM 2605 O O . PRO A 1 338 ? 4.312 40.219 0.827 1 82.25 338 PRO A O 1
ATOM 2608 N N . ARG A 1 339 ? 3.309 42.188 1.153 1 79.12 339 ARG A N 1
ATOM 2609 C CA . ARG A 1 339 ? 4.352 42.688 2.043 1 79.12 339 ARG A CA 1
ATOM 2610 C C . ARG A 1 339 ? 4.457 41.844 3.301 1 79.12 339 ARG A C 1
ATOM 2612 O O . ARG A 1 339 ? 5.559 41.469 3.729 1 79.12 339 ARG A O 1
ATOM 2619 N N . VAL A 1 340 ? 3.379 41.531 3.758 1 73.44 340 VAL A N 1
ATOM 2620 C CA . VAL A 1 340 ? 3.318 40.719 4.977 1 73.44 340 VAL A CA 1
ATOM 2621 C C . VAL A 1 340 ? 3.814 39.312 4.688 1 73.44 340 VAL A C 1
ATOM 2623 O O . VAL A 1 340 ? 4.547 38.719 5.488 1 73.44 340 VAL A O 1
ATOM 2626 N N . TRP A 1 341 ? 3.438 38.844 3.523 1 75.31 341 TRP A N 1
ATOM 2627 C CA . TRP A 1 341 ? 3.867 37.531 3.096 1 75.31 341 TRP A CA 1
ATOM 2628 C C . TRP A 1 341 ? 5.387 37.438 2.98 1 75.31 341 TRP A C 1
ATOM 2630 O O . TRP A 1 341 ? 6.004 36.469 3.395 1 75.31 341 TRP A O 1
ATOM 2640 N N . ARG A 1 342 ? 6.051 38.469 2.404 1 72.62 342 ARG A N 1
ATOM 2641 C CA . ARG A 1 342 ? 7.496 38.5 2.186 1 72.62 342 ARG A CA 1
ATOM 2642 C C . ARG A 1 342 ? 8.242 38.656 3.506 1 72.62 342 ARG A C 1
ATOM 2644 O O . ARG A 1 342 ? 9.367 38.156 3.643 1 72.62 342 ARG A O 1
ATOM 2651 N N . GLU A 1 343 ? 7.824 39.5 4.301 1 66.19 343 GLU A N 1
ATOM 2652 C CA . GLU A 1 343 ? 8.492 39.75 5.57 1 66.19 343 GLU A CA 1
ATOM 2653 C C . GLU A 1 343 ? 8.414 38.562 6.496 1 66.19 343 GLU A C 1
ATOM 2655 O O . GLU A 1 343 ? 9.125 38.469 7.5 1 66.19 343 GLU A O 1
ATOM 2660 N N . ARG A 1 344 ? 7.711 37.688 6.227 1 56.06 344 ARG A N 1
ATOM 2661 C CA . ARG A 1 344 ? 7.633 36.469 7.031 1 56.06 344 ARG A CA 1
ATOM 2662 C C . ARG A 1 344 ? 8.859 35.594 6.812 1 56.06 344 ARG A C 1
ATOM 2664 O O . ARG A 1 344 ? 9.297 35.406 5.676 1 56.06 344 ARG A O 1
ATOM 2671 N N . PRO A 1 345 ? 9.781 35.438 7.805 1 49.47 345 PRO A N 1
ATOM 2672 C CA . PRO A 1 345 ? 11.07 34.75 7.73 1 49.47 345 PRO A CA 1
ATOM 2673 C C . PRO A 1 345 ? 11.023 33.5 6.836 1 49.47 345 PRO A C 1
ATOM 2675 O O . PRO A 1 345 ? 12.055 33.094 6.289 1 49.47 345 PRO A O 1
ATOM 2678 N N . GLU A 1 346 ? 10.039 32.781 6.805 1 42.12 346 GLU A N 1
ATOM 2679 C CA . GLU A 1 346 ? 10.102 31.438 6.211 1 42.12 346 GLU A CA 1
ATOM 2680 C C . GLU A 1 346 ? 9.961 31.5 4.695 1 42.12 346 GLU A C 1
ATOM 2682 O O . GLU A 1 346 ? 10 30.469 4.02 1 42.12 346 GLU A O 1
ATOM 2687 N N . ALA A 1 347 ? 9.766 32.75 4.09 1 42.16 347 ALA A N 1
ATOM 2688 C CA . ALA A 1 347 ? 9.711 32.938 2.641 1 42.16 347 ALA A CA 1
ATOM 2689 C C . ALA A 1 347 ? 11.109 32.875 2.035 1 42.16 347 ALA A C 1
ATOM 2691 O O . ALA A 1 347 ? 11.266 32.938 0.813 1 42.16 347 ALA A O 1
ATOM 2692 N N . GLY A 1 348 ? 12.109 33.125 2.738 1 32.78 348 GLY A N 1
ATOM 2693 C CA . GLY A 1 348 ? 13.477 32.938 2.281 1 32.78 348 GLY A CA 1
ATOM 2694 C C . GLY A 1 348 ? 13.93 31.469 2.35 1 32.78 348 GLY A C 1
ATOM 2695 O O . GLY A 1 348 ? 13.414 30.703 3.162 1 32.78 348 GLY A O 1
ATOM 2696 N N . MET B 1 1 ? 4.586 -16.75 -53.375 1 29.52 1 MET B N 1
ATOM 2697 C CA . MET B 1 1 ? 5.359 -16.656 -52.125 1 29.52 1 MET B CA 1
ATOM 2698 C C . MET B 1 1 ? 4.543 -16.016 -51.031 1 29.52 1 MET B C 1
ATOM 2700 O O . MET B 1 1 ? 4.223 -14.828 -51.094 1 29.52 1 MET B O 1
ATOM 2704 N N . GLU B 1 2 ? 3.545 -16.703 -50.375 1 34.84 2 GLU B N 1
ATOM 2705 C CA . GLU B 1 2 ? 2.482 -16.312 -49.438 1 34.84 2 GLU B CA 1
ATOM 2706 C C . GLU B 1 2 ? 3.057 -15.711 -48.156 1 34.84 2 GLU B C 1
ATOM 2708 O O . GLU B 1 2 ? 3.963 -16.281 -47.562 1 34.84 2 GLU B O 1
ATOM 2713 N N . THR B 1 3 ? 3.039 -14.383 -48.094 1 38.81 3 THR B N 1
ATOM 2714 C CA . THR B 1 3 ? 3.518 -13.609 -46.938 1 38.81 3 THR B CA 1
ATOM 2715 C C . THR B 1 3 ? 2.959 -14.164 -45.656 1 38.81 3 THR B C 1
ATOM 2717 O O . THR B 1 3 ? 1.744 -14.328 -45.5 1 38.81 3 THR B O 1
ATOM 2720 N N . PRO B 1 4 ? 3.799 -14.867 -44.844 1 40.75 4 PRO B N 1
ATOM 2721 C CA . PRO B 1 4 ? 3.334 -15.461 -43.594 1 40.75 4 PRO B CA 1
ATOM 2722 C C . PRO B 1 4 ? 2.465 -14.508 -42.781 1 40.75 4 PRO B C 1
ATOM 2724 O O . PRO B 1 4 ? 2.596 -13.281 -42.906 1 40.75 4 PRO B O 1
ATOM 2727 N N . PRO B 1 5 ? 1.229 -14.898 -42.5 1 40.81 5 PRO B N 1
ATOM 2728 C CA . PRO B 1 5 ? 0.304 -14.055 -41.75 1 40.81 5 PRO B CA 1
ATOM 2729 C C . PRO B 1 5 ? 0.993 -13.281 -40.625 1 40.81 5 PRO B C 1
ATOM 2731 O O . PRO B 1 5 ? 2.029 -13.711 -40.094 1 40.81 5 PRO B O 1
ATOM 2734 N N . PRO B 1 6 ? 0.801 -12.016 -40.531 1 37.22 6 PRO B N 1
ATOM 2735 C CA . PRO B 1 6 ? 1.441 -11.18 -39.5 1 37.22 6 PRO B CA 1
ATOM 2736 C C . PRO B 1 6 ? 1.374 -11.805 -38.125 1 37.22 6 PRO B C 1
ATOM 2738 O O . PRO B 1 6 ? 0.372 -12.43 -37.75 1 37.22 6 PRO B O 1
ATOM 2741 N N . SER B 1 7 ? 2.441 -12.344 -37.562 1 35.59 7 SER B N 1
ATOM 2742 C CA . SER B 1 7 ? 2.664 -12.922 -36.25 1 35.59 7 SER B CA 1
ATOM 2743 C C . SER B 1 7 ? 1.911 -12.148 -35.188 1 35.59 7 SER B C 1
ATOM 2745 O O . SER B 1 7 ? 1.826 -10.922 -35.219 1 35.59 7 SER B O 1
ATOM 2747 N N . ARG B 1 8 ? 0.871 -12.641 -34.594 1 40.31 8 ARG B N 1
ATOM 2748 C CA . ARG B 1 8 ? 0.169 -12.07 -33.469 1 40.31 8 ARG B CA 1
ATOM 2749 C C . ARG B 1 8 ? 1.107 -11.219 -32.594 1 40.31 8 ARG B C 1
ATOM 2751 O O . ARG B 1 8 ? 2.271 -11.57 -32.406 1 40.31 8 ARG B O 1
ATOM 2758 N N . PRO B 1 9 ? 0.846 -10.062 -32.531 1 45.62 9 PRO B N 1
ATOM 2759 C CA . PRO B 1 9 ? 1.702 -9.227 -31.672 1 45.62 9 PRO B CA 1
ATOM 2760 C C . PRO B 1 9 ? 2.141 -9.945 -30.391 1 45.62 9 PRO B C 1
ATOM 2762 O O . PRO B 1 9 ? 1.389 -10.758 -29.844 1 45.62 9 PRO B O 1
ATOM 2765 N N . PRO B 1 10 ? 3.338 -10.078 -30.156 1 53.91 10 PRO B N 1
ATOM 2766 C CA . PRO B 1 10 ? 3.912 -10.82 -29.031 1 53.91 10 PRO B CA 1
ATOM 2767 C C . PRO B 1 10 ? 3.262 -10.469 -27.703 1 53.91 10 PRO B C 1
ATOM 2769 O O . PRO B 1 10 ? 2.926 -9.305 -27.469 1 53.91 10 PRO B O 1
ATOM 2772 N N . THR B 1 11 ? 2.447 -11.422 -27.141 1 68 11 THR B N 1
ATOM 2773 C CA . THR B 1 11 ? 1.874 -11.281 -25.812 1 68 11 THR B CA 1
ATOM 2774 C C . THR B 1 11 ? 2.957 -10.938 -24.797 1 68 11 THR B C 1
ATOM 2776 O O . THR B 1 11 ? 3.859 -11.742 -24.547 1 68 11 THR B O 1
ATOM 2779 N N . ASP B 1 12 ? 3.049 -9.711 -24.422 1 82.69 12 ASP B N 1
ATOM 2780 C CA . ASP B 1 12 ? 3.99 -9.281 -23.406 1 82.69 12 ASP B CA 1
ATOM 2781 C C . ASP B 1 12 ? 3.551 -9.766 -22.016 1 82.69 12 ASP B C 1
ATOM 2783 O O . ASP B 1 12 ? 2.354 -9.859 -21.734 1 82.69 12 ASP B O 1
ATOM 2787 N N . VAL B 1 13 ? 4.551 -10.289 -21.312 1 85 13 VAL B N 1
ATOM 2788 C CA . VAL B 1 13 ? 4.301 -10.695 -19.938 1 85 13 VAL B CA 1
ATOM 2789 C C . VAL B 1 13 ? 5.199 -9.906 -18.984 1 85 13 VAL B C 1
ATOM 2791 O O . VAL B 1 13 ? 6.332 -9.57 -19.328 1 85 13 VAL B O 1
ATOM 2794 N N . ARG B 1 14 ? 4.664 -9.617 -17.906 1 87.5 14 ARG B N 1
ATOM 2795 C CA . ARG B 1 14 ? 5.445 -9.055 -16.812 1 87.5 14 ARG B CA 1
ATOM 2796 C C . ARG B 1 14 ? 6.066 -10.156 -15.961 1 87.5 14 ARG B C 1
ATOM 2798 O O . ARG B 1 14 ? 5.367 -10.844 -15.211 1 87.5 14 ARG B O 1
ATOM 2805 N N . SER B 1 15 ? 7.359 -10.289 -16.078 1 88.44 15 SER B N 1
ATOM 2806 C CA . SER B 1 15 ? 8.016 -11.406 -15.398 1 88.44 15 SER B CA 1
ATOM 2807 C C . SER B 1 15 ? 8.734 -10.945 -14.141 1 88.44 15 SER B C 1
ATOM 2809 O O . SER B 1 15 ? 9.484 -9.969 -14.172 1 88.44 15 SER B O 1
ATOM 2811 N N . GLN B 1 16 ? 8.578 -11.734 -13.102 1 88.88 16 GLN B N 1
ATOM 2812 C CA . GLN B 1 16 ? 9.281 -11.523 -11.844 1 88.88 16 GLN B CA 1
ATOM 2813 C C . GLN B 1 16 ? 10.438 -12.508 -11.68 1 88.88 16 GLN B C 1
ATOM 2815 O O . GLN B 1 16 ? 11.078 -12.562 -10.625 1 88.88 16 GLN B O 1
ATOM 2820 N N . LEU B 1 17 ? 10.68 -13.203 -12.695 1 92.25 17 LEU B N 1
ATOM 2821 C CA . LEU B 1 17 ? 11.648 -14.297 -12.633 1 92.25 17 LEU B CA 1
ATOM 2822 C C . LEU B 1 17 ? 12.984 -13.883 -13.242 1 92.25 17 LEU B C 1
ATOM 2824 O O . LEU B 1 17 ? 14.039 -14.344 -12.805 1 92.25 17 LEU B O 1
ATOM 2828 N N . VAL B 1 18 ? 12.969 -12.984 -14.156 1 93.69 18 VAL B N 1
ATOM 2829 C CA . VAL B 1 18 ? 14.148 -12.648 -14.938 1 93.69 18 VAL B CA 1
ATOM 2830 C C . VAL B 1 18 ? 15.211 -12.031 -14.031 1 93.69 18 VAL B C 1
ATOM 2832 O O . VAL B 1 18 ? 16.359 -12.5 -13.992 1 93.69 18 VAL B O 1
ATOM 2835 N N . GLY B 1 19 ? 14.883 -11.078 -13.297 1 93.88 19 GLY B N 1
ATOM 2836 C CA . GLY B 1 19 ? 15.82 -10.43 -12.398 1 93.88 19 GLY B CA 1
ATOM 2837 C C . GLY B 1 19 ? 16.469 -11.391 -11.422 1 93.88 19 GLY B C 1
ATOM 2838 O O . GLY B 1 19 ? 17.688 -11.539 -11.398 1 93.88 19 GLY B O 1
ATOM 2839 N N . PRO B 1 20 ? 15.664 -12.078 -10.688 1 94 20 PRO B N 1
ATOM 2840 C CA . PRO B 1 20 ? 16.188 -13.047 -9.727 1 94 20 PRO B CA 1
ATOM 2841 C C . PRO B 1 20 ? 17.078 -14.109 -10.375 1 94 20 PRO B C 1
ATOM 2843 O O . PRO B 1 20 ? 18.047 -14.555 -9.773 1 94 20 PRO B O 1
ATOM 2846 N N . MET B 1 21 ? 16.75 -14.531 -11.562 1 95.5 21 MET B N 1
ATOM 2847 C CA . MET B 1 21 ? 17.578 -15.531 -12.242 1 95.5 21 MET B CA 1
ATOM 2848 C C . MET B 1 21 ? 18.953 -14.969 -12.586 1 95.5 21 MET B C 1
ATOM 2850 O O . MET B 1 21 ? 19.969 -15.641 -12.406 1 95.5 21 MET B O 1
ATOM 2854 N N . LEU B 1 22 ? 18.953 -13.727 -13.062 1 96.12 22 LEU B N 1
ATOM 2855 C CA . LEU B 1 22 ? 20.234 -13.078 -13.359 1 96.12 22 LEU B CA 1
ATOM 2856 C C . LEU B 1 22 ? 21.062 -12.906 -12.094 1 96.12 22 LEU B C 1
ATOM 2858 O O . LEU B 1 22 ? 22.266 -13.148 -12.102 1 96.12 22 LEU B O 1
ATOM 2862 N N . ALA B 1 23 ? 20.422 -12.539 -11.078 1 94.44 23 ALA B N 1
ATOM 2863 C CA . ALA B 1 23 ? 21.109 -12.398 -9.797 1 94.44 23 ALA B CA 1
ATOM 2864 C C . ALA B 1 23 ? 21.656 -13.734 -9.312 1 94.44 23 ALA B C 1
ATOM 2866 O O . ALA B 1 23 ? 22.766 -13.797 -8.781 1 94.44 23 ALA B O 1
ATOM 2867 N N . TYR B 1 24 ? 20.875 -14.766 -9.461 1 94.94 24 TYR B N 1
ATOM 2868 C CA . TYR B 1 24 ? 21.281 -16.109 -9.086 1 94.94 24 TYR B CA 1
ATOM 2869 C C . TYR B 1 24 ? 22.531 -16.547 -9.859 1 94.94 24 TYR B C 1
ATOM 2871 O O . TYR B 1 24 ? 23.453 -17.109 -9.289 1 94.94 24 TYR B O 1
ATOM 2879 N N . LEU B 1 25 ? 22.547 -16.281 -11.172 1 96.06 25 LEU B N 1
ATOM 2880 C CA . LEU B 1 25 ? 23.703 -16.609 -11.992 1 96.06 25 LEU B CA 1
ATOM 2881 C C . LEU B 1 25 ? 24.953 -15.922 -11.477 1 96.06 25 LEU B C 1
ATOM 2883 O O . LEU B 1 25 ? 26 -16.562 -11.305 1 96.06 25 LEU B O 1
ATOM 2887 N N . ARG B 1 26 ? 24.812 -14.695 -11.156 1 94 26 ARG B N 1
ATOM 2888 C CA . ARG B 1 26 ? 25.938 -13.938 -10.625 1 94 26 ARG B CA 1
ATOM 2889 C C . ARG B 1 26 ? 26.406 -14.516 -9.289 1 94 26 ARG B C 1
ATOM 2891 O O . ARG B 1 26 ? 27.609 -14.703 -9.07 1 94 26 ARG B O 1
ATOM 2898 N N . ALA B 1 27 ? 25.5 -14.805 -8.516 1 93.06 27 ALA B N 1
ATOM 2899 C CA . ALA B 1 27 ? 25.797 -15.297 -7.18 1 93.06 27 ALA B CA 1
ATOM 2900 C C . ALA B 1 27 ? 26.469 -16.672 -7.234 1 93.06 27 ALA B C 1
ATOM 2902 O O . ALA B 1 27 ? 27.219 -17.047 -6.32 1 93.06 27 ALA B O 1
ATOM 2903 N N . THR B 1 28 ? 26.219 -17.422 -8.25 1 94.19 28 THR B N 1
ATOM 2904 C CA . THR B 1 28 ? 26.797 -18.75 -8.375 1 94.19 28 THR B CA 1
ATOM 2905 C C . THR B 1 28 ? 28.031 -18.719 -9.266 1 94.19 28 THR B C 1
ATOM 2907 O O . THR B 1 28 ? 28.5 -19.766 -9.711 1 94.19 28 THR B O 1
ATOM 2910 N N . GLY B 1 29 ? 28.5 -17.531 -9.648 1 94.44 29 GLY B N 1
ATOM 2911 C CA . GLY B 1 29 ? 29.781 -17.375 -10.312 1 94.44 29 GLY B CA 1
ATOM 2912 C C . GLY B 1 29 ? 29.672 -17.344 -11.828 1 94.44 29 GLY B C 1
ATOM 2913 O O . GLY B 1 29 ? 30.672 -17.453 -12.523 1 94.44 29 GLY B O 1
ATOM 2914 N N . ARG B 1 30 ? 28.5 -17.312 -12.359 1 95.94 30 ARG B N 1
ATOM 2915 C CA . ARG B 1 30 ? 28.297 -17.219 -13.805 1 95.94 30 ARG B CA 1
ATOM 2916 C C . ARG B 1 30 ? 28 -15.789 -14.227 1 95.94 30 ARG B C 1
ATOM 2918 O O . ARG B 1 30 ? 27.281 -15.07 -13.539 1 95.94 30 ARG B O 1
ATOM 2925 N N . ASP B 1 31 ? 28.609 -15.398 -15.273 1 95.62 31 ASP B N 1
ATOM 2926 C CA . ASP B 1 31 ? 28.375 -14.062 -15.805 1 95.62 31 ASP B CA 1
ATOM 2927 C C . ASP B 1 31 ? 27.078 -13.992 -16.594 1 95.62 31 ASP B C 1
ATOM 2929 O O . ASP B 1 31 ? 26.938 -14.625 -17.641 1 95.62 31 ASP B O 1
ATOM 2933 N N . PRO B 1 32 ? 26.156 -13.148 -16.125 1 95.62 32 PRO B N 1
ATOM 2934 C CA . PRO B 1 32 ? 24.859 -13.094 -16.828 1 95.62 32 PRO B CA 1
ATOM 2935 C C . PRO B 1 32 ? 24.875 -12.156 -18.031 1 95.62 32 PRO B C 1
ATOM 2937 O O . PRO B 1 32 ? 23.891 -12.086 -18.766 1 95.62 32 PRO B O 1
ATOM 2940 N N . SER B 1 33 ? 25.922 -11.43 -18.391 1 94.75 33 SER B N 1
ATOM 2941 C CA . SER B 1 33 ? 26 -10.375 -19.391 1 94.75 33 SER B CA 1
ATOM 2942 C C . SER B 1 33 ? 25.609 -10.891 -20.766 1 94.75 33 SER B C 1
ATOM 2944 O O . SER B 1 33 ? 24.906 -10.211 -21.516 1 94.75 33 SER B O 1
ATOM 2946 N N . PRO B 1 34 ? 26.047 -12.094 -21.109 1 95.12 34 PRO B N 1
ATOM 2947 C CA . PRO B 1 34 ? 25.641 -12.594 -22.422 1 95.12 34 PRO B CA 1
ATOM 2948 C C . PRO B 1 34 ? 24.125 -12.719 -22.578 1 95.12 34 PRO B C 1
ATOM 2950 O O . PRO B 1 34 ? 23.594 -12.492 -23.656 1 95.12 34 PRO B O 1
ATOM 2953 N N . LEU B 1 35 ? 23.438 -13.125 -21.516 1 96.56 35 LEU B N 1
ATOM 2954 C CA . LEU B 1 35 ? 21.984 -13.227 -21.562 1 96.56 35 LEU B CA 1
ATOM 2955 C C . LEU B 1 35 ? 21.344 -11.852 -21.703 1 96.56 35 LEU B C 1
ATOM 2957 O O . LEU B 1 35 ? 20.406 -11.672 -22.469 1 96.56 35 LEU B O 1
ATOM 2961 N N . VAL B 1 36 ? 21.891 -10.836 -20.984 1 95.06 36 VAL B N 1
ATOM 2962 C CA . VAL B 1 36 ? 21.375 -9.469 -21 1 95.06 36 VAL B CA 1
ATOM 2963 C C . VAL B 1 36 ? 21.469 -8.906 -22.422 1 95.06 36 VAL B C 1
ATOM 2965 O O . VAL B 1 36 ? 20.5 -8.312 -22.922 1 95.06 36 VAL B O 1
ATOM 2968 N N . GLU B 1 37 ? 22.531 -9.172 -23.031 1 92.81 37 GLU B N 1
ATOM 2969 C CA . GLU B 1 37 ? 22.766 -8.688 -24.391 1 92.81 37 GLU B CA 1
ATOM 2970 C C . GLU B 1 37 ? 21.906 -9.438 -25.406 1 92.81 37 GLU B C 1
ATOM 2972 O O . GLU B 1 37 ? 21.25 -8.82 -26.25 1 92.81 37 GLU B O 1
ATOM 2977 N N . ARG B 1 38 ? 21.859 -10.719 -25.297 1 95.12 38 ARG B N 1
ATOM 2978 C CA . ARG B 1 38 ? 21.172 -11.578 -26.234 1 95.12 38 ARG B CA 1
ATOM 2979 C C . ARG B 1 38 ? 19.672 -11.258 -26.281 1 95.12 38 ARG B C 1
ATOM 2981 O O . ARG B 1 38 ? 19.062 -11.266 -27.344 1 95.12 38 ARG B O 1
ATOM 2988 N N . PHE B 1 39 ? 19.172 -10.953 -25.094 1 94.62 39 PHE B N 1
ATOM 2989 C CA . PHE B 1 39 ? 17.719 -10.805 -25.031 1 94.62 39 PHE B CA 1
ATOM 2990 C C . PHE B 1 39 ? 17.328 -9.336 -24.875 1 94.62 39 PHE B C 1
ATOM 2992 O O . PHE B 1 39 ? 16.172 -9.023 -24.625 1 94.62 39 PHE B O 1
ATOM 2999 N N . GLY B 1 40 ? 18.281 -8.445 -24.922 1 92.69 40 GLY B N 1
ATOM 3000 C CA . GLY B 1 40 ? 18.016 -7.02 -24.875 1 92.69 40 GLY B CA 1
ATOM 3001 C C . GLY B 1 40 ? 17.406 -6.555 -23.562 1 92.69 40 GLY B C 1
ATOM 3002 O O . GLY B 1 40 ? 16.484 -5.738 -23.562 1 92.69 40 GLY B O 1
ATOM 3003 N N . LEU B 1 41 ? 17.891 -7.07 -22.5 1 91.75 41 LEU B N 1
ATOM 3004 C CA . LEU B 1 41 ? 17.375 -6.699 -21.188 1 91.75 41 LEU B CA 1
ATOM 3005 C C . LEU B 1 41 ? 18.031 -5.41 -20.703 1 91.75 41 LEU B C 1
ATOM 3007 O O . LEU B 1 41 ? 19.141 -5.07 -21.125 1 91.75 41 LEU B O 1
ATOM 3011 N N . PRO B 1 42 ? 17.344 -4.699 -19.844 1 89.06 42 PRO B N 1
ATOM 3012 C CA . PRO B 1 42 ? 18 -3.543 -19.219 1 89.06 42 PRO B CA 1
ATOM 3013 C C . PRO B 1 42 ? 19.281 -3.916 -18.469 1 89.06 42 PRO B C 1
ATOM 3015 O O . PRO B 1 42 ? 19.359 -4.996 -17.875 1 89.06 42 PRO B O 1
ATOM 3018 N N . ALA B 1 43 ? 20.172 -2.949 -18.375 1 85.69 43 ALA B N 1
ATOM 3019 C CA . ALA B 1 43 ? 21.469 -3.197 -17.734 1 85.69 43 ALA B CA 1
ATOM 3020 C C . ALA B 1 43 ? 21.297 -3.525 -16.266 1 85.69 43 ALA B C 1
ATOM 3022 O O . ALA B 1 43 ? 22.078 -4.305 -15.703 1 85.69 43 ALA B O 1
ATOM 3023 N N . ASN B 1 44 ? 20.297 -3.008 -15.695 1 89.69 44 ASN B N 1
ATOM 3024 C CA . ASN B 1 44 ? 20.047 -3.232 -14.273 1 89.69 44 ASN B CA 1
ATOM 3025 C C . ASN B 1 44 ? 18.938 -4.254 -14.047 1 89.69 44 ASN B C 1
ATOM 3027 O O . ASN B 1 44 ? 18.281 -4.238 -13.008 1 89.69 44 ASN B O 1
ATOM 3031 N N . ALA B 1 45 ? 18.781 -5.152 -14.961 1 89.12 45 ALA B N 1
ATOM 3032 C CA . ALA B 1 45 ? 17.672 -6.102 -14.914 1 89.12 45 ALA B CA 1
ATOM 3033 C C . ALA B 1 45 ? 17.75 -6.984 -13.672 1 89.12 45 ALA B C 1
ATOM 3035 O O . ALA B 1 45 ? 16.734 -7.391 -13.117 1 89.12 45 ALA B O 1
ATOM 3036 N N . SER B 1 46 ? 18.922 -7.223 -13.203 1 89.19 46 SER B N 1
ATOM 3037 C CA . SER B 1 46 ? 19.109 -8.102 -12.055 1 89.19 46 SER B CA 1
ATOM 3038 C C . SER B 1 46 ? 18.578 -7.465 -10.773 1 89.19 46 SER B C 1
ATOM 3040 O O . SER B 1 46 ? 18.328 -8.164 -9.789 1 89.19 46 SER B O 1
ATOM 3042 N N . ALA B 1 47 ? 18.406 -6.184 -10.867 1 84.75 47 ALA B N 1
ATOM 3043 C CA . ALA B 1 47 ? 17.953 -5.461 -9.68 1 84.75 47 ALA B CA 1
ATOM 3044 C C . ALA B 1 47 ? 16.484 -5.078 -9.781 1 84.75 47 ALA B C 1
ATOM 3046 O O . ALA B 1 47 ? 15.914 -4.516 -8.844 1 84.75 47 ALA B O 1
ATOM 3047 N N . LEU B 1 48 ? 15.914 -5.438 -10.891 1 84.12 48 LEU B N 1
ATOM 3048 C CA . LEU B 1 48 ? 14.516 -5.074 -11.094 1 84.12 48 LEU B CA 1
ATOM 3049 C C . LEU B 1 48 ? 13.586 -6.172 -10.586 1 84.12 48 LEU B C 1
ATOM 3051 O O . LEU B 1 48 ? 13.836 -7.359 -10.805 1 84.12 48 LEU B O 1
ATOM 3055 N N . PRO B 1 49 ? 12.562 -5.73 -9.93 1 79.56 49 PRO B N 1
ATOM 3056 C CA . PRO B 1 49 ? 11.609 -6.727 -9.445 1 79.56 49 PRO B CA 1
ATOM 3057 C C . PRO B 1 49 ? 10.812 -7.387 -10.57 1 79.56 49 PRO B C 1
ATOM 3059 O O . PRO B 1 49 ? 10.305 -8.5 -10.406 1 79.56 49 PRO B O 1
ATOM 3062 N N . GLU B 1 50 ? 10.711 -6.668 -11.68 1 86.88 50 GLU B N 1
ATOM 3063 C CA . GLU B 1 50 ? 9.977 -7.215 -12.812 1 86.88 50 GLU B CA 1
ATOM 3064 C C . GLU B 1 50 ? 10.531 -6.688 -14.133 1 86.88 50 GLU B C 1
ATOM 3066 O O . GLU B 1 50 ? 11.102 -5.594 -14.18 1 86.88 50 GLU B O 1
ATOM 3071 N N . VAL B 1 51 ? 10.422 -7.52 -15.133 1 88.94 51 VAL B N 1
ATOM 3072 C CA . VAL B 1 51 ? 10.805 -7.184 -16.5 1 88.94 51 VAL B CA 1
ATOM 3073 C C . VAL B 1 51 ? 9.703 -7.605 -17.469 1 88.94 51 VAL B C 1
ATOM 3075 O O . VAL B 1 51 ? 9.188 -8.727 -17.375 1 88.94 51 VAL B O 1
ATOM 3078 N N . THR B 1 52 ? 9.297 -6.645 -18.312 1 88.69 52 THR B N 1
ATOM 3079 C CA . THR B 1 52 ? 8.297 -6.973 -19.328 1 88.69 52 THR B CA 1
ATOM 3080 C C . THR B 1 52 ? 8.969 -7.418 -20.625 1 88.69 52 THR B C 1
ATOM 3082 O O . THR B 1 52 ? 9.898 -6.766 -21.109 1 88.69 52 THR B O 1
ATOM 3085 N N . LEU B 1 53 ? 8.523 -8.531 -21.078 1 87.25 53 LEU B N 1
ATOM 3086 C CA . LEU B 1 53 ? 9.047 -9.07 -22.328 1 87.25 53 LEU B CA 1
ATOM 3087 C C . LEU B 1 53 ? 8.047 -10.031 -22.969 1 87.25 53 LEU B C 1
ATOM 3089 O O . LEU B 1 53 ? 7.133 -10.516 -22.297 1 87.25 53 LEU B O 1
ATOM 3093 N N . PRO B 1 54 ? 8.195 -10.281 -24.234 1 85.69 54 PRO B N 1
ATOM 3094 C CA . PRO B 1 54 ? 7.32 -11.273 -24.875 1 85.69 54 PRO B CA 1
ATOM 3095 C C . PRO B 1 54 ? 7.465 -12.664 -24.25 1 85.69 54 PRO B C 1
ATOM 3097 O O . PRO B 1 54 ? 8.57 -13.07 -23.875 1 85.69 54 PRO B O 1
ATOM 3100 N N . LEU B 1 55 ? 6.398 -13.352 -24.203 1 86.69 55 LEU B N 1
ATOM 3101 C CA . LEU B 1 55 ? 6.379 -14.68 -23.609 1 86.69 55 LEU B CA 1
ATOM 3102 C C . LEU B 1 55 ? 7.391 -15.602 -24.297 1 86.69 55 LEU B C 1
ATOM 3104 O O . LEU B 1 55 ? 8.078 -16.375 -23.625 1 86.69 55 LEU B O 1
ATOM 3108 N N . ALA B 1 56 ? 7.461 -15.516 -25.594 1 86.06 56 ALA B N 1
ATOM 3109 C CA . ALA B 1 56 ? 8.414 -16.328 -26.344 1 86.06 56 ALA B CA 1
ATOM 3110 C C . ALA B 1 56 ? 9.844 -16.016 -25.922 1 86.06 56 ALA B C 1
ATOM 3112 O O . ALA B 1 56 ? 10.68 -16.922 -25.828 1 86.06 56 ALA B O 1
ATOM 3113 N N . THR B 1 57 ? 10.07 -14.773 -25.656 1 90.12 57 THR B N 1
ATOM 3114 C CA . THR B 1 57 ? 11.391 -14.352 -25.188 1 90.12 57 THR B CA 1
ATOM 3115 C C . THR B 1 57 ? 11.672 -14.891 -23.797 1 90.12 57 THR B C 1
ATOM 3117 O O . THR B 1 57 ? 12.797 -15.312 -23.5 1 90.12 57 THR B O 1
ATOM 3120 N N . LEU B 1 58 ? 10.695 -14.891 -23 1 92.5 58 LEU B N 1
ATOM 3121 C CA . LEU B 1 58 ? 10.859 -15.445 -21.672 1 92.5 58 LEU B CA 1
ATOM 3122 C C . LEU B 1 58 ? 11.25 -16.922 -21.734 1 92.5 58 LEU B C 1
ATOM 3124 O O . LEU B 1 58 ? 12.172 -17.359 -21.047 1 92.5 58 LEU B O 1
ATOM 3128 N N . HIS B 1 59 ? 10.688 -17.688 -22.594 1 91.19 59 HIS B N 1
ATOM 3129 C CA . HIS B 1 59 ? 11 -19.094 -22.75 1 91.19 59 HIS B CA 1
ATOM 3130 C C . HIS B 1 59 ? 12.445 -19.297 -23.172 1 91.19 59 HIS B C 1
ATOM 3132 O O . HIS B 1 59 ? 13.164 -20.109 -22.594 1 91.19 59 HIS B O 1
ATOM 3138 N N . ALA B 1 60 ? 12.734 -18.547 -24.156 1 92.56 60 ALA B N 1
ATOM 3139 C CA . ALA B 1 60 ? 14.094 -18.641 -24.672 1 92.56 60 ALA B CA 1
ATOM 3140 C C . ALA B 1 60 ? 15.117 -18.25 -23.609 1 92.56 60 ALA B C 1
ATOM 3142 O O . ALA B 1 60 ? 16.172 -18.875 -23.5 1 92.56 60 ALA B O 1
ATOM 3143 N N . PHE B 1 61 ? 14.781 -17.266 -22.891 1 96.38 61 PHE B N 1
ATOM 3144 C CA . PHE B 1 61 ? 15.648 -16.812 -21.812 1 96.38 61 PHE B CA 1
ATOM 3145 C C . PHE B 1 61 ? 15.828 -17.906 -20.766 1 96.38 61 PHE B C 1
ATOM 3147 O O . PHE B 1 61 ? 16.953 -18.156 -20.328 1 96.38 61 PHE B O 1
ATOM 3154 N N . LEU B 1 62 ? 14.758 -18.5 -20.344 1 95.38 62 LEU B N 1
ATOM 3155 C CA . LEU B 1 62 ? 14.812 -19.531 -19.312 1 95.38 62 LEU B CA 1
ATOM 3156 C C . LEU B 1 62 ? 15.656 -20.719 -19.781 1 95.38 62 LEU B C 1
ATOM 3158 O O . LEU B 1 62 ? 16.438 -21.266 -19 1 95.38 62 LE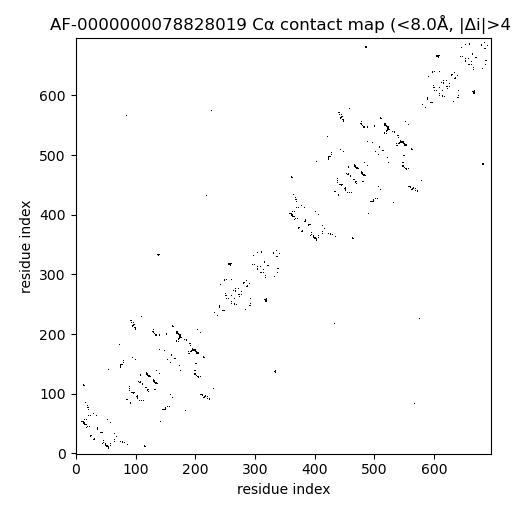U B O 1
ATOM 3162 N N . ASP B 1 63 ? 15.523 -21.078 -21.016 1 94.56 63 ASP B N 1
ATOM 3163 C CA . ASP B 1 63 ? 16.328 -22.156 -21.578 1 94.56 63 ASP B CA 1
ATOM 3164 C C . ASP B 1 63 ? 17.812 -21.797 -21.562 1 94.56 63 ASP B C 1
ATOM 3166 O O . ASP B 1 63 ? 18.656 -22.609 -21.172 1 94.56 63 ASP B O 1
ATOM 3170 N N . ALA B 1 64 ? 18.062 -20.625 -21.969 1 96.5 64 ALA B N 1
ATOM 3171 C CA . ALA B 1 64 ? 19.438 -20.156 -22.016 1 96.5 64 ALA B CA 1
ATOM 3172 C C . ALA B 1 64 ? 20.047 -20.062 -20.625 1 96.5 64 ALA B C 1
ATOM 3174 O O . ALA B 1 64 ? 21.219 -20.375 -20.422 1 96.5 64 ALA B O 1
ATOM 3175 N N . ALA B 1 65 ? 19.281 -19.594 -19.703 1 97.06 65 ALA B N 1
ATOM 3176 C CA . ALA B 1 65 ? 19.75 -19.469 -18.312 1 97.06 65 ALA B CA 1
ATOM 3177 C C . ALA B 1 65 ? 20.062 -20.844 -17.719 1 97.06 65 ALA B C 1
ATOM 3179 O O . ALA B 1 65 ? 21.031 -21 -16.984 1 97.06 65 ALA B O 1
ATOM 3180 N N . GLU B 1 66 ? 19.188 -21.812 -18.031 1 96.31 66 GLU B N 1
ATOM 3181 C CA . GLU B 1 66 ? 19.469 -23.172 -17.594 1 96.31 66 GLU B CA 1
ATOM 3182 C C . GLU B 1 66 ? 20.797 -23.672 -18.156 1 96.31 66 GLU B C 1
ATOM 3184 O O . GLU B 1 66 ? 21.625 -24.234 -17.422 1 96.31 66 GLU B O 1
ATOM 3189 N N . ALA B 1 67 ? 20.984 -23.453 -19.422 1 96.25 67 ALA B N 1
ATOM 3190 C CA . ALA B 1 67 ? 22.219 -23.891 -20.094 1 96.25 67 ALA B CA 1
ATOM 3191 C C . ALA B 1 67 ? 23.438 -23.219 -19.484 1 96.25 67 ALA B C 1
ATOM 3193 O O . ALA B 1 67 ? 24.438 -23.875 -19.203 1 96.25 67 ALA B O 1
ATOM 3194 N N . LEU B 1 68 ? 23.297 -21.969 -19.266 1 96.25 68 LEU B N 1
ATOM 3195 C CA . LEU B 1 68 ? 24.422 -21.203 -18.734 1 96.25 68 LEU B CA 1
ATOM 3196 C C . LEU B 1 68 ? 24.734 -21.625 -17.297 1 96.25 68 LEU B C 1
ATOM 3198 O O . LEU B 1 68 ? 25.906 -21.719 -16.906 1 96.25 68 LEU B O 1
ATOM 3202 N N . SER B 1 69 ? 23.781 -21.859 -16.516 1 95.94 69 SER B N 1
ATOM 3203 C CA . SER B 1 69 ? 23.953 -22.188 -15.102 1 95.94 69 SER B CA 1
ATOM 3204 C C . SER B 1 69 ? 24.344 -23.656 -14.93 1 95.94 69 SER B C 1
ATOM 3206 O O . SER B 1 69 ? 24.953 -24.016 -13.922 1 95.94 69 SER B O 1
ATOM 3208 N N . GLY B 1 70 ? 23.859 -24.484 -15.844 1 95.31 70 GLY B N 1
ATOM 3209 C CA . GLY B 1 70 ? 24.016 -25.922 -15.68 1 95.31 70 GLY B CA 1
ATOM 3210 C C . GLY B 1 70 ? 23.062 -26.5 -14.648 1 95.31 70 GLY B C 1
ATOM 3211 O O . GLY B 1 70 ? 23.266 -27.625 -14.164 1 95.31 70 GLY B O 1
ATOM 3212 N N . ASP B 1 71 ? 22.109 -25.75 -14.234 1 96 71 ASP B N 1
ATOM 3213 C CA . ASP B 1 71 ? 21.156 -26.141 -13.211 1 96 71 ASP B CA 1
ATOM 3214 C C . ASP B 1 71 ? 19.812 -26.547 -13.828 1 96 71 ASP B C 1
ATOM 3216 O O . ASP B 1 71 ? 19.031 -25.688 -14.234 1 96 71 ASP B O 1
ATOM 3220 N N . ALA B 1 72 ? 19.516 -27.844 -13.812 1 96.25 72 ALA B N 1
ATOM 3221 C CA . ALA B 1 72 ? 18.312 -28.359 -14.438 1 96.25 72 ALA B CA 1
ATOM 3222 C C . ALA B 1 72 ? 17.062 -27.953 -13.648 1 96.25 72 ALA B C 1
ATOM 3224 O O . ALA B 1 72 ? 15.945 -28.094 -14.133 1 96.25 72 ALA B O 1
ATOM 3225 N N . PHE B 1 73 ? 17.266 -27.453 -12.438 1 97.56 73 PHE B N 1
ATOM 3226 C CA . PHE B 1 73 ? 16.172 -27.031 -11.586 1 97.56 73 PHE B CA 1
ATOM 3227 C C . PHE B 1 73 ? 16.328 -25.562 -11.195 1 97.56 73 PHE B C 1
ATOM 3229 O O . PHE B 1 73 ? 16.094 -25.188 -10.039 1 97.56 73 PHE B O 1
ATOM 3236 N N . LEU B 1 74 ? 16.719 -24.812 -12.133 1 96.5 74 LEU B N 1
ATOM 3237 C CA . LEU B 1 74 ? 17 -23.406 -11.945 1 96.5 74 LEU B CA 1
ATOM 3238 C C . LEU B 1 74 ? 15.812 -22.688 -11.32 1 96.5 74 LEU B C 1
ATOM 3240 O O . LEU B 1 74 ? 15.969 -21.938 -10.352 1 96.5 74 LEU B O 1
ATOM 3244 N N . GLY B 1 75 ? 14.586 -22.875 -11.852 1 96.69 75 GLY B N 1
ATOM 3245 C CA . GLY B 1 75 ? 13.398 -22.25 -11.289 1 96.69 75 GLY B CA 1
ATOM 3246 C C . GLY B 1 75 ? 13.211 -22.547 -9.812 1 96.69 75 GLY B C 1
ATOM 3247 O O . GLY B 1 75 ? 12.945 -21.641 -9.016 1 96.69 75 GLY B O 1
ATOM 3248 N N . LEU B 1 76 ? 13.383 -23.781 -9.445 1 97.56 76 LEU B N 1
ATOM 3249 C CA . LEU B 1 76 ? 13.25 -24.25 -8.062 1 97.56 76 LEU B CA 1
ATOM 3250 C C . LEU B 1 76 ? 14.273 -23.562 -7.168 1 97.56 76 LEU B C 1
ATOM 3252 O O . LEU B 1 76 ? 13.93 -23.047 -6.102 1 97.56 76 LEU B O 1
ATOM 3256 N N . HIS B 1 77 ? 15.5 -23.547 -7.562 1 97.5 77 HIS B N 1
ATOM 3257 C CA . HIS B 1 77 ? 16.594 -23.031 -6.742 1 97.5 77 HIS B CA 1
ATOM 3258 C C . HIS B 1 77 ? 16.516 -21.5 -6.609 1 97.5 77 HIS B C 1
ATOM 3260 O O . HIS B 1 77 ? 16.75 -20.969 -5.527 1 97.5 77 HIS B O 1
ATOM 3266 N N . VAL B 1 78 ? 16.141 -20.844 -7.633 1 96.62 78 VAL B N 1
ATOM 3267 C CA . VAL B 1 78 ? 15.992 -19.391 -7.598 1 96.62 78 VAL B CA 1
ATOM 3268 C C . VAL B 1 78 ? 14.852 -19.016 -6.652 1 96.62 78 VAL B C 1
ATOM 3270 O O . VAL B 1 78 ? 14.961 -18.047 -5.898 1 96.62 78 VAL B O 1
ATOM 3273 N N . ALA B 1 79 ? 13.781 -19.75 -6.652 1 96.56 79 ALA B N 1
ATOM 3274 C CA . ALA B 1 79 ? 12.617 -19.5 -5.805 1 96.56 79 ALA B CA 1
ATOM 3275 C C . ALA B 1 79 ? 13.023 -19.422 -4.332 1 96.56 79 ALA B C 1
ATOM 3277 O O . ALA B 1 79 ? 12.383 -18.719 -3.545 1 96.56 79 ALA B O 1
ATOM 3278 N N . GLN B 1 80 ? 14.07 -20.047 -3.969 1 94.75 80 GLN B N 1
ATOM 3279 C CA . GLN B 1 80 ? 14.477 -20.172 -2.572 1 94.75 80 GLN B CA 1
ATOM 3280 C C . GLN B 1 80 ? 15.43 -19.047 -2.182 1 94.75 80 GLN B C 1
ATOM 3282 O O . GLN B 1 80 ? 15.844 -18.953 -1.024 1 94.75 80 GLN B O 1
ATOM 3287 N N . ARG B 1 81 ? 15.68 -18.156 -3.15 1 92.94 81 ARG B N 1
ATOM 3288 C CA . ARG B 1 81 ? 16.703 -17.141 -2.885 1 92.94 81 ARG B CA 1
ATOM 3289 C C . ARG B 1 81 ? 16.156 -15.742 -3.143 1 92.94 81 ARG B C 1
ATOM 3291 O O . ARG B 1 81 ? 16.891 -14.758 -3.039 1 92.94 81 ARG B O 1
ATOM 3298 N N . VAL B 1 82 ? 14.961 -15.672 -3.49 1 91.81 82 VAL B N 1
ATOM 3299 C CA . VAL B 1 82 ? 14.367 -14.375 -3.793 1 91.81 82 VAL B CA 1
ATOM 3300 C C . VAL B 1 82 ? 14.305 -13.523 -2.523 1 91.81 82 VAL B C 1
ATOM 3302 O O . VAL B 1 82 ? 13.828 -13.984 -1.484 1 91.81 82 VAL B O 1
ATOM 3305 N N . PRO B 1 83 ? 14.773 -12.328 -2.631 1 88.31 83 PRO B N 1
ATOM 3306 C CA . PRO B 1 83 ? 14.773 -11.469 -1.441 1 88.31 83 PRO B CA 1
ATOM 3307 C C . PRO B 1 83 ? 13.367 -11.016 -1.05 1 88.31 83 PRO B C 1
ATOM 3309 O O . PRO B 1 83 ? 12.477 -10.938 -1.901 1 88.31 83 PRO B O 1
ATOM 3312 N N . ARG B 1 84 ? 13.281 -10.68 0.22 1 90.88 84 ARG B N 1
ATOM 3313 C CA . ARG B 1 84 ? 12.039 -10.109 0.731 1 90.88 84 ARG B CA 1
ATOM 3314 C C . ARG B 1 84 ? 11.688 -8.812 0.005 1 90.88 84 ARG B C 1
ATOM 3316 O O . ARG B 1 84 ? 12.57 -7.992 -0.267 1 90.88 84 ARG B O 1
ATOM 3323 N N . GLY B 1 85 ? 10.438 -8.68 -0.358 1 89.69 85 GLY B N 1
ATOM 3324 C CA . GLY B 1 85 ? 9.969 -7.441 -0.958 1 89.69 85 GLY B CA 1
ATOM 3325 C C . GLY B 1 85 ? 9.93 -7.492 -2.475 1 89.69 85 GLY B C 1
ATOM 3326 O O . GLY B 1 85 ? 9.359 -6.605 -3.115 1 89.69 85 GLY B O 1
ATOM 3327 N N . ASN B 1 86 ? 10.445 -8.484 -3 1 89 86 ASN B N 1
ATOM 3328 C CA . ASN B 1 86 ? 10.547 -8.586 -4.453 1 89 86 ASN B CA 1
ATOM 3329 C C . ASN B 1 86 ? 9.172 -8.547 -5.113 1 89 86 ASN B C 1
ATOM 3331 O O . ASN B 1 86 ? 9.023 -8.047 -6.23 1 89 86 ASN B O 1
ATOM 3335 N N . TYR B 1 87 ? 8.18 -8.953 -4.414 1 91 87 TYR B N 1
ATOM 3336 C CA . TYR B 1 87 ? 6.863 -9.07 -5.027 1 91 87 TYR B CA 1
ATOM 3337 C C . TYR B 1 87 ? 5.926 -7.988 -4.512 1 91 87 TYR B C 1
ATOM 3339 O O . TYR B 1 87 ? 4.703 -8.109 -4.625 1 91 87 TYR B O 1
ATOM 3347 N N . GLY B 1 88 ? 6.492 -7.082 -3.883 1 90.62 88 GLY B N 1
ATOM 3348 C CA . GLY B 1 88 ? 5.82 -5.836 -3.551 1 90.62 88 GLY B CA 1
ATOM 3349 C C . GLY B 1 88 ? 4.582 -6.031 -2.701 1 90.62 88 GLY B C 1
ATOM 3350 O O . GLY B 1 88 ? 4.629 -6.707 -1.671 1 90.62 88 GLY B O 1
ATOM 3351 N N . LEU B 1 89 ? 3.475 -5.457 -3.135 1 91.75 89 LEU B N 1
ATOM 3352 C CA . LEU B 1 89 ? 2.223 -5.41 -2.389 1 91.75 89 LEU B CA 1
ATOM 3353 C C . LEU B 1 89 ? 1.691 -6.816 -2.133 1 91.75 89 LEU B C 1
ATOM 3355 O O . LEU B 1 89 ? 1.229 -7.117 -1.029 1 91.75 89 LEU B O 1
ATOM 3359 N N . VAL B 1 90 ? 1.803 -7.625 -3.123 1 93.44 90 VAL B N 1
ATOM 3360 C CA . VAL B 1 90 ? 1.242 -8.961 -2.998 1 93.44 90 VAL B CA 1
ATOM 3361 C C . VAL B 1 90 ? 1.96 -9.727 -1.884 1 93.44 90 VAL B C 1
ATOM 3363 O O . VAL B 1 90 ? 1.32 -10.383 -1.062 1 93.44 90 VAL B O 1
ATOM 3366 N N . GLU B 1 91 ? 3.229 -9.586 -1.874 1 94.38 91 GLU B N 1
ATOM 3367 C CA . GLU B 1 91 ? 4.016 -10.258 -0.841 1 94.38 91 GLU B CA 1
ATOM 3368 C C . GLU B 1 91 ? 3.652 -9.742 0.548 1 94.38 91 GLU B C 1
ATOM 3370 O O . GLU B 1 91 ? 3.488 -10.523 1.485 1 94.38 91 GLU B O 1
ATOM 3375 N N . TYR B 1 92 ? 3.482 -8.508 0.693 1 95.31 92 TYR B N 1
ATOM 3376 C CA . TYR B 1 92 ? 3.248 -7.949 2.021 1 95.31 92 TYR B CA 1
ATOM 3377 C C . TYR B 1 92 ? 1.8 -8.156 2.451 1 95.31 92 TYR B C 1
ATOM 3379 O O . TYR B 1 92 ? 1.505 -8.242 3.646 1 95.31 92 TYR B O 1
ATOM 3387 N N . ILE B 1 93 ? 0.908 -8.219 1.506 1 95.44 93 ILE B N 1
ATOM 3388 C CA . ILE B 1 93 ? -0.442 -8.656 1.852 1 95.44 93 ILE B CA 1
ATOM 3389 C C . ILE B 1 93 ? -0.4 -10.07 2.424 1 95.44 93 ILE B C 1
ATOM 3391 O O . ILE B 1 93 ? -1.024 -10.352 3.449 1 95.44 93 ILE B O 1
ATOM 3395 N N . ALA B 1 94 ? 0.369 -10.867 1.827 1 95.31 94 ALA B N 1
ATOM 3396 C CA . ALA B 1 94 ? 0.546 -12.227 2.324 1 95.31 94 ALA B CA 1
ATOM 3397 C C . ALA B 1 94 ? 1.174 -12.227 3.715 1 95.31 94 ALA B C 1
ATOM 3399 O O . ALA B 1 94 ? 0.701 -12.922 4.617 1 95.31 94 ALA B O 1
ATOM 3400 N N . ARG B 1 95 ? 2.131 -11.406 3.953 1 94.88 95 ARG B N 1
ATOM 3401 C CA . ARG B 1 95 ? 2.879 -11.359 5.203 1 94.88 95 ARG B CA 1
ATOM 3402 C C . ARG B 1 95 ? 2.031 -10.766 6.324 1 94.88 95 ARG B C 1
ATOM 3404 O O . ARG B 1 95 ? 2.244 -11.07 7.5 1 94.88 95 ARG B O 1
ATOM 3411 N N . ALA B 1 96 ? 1.119 -9.961 5.906 1 96.19 96 ALA B N 1
ATOM 3412 C CA . ALA B 1 96 ? 0.291 -9.289 6.906 1 96.19 96 ALA B CA 1
ATOM 3413 C C . ALA B 1 96 ? -0.965 -10.102 7.207 1 96.19 96 ALA B C 1
ATOM 3415 O O . ALA B 1 96 ? -1.695 -9.797 8.156 1 96.19 96 ALA B O 1
ATOM 3416 N N . SER B 1 97 ? -1.216 -11.172 6.406 1 96.94 97 SER B N 1
ATOM 3417 C CA . SER B 1 97 ? -2.416 -11.984 6.555 1 96.94 97 SER B CA 1
ATOM 3418 C C . SER B 1 97 ? -2.385 -12.781 7.855 1 96.94 97 SER B C 1
ATOM 3420 O O . SER B 1 97 ? -1.312 -13.133 8.352 1 96.94 97 SER B O 1
ATOM 3422 N N . PRO B 1 98 ? -3.559 -13.125 8.414 1 96.94 98 PRO B N 1
ATOM 3423 C CA . PRO B 1 98 ? -3.605 -13.742 9.742 1 96.94 98 PRO B CA 1
ATOM 3424 C C . PRO B 1 98 ? -3.135 -15.195 9.734 1 96.94 98 PRO B C 1
ATOM 3426 O O . PRO B 1 98 ? -2.432 -15.625 10.648 1 96.94 98 PRO B O 1
ATOM 3429 N N . THR B 1 99 ? -3.568 -15.969 8.727 1 97.62 99 THR B N 1
ATOM 3430 C CA . THR B 1 99 ? -3.252 -17.391 8.648 1 97.62 99 THR B CA 1
ATOM 3431 C C . THR B 1 99 ? -2.764 -17.766 7.254 1 97.62 99 THR B C 1
ATOM 3433 O O . THR B 1 99 ? -2.877 -16.969 6.316 1 97.62 99 THR B O 1
ATOM 3436 N N . VAL B 1 100 ? -2.285 -18.969 7.168 1 98.12 100 VAL B N 1
ATOM 3437 C CA . VAL B 1 100 ? -1.848 -19.469 5.875 1 98.12 100 VAL B CA 1
ATOM 3438 C C . VAL B 1 100 ? -3.033 -19.531 4.914 1 98.12 100 VAL B C 1
ATOM 3440 O O . VAL B 1 100 ? -2.896 -19.219 3.729 1 98.12 100 VAL B O 1
ATOM 3443 N N . ARG B 1 101 ? -4.191 -19.906 5.414 1 97.75 101 ARG B N 1
ATOM 3444 C CA . ARG B 1 101 ? -5.398 -19.891 4.598 1 97.75 101 ARG B CA 1
ATOM 3445 C C . ARG B 1 101 ? -5.641 -18.5 4.008 1 97.75 101 ARG B C 1
ATOM 3447 O O . ARG B 1 101 ? -5.848 -18.359 2.803 1 97.75 101 ARG B O 1
ATOM 3454 N N . ASP B 1 102 ? -5.57 -17.531 4.844 1 97.38 102 ASP B N 1
ATOM 3455 C CA . ASP B 1 102 ? -5.793 -16.156 4.41 1 97.38 102 ASP B CA 1
ATOM 3456 C C . ASP B 1 102 ? -4.727 -15.711 3.414 1 97.38 102 ASP B C 1
ATOM 3458 O O . ASP B 1 102 ? -5.008 -14.945 2.492 1 97.38 102 ASP B O 1
ATOM 3462 N N . THR B 1 103 ? -3.562 -16.188 3.631 1 97.62 103 THR B N 1
ATOM 3463 C CA . THR B 1 103 ? -2.455 -15.867 2.736 1 97.62 103 THR B CA 1
ATOM 3464 C C . THR B 1 103 ? -2.744 -16.359 1.322 1 97.62 103 THR B C 1
ATOM 3466 O O . THR B 1 103 ? -2.621 -15.609 0.355 1 97.62 103 THR B O 1
ATOM 3469 N N . PHE B 1 104 ? -3.146 -17.547 1.211 1 97.5 104 PHE B N 1
ATOM 3470 C CA . PHE B 1 104 ? -3.379 -18.109 -0.114 1 97.5 104 PHE B CA 1
ATOM 3471 C C . PHE B 1 104 ? -4.641 -17.516 -0.737 1 97.5 104 PHE B C 1
ATOM 3473 O O . PHE B 1 104 ? -4.715 -17.344 -1.955 1 97.5 104 PHE B O 1
ATOM 3480 N N . ARG B 1 105 ? -5.625 -17.219 0.045 1 95.38 105 ARG B N 1
ATOM 3481 C CA . ARG B 1 105 ? -6.789 -16.5 -0.469 1 95.38 105 ARG B CA 1
ATOM 3482 C C . ARG B 1 105 ? -6.391 -15.133 -1.02 1 95.38 105 ARG B C 1
ATOM 3484 O O . ARG B 1 105 ? -6.855 -14.727 -2.088 1 95.38 105 ARG B O 1
ATOM 3491 N N . ALA B 1 106 ? -5.547 -14.492 -0.293 1 94.44 106 ALA B N 1
ATOM 3492 C CA . ALA B 1 106 ? -5.062 -13.188 -0.735 1 94.44 106 ALA B CA 1
ATOM 3493 C C . ALA B 1 106 ? -4.238 -13.312 -2.016 1 94.44 106 ALA B C 1
ATOM 3495 O O . ALA B 1 106 ? -4.379 -12.492 -2.93 1 94.44 106 ALA B O 1
ATOM 3496 N N . LEU B 1 107 ? -3.432 -14.273 -2.066 1 94.62 107 LEU B N 1
ATOM 3497 C CA . LEU B 1 107 ? -2.66 -14.523 -3.277 1 94.62 107 LEU B CA 1
ATOM 3498 C C . LEU B 1 107 ? -3.58 -14.719 -4.48 1 94.62 107 LEU B C 1
ATOM 3500 O O . LEU B 1 107 ? -3.338 -14.156 -5.551 1 94.62 107 LEU B O 1
ATOM 3504 N N . ALA B 1 108 ? -4.582 -15.477 -4.25 1 93.31 108 ALA B N 1
ATOM 3505 C CA . ALA B 1 108 ? -5.539 -15.719 -5.328 1 93.31 108 ALA B CA 1
ATOM 3506 C C . ALA B 1 108 ? -6.203 -14.414 -5.77 1 93.31 108 ALA B C 1
ATOM 3508 O O . ALA B 1 108 ? -6.391 -14.188 -6.965 1 93.31 108 ALA B O 1
ATOM 3509 N N . ARG B 1 109 ? -6.508 -13.609 -4.84 1 91.25 109 ARG B N 1
ATOM 3510 C CA . ARG B 1 109 ? -7.25 -12.383 -5.094 1 91.25 109 ARG B CA 1
ATOM 3511 C C . ARG B 1 109 ? -6.375 -11.344 -5.793 1 91.25 109 ARG B C 1
ATOM 3513 O O . ARG B 1 109 ? -6.848 -10.617 -6.664 1 91.25 109 ARG B O 1
ATOM 3520 N N . TYR B 1 110 ? -5.098 -11.328 -5.48 1 92 110 TYR B N 1
ATOM 3521 C CA . TYR B 1 110 ? -4.289 -10.18 -5.883 1 92 110 TYR B CA 1
ATOM 3522 C C . TYR B 1 110 ? -3.195 -10.602 -6.855 1 92 110 TYR B C 1
ATOM 3524 O O . TYR B 1 110 ? -2.354 -9.781 -7.238 1 92 110 TYR B O 1
ATOM 3532 N N . MET B 1 111 ? -3.211 -11.852 -7.332 1 89.31 111 MET B N 1
ATOM 3533 C CA . MET B 1 111 ? -2.178 -12.391 -8.211 1 89.31 111 MET B CA 1
ATOM 3534 C C . MET B 1 111 ? -2.061 -11.562 -9.484 1 89.31 111 MET B C 1
ATOM 3536 O O . MET B 1 111 ? -0.962 -11.375 -10.016 1 89.31 111 MET B O 1
ATOM 3540 N N . ALA B 1 112 ? -3.105 -10.984 -9.922 1 86.25 112 ALA B N 1
ATOM 3541 C CA . ALA B 1 112 ? -3.146 -10.242 -11.18 1 86.25 112 ALA B CA 1
ATOM 3542 C C . ALA B 1 112 ? -2.33 -8.961 -11.078 1 86.25 112 ALA B C 1
ATOM 3544 O O . ALA B 1 112 ? -1.97 -8.367 -12.102 1 86.25 112 ALA B O 1
ATOM 3545 N N . LEU B 1 113 ? -2.084 -8.516 -9.859 1 87.06 113 LEU B N 1
ATOM 3546 C CA . LEU B 1 113 ? -1.229 -7.348 -9.672 1 87.06 113 LEU B CA 1
ATOM 3547 C C . LEU B 1 113 ? 0.199 -7.641 -10.117 1 87.06 113 LEU B C 1
ATOM 3549 O O . LEU B 1 113 ? 0.92 -6.734 -10.539 1 87.06 113 LEU B O 1
ATOM 3553 N N . LEU B 1 114 ? 0.621 -8.891 -10.062 1 87.19 114 LEU B N 1
ATOM 3554 C CA . LEU B 1 114 ? 1.954 -9.297 -10.492 1 87.19 114 LEU B CA 1
ATOM 3555 C C . LEU B 1 114 ? 2.004 -9.484 -12.008 1 87.19 114 LEU B C 1
ATOM 3557 O O . LEU B 1 114 ? 2.951 -9.047 -12.664 1 87.19 114 LEU B O 1
ATOM 3561 N N . GLU B 1 115 ? 1.02 -10.117 -12.477 1 83.69 115 GLU B N 1
ATOM 3562 C CA . GLU B 1 115 ? 0.863 -10.422 -13.891 1 83.69 115 GLU B CA 1
ATOM 3563 C C . GLU B 1 115 ? -0.61 -10.453 -14.289 1 83.69 115 GLU B C 1
ATOM 3565 O O . GLU B 1 115 ? -1.336 -11.383 -13.922 1 83.69 115 GLU B O 1
ATOM 3570 N N . PRO B 1 116 ? -0.972 -9.5 -15.086 1 80 116 PRO B N 1
ATOM 3571 C CA . PRO B 1 116 ? -2.395 -9.359 -15.398 1 80 116 PRO B CA 1
ATOM 3572 C C . PRO B 1 116 ? -2.971 -10.586 -16.109 1 80 116 PRO B C 1
ATOM 3574 O O . PRO B 1 116 ? -4.176 -10.836 -16.031 1 80 116 PRO B O 1
ATOM 3577 N N . ALA B 1 117 ? -2.146 -11.312 -16.75 1 77.25 117 ALA B N 1
ATOM 3578 C CA . ALA B 1 117 ? -2.625 -12.484 -17.5 1 77.25 117 ALA B CA 1
ATOM 3579 C C . ALA B 1 117 ? -2.875 -13.656 -16.547 1 77.25 117 ALA B C 1
ATOM 3581 O O . ALA B 1 117 ? -3.512 -14.641 -16.938 1 77.25 117 ALA B O 1
ATOM 3582 N N . TRP B 1 118 ? -2.365 -13.516 -15.367 1 83.75 118 TRP B N 1
ATOM 3583 C CA . TRP B 1 118 ? -2.52 -14.602 -14.406 1 83.75 118 TRP B CA 1
ATOM 3584 C C . TRP B 1 118 ? -3.912 -14.586 -13.789 1 83.75 118 TRP B C 1
ATOM 3586 O O . TRP B 1 118 ? -4.488 -13.516 -13.562 1 83.75 118 TRP B O 1
ATOM 3596 N N . ARG B 1 119 ? -4.363 -15.789 -13.586 1 83.69 119 ARG B N 1
ATOM 3597 C CA . ARG B 1 119 ? -5.527 -16.031 -12.742 1 83.69 119 ARG B CA 1
ATOM 3598 C C . ARG B 1 119 ? -5.215 -17.062 -11.664 1 83.69 119 ARG B C 1
ATOM 3600 O O . ARG B 1 119 ? -4.453 -18.016 -11.906 1 83.69 119 ARG B O 1
ATOM 3607 N N . ALA B 1 120 ? -5.773 -16.734 -10.547 1 91 120 ALA B N 1
ATOM 3608 C CA . ALA B 1 120 ? -5.578 -17.672 -9.438 1 91 120 ALA B CA 1
ATOM 3609 C C . ALA B 1 120 ? -6.875 -17.859 -8.656 1 91 120 ALA B C 1
ATOM 3611 O O . ALA B 1 120 ? -7.758 -17 -8.68 1 91 120 ALA B O 1
ATOM 3612 N N . SER B 1 121 ? -7.02 -19.016 -8.094 1 91.81 121 SER B N 1
ATOM 3613 C CA . SER B 1 121 ? -8.148 -19.328 -7.227 1 91.81 121 SER B CA 1
ATOM 3614 C C . SER B 1 121 ? -7.719 -20.141 -6.016 1 91.81 121 SER B C 1
ATOM 3616 O O . SER B 1 121 ? -6.684 -20.812 -6.055 1 91.81 121 SER B O 1
ATOM 3618 N N . PHE B 1 122 ? -8.406 -20 -5.016 1 94.75 122 PHE B N 1
ATOM 3619 C CA . PHE B 1 122 ? -8.289 -20.828 -3.814 1 94.75 122 PHE B CA 1
ATOM 3620 C C . PHE B 1 122 ? -9.633 -21.422 -3.424 1 94.75 122 PHE B C 1
ATOM 3622 O O . PHE B 1 122 ? -10.586 -20.688 -3.146 1 94.75 122 PHE B O 1
ATOM 3629 N N . GLN B 1 123 ? -9.648 -22.719 -3.369 1 93.19 123 GLN B N 1
ATOM 3630 C CA . GLN B 1 123 ? -10.906 -23.406 -3.092 1 93.19 123 GLN B CA 1
ATOM 3631 C C . GLN B 1 123 ? -10.805 -24.25 -1.82 1 93.19 123 GLN B C 1
ATOM 3633 O O . GLN B 1 123 ? -9.906 -25.078 -1.688 1 93.19 123 GLN B O 1
ATOM 3638 N N . ASP B 1 124 ? -11.773 -24.016 -1.03 1 94 124 ASP B N 1
ATOM 3639 C CA . ASP B 1 124 ? -11.852 -24.812 0.193 1 94 124 ASP B CA 1
ATOM 3640 C C . ASP B 1 124 ? -12.547 -26.141 -0.062 1 94 124 ASP B C 1
ATOM 3642 O O . ASP B 1 124 ? -13.492 -26.219 -0.848 1 94 124 ASP B O 1
ATOM 3646 N N . ALA B 1 125 ? -12.062 -27.141 0.632 1 93.19 125 ALA B N 1
ATOM 3647 C CA . ALA B 1 125 ? -12.703 -28.453 0.616 1 93.19 125 ALA B CA 1
ATOM 3648 C C . ALA B 1 125 ? -13.445 -28.719 1.926 1 93.19 125 ALA B C 1
ATOM 3650 O O . ALA B 1 125 ? -13.172 -28.078 2.939 1 93.19 125 ALA B O 1
ATOM 3651 N N . PRO B 1 126 ? -14.32 -29.609 1.941 1 92.06 126 PRO B N 1
ATOM 3652 C CA . PRO B 1 126 ? -15.109 -29.922 3.139 1 92.06 126 PRO B CA 1
ATOM 3653 C C . PRO B 1 126 ? -14.242 -30.391 4.309 1 92.06 126 PRO B C 1
ATOM 3655 O O . PRO B 1 126 ? -14.586 -30.156 5.469 1 92.06 126 PRO B O 1
ATOM 3658 N N . ASP B 1 127 ? -13.125 -31.031 4.012 1 94.56 127 ASP B N 1
ATOM 3659 C CA . ASP B 1 127 ? -12.289 -31.562 5.086 1 94.56 127 ASP B CA 1
ATOM 3660 C C . ASP B 1 127 ? -11.383 -30.469 5.66 1 94.56 127 ASP B C 1
ATOM 3662 O O . ASP B 1 127 ? -10.523 -30.75 6.492 1 94.56 127 ASP B O 1
ATOM 3666 N N . GLY B 1 128 ? -11.523 -29.281 5.195 1 96.12 128 GLY B N 1
ATOM 3667 C CA . GLY B 1 128 ? -10.758 -28.172 5.711 1 96.12 128 GLY B CA 1
ATOM 3668 C C . GLY B 1 128 ? -9.516 -27.859 4.895 1 96.12 128 GLY B C 1
ATOM 3669 O O . GLY B 1 128 ? -8.875 -26.828 5.09 1 96.12 128 GLY B O 1
ATOM 3670 N N . SER B 1 129 ? -9.203 -28.781 4.043 1 97.5 129 SER B N 1
ATOM 3671 C CA . SER B 1 129 ? -8.086 -28.516 3.146 1 97.5 129 SER B CA 1
ATOM 3672 C C . SER B 1 129 ? -8.438 -27.453 2.107 1 97.5 129 SER B C 1
ATOM 3674 O O . SER B 1 129 ? -9.594 -27.047 2.004 1 97.5 129 SER B O 1
ATOM 3676 N N . GLY B 1 130 ? -7.398 -26.938 1.453 1 98 130 GLY B N 1
ATOM 3677 C CA . GLY B 1 130 ? -7.574 -25.953 0.406 1 98 130 GLY B CA 1
ATOM 3678 C C . GLY B 1 130 ? -6.605 -26.109 -0.749 1 98 130 GLY B C 1
ATOM 3679 O O . GLY B 1 130 ? -5.465 -26.531 -0.552 1 98 130 GLY B O 1
ATOM 3680 N N . THR B 1 131 ? -7.113 -25.812 -1.915 1 97.19 131 THR B N 1
ATOM 3681 C CA . THR B 1 131 ? -6.301 -25.953 -3.119 1 97.19 131 THR B CA 1
ATOM 3682 C C . THR B 1 131 ? -6.117 -24.594 -3.807 1 97.19 131 THR B C 1
ATOM 3684 O O . THR B 1 131 ? -7.09 -23.891 -4.055 1 97.19 131 THR B O 1
ATOM 3687 N N . PHE B 1 132 ? -4.883 -24.266 -4.035 1 97.69 132 PHE B N 1
ATOM 3688 C CA . PHE B 1 132 ? -4.484 -23.062 -4.762 1 97.69 132 PHE B CA 1
ATOM 3689 C C . PHE B 1 132 ? -4.074 -23.406 -6.188 1 97.69 132 PHE B C 1
ATOM 3691 O O . PHE B 1 132 ? -3.227 -24.281 -6.402 1 97.69 132 PHE B O 1
ATOM 3698 N N . VAL B 1 133 ? -4.688 -22.719 -7.129 1 94.38 133 VAL B N 1
ATOM 3699 C CA . VAL B 1 133 ? -4.391 -22.922 -8.539 1 94.38 133 VAL B CA 1
ATOM 3700 C C . VAL B 1 133 ? -4.07 -21.594 -9.211 1 94.38 133 VAL B C 1
ATOM 3702 O O . VAL B 1 133 ? -4.711 -20.578 -8.922 1 94.38 133 VAL B O 1
ATOM 3705 N N . TYR B 1 134 ? -3.066 -21.594 -10.023 1 89.44 134 TYR B N 1
ATOM 3706 C CA . TYR B 1 134 ? -2.816 -20.359 -10.758 1 89.44 134 TYR B CA 1
ATOM 3707 C C . TYR B 1 134 ? -2.248 -20.656 -12.141 1 89.44 134 TYR B C 1
ATOM 3709 O O . TYR B 1 134 ? -1.755 -21.75 -12.398 1 89.44 134 TYR B O 1
ATOM 3717 N N . GLY B 1 135 ? -2.305 -19.734 -13.016 1 86.5 135 GLY B N 1
ATOM 3718 C CA . GLY B 1 135 ? -1.799 -19.812 -14.375 1 86.5 135 GLY B CA 1
ATOM 3719 C C . GLY B 1 135 ? -2.559 -18.922 -15.344 1 86.5 135 GLY B C 1
ATOM 3720 O O . GLY B 1 135 ? -3.311 -18.047 -14.93 1 86.5 135 GLY B O 1
ATOM 3721 N N . ILE B 1 136 ? -2.176 -19.031 -16.531 1 78.62 136 ILE B N 1
ATOM 3722 C CA . ILE B 1 136 ? -2.926 -18.375 -17.609 1 78.62 136 ILE B CA 1
ATOM 3723 C C . ILE B 1 136 ? -4.07 -19.281 -18.062 1 78.62 136 ILE B C 1
ATOM 3725 O O . ILE B 1 136 ? -3.844 -20.406 -18.516 1 78.62 136 ILE B O 1
ATOM 3729 N N . PRO B 1 137 ? -5.242 -18.75 -17.906 1 74.69 137 PRO B N 1
ATOM 3730 C CA . PRO B 1 137 ? -6.383 -19.578 -18.297 1 74.69 137 PRO B CA 1
ATOM 3731 C C . PRO B 1 137 ? -6.254 -20.109 -19.734 1 74.69 137 PRO B C 1
ATOM 3733 O O . PRO B 1 137 ? -5.93 -19.359 -20.641 1 74.69 137 PRO B O 1
ATOM 3736 N N . GLY B 1 138 ? -6.422 -21.391 -19.875 1 73.06 138 GLY B N 1
ATOM 3737 C CA . GLY B 1 138 ? -6.422 -22.016 -21.188 1 73.06 138 GLY B CA 1
ATOM 3738 C C . GLY B 1 138 ? -5.027 -22.344 -21.688 1 73.06 138 GLY B C 1
ATOM 3739 O O . GLY B 1 138 ? -4.875 -23.031 -22.703 1 73.06 138 GLY B O 1
ATOM 3740 N N . GLU B 1 139 ? -4.047 -21.922 -20.969 1 80.62 139 GLU B N 1
ATOM 3741 C CA . GLU B 1 139 ? -2.664 -22.156 -21.375 1 80.62 13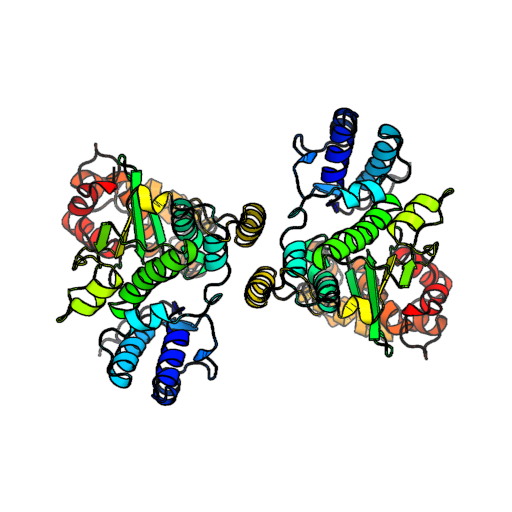9 GLU B CA 1
ATOM 3742 C C . GLU B 1 139 ? -1.805 -22.578 -20.188 1 80.62 139 GLU B C 1
ATOM 3744 O O . GLU B 1 139 ? -0.856 -21.891 -19.812 1 80.62 139 GLU B O 1
ATOM 3749 N N . PRO B 1 140 ? -2.023 -23.797 -19.734 1 80.38 140 PRO B N 1
ATOM 3750 C CA . PRO B 1 140 ? -1.342 -24.234 -18.516 1 80.38 140 PRO B CA 1
ATOM 3751 C C . PRO B 1 140 ? 0.163 -24.406 -18.703 1 80.38 140 PRO B C 1
ATOM 3753 O O . PRO B 1 140 ? 0.916 -24.422 -17.734 1 80.38 140 PRO B O 1
ATOM 3756 N N . LEU B 1 141 ? 0.588 -24.516 -19.922 1 82.12 141 LEU B N 1
ATOM 3757 C CA . LEU B 1 141 ? 2.004 -24.734 -20.203 1 82.12 141 LEU B CA 1
ATOM 3758 C C . LEU B 1 141 ? 2.68 -23.438 -20.656 1 82.12 141 LEU B C 1
ATOM 3760 O O . LEU B 1 141 ? 3.859 -23.453 -21.016 1 82.12 141 LEU B O 1
ATOM 3764 N N . ALA B 1 142 ? 1.965 -22.375 -20.547 1 79.88 142 ALA B N 1
ATOM 3765 C CA . ALA B 1 142 ? 2.398 -21.141 -21.188 1 79.88 142 ALA B CA 1
ATOM 3766 C C . ALA B 1 142 ? 3.732 -20.672 -20.609 1 79.88 142 ALA B C 1
ATOM 3768 O O . ALA B 1 142 ? 4.598 -20.203 -21.344 1 79.88 142 ALA B O 1
ATOM 3769 N N . TYR B 1 143 ? 3.992 -20.844 -19.391 1 85 143 TYR B N 1
ATOM 3770 C CA . TYR B 1 143 ? 5.18 -20.266 -18.766 1 85 143 TYR B CA 1
ATOM 3771 C C . TYR B 1 143 ? 6.328 -21.266 -18.766 1 85 143 TYR B C 1
ATOM 3773 O O . TYR B 1 143 ? 7.48 -20.891 -18.531 1 85 143 TYR B O 1
ATOM 3781 N N . GLY B 1 144 ? 5.977 -22.547 -19.062 1 88.69 144 GLY B N 1
ATOM 3782 C CA . GLY B 1 144 ? 7.027 -23.547 -19.109 1 88.69 144 GLY B CA 1
ATOM 3783 C C . GLY B 1 144 ? 7.355 -24.125 -17.75 1 88.69 144 GLY B C 1
ATOM 3784 O O . GLY B 1 144 ? 6.754 -23.75 -16.734 1 88.69 144 GLY B O 1
ATOM 3785 N N . ARG B 1 145 ? 8.297 -25.016 -17.75 1 93.88 145 ARG B N 1
ATOM 3786 C CA . ARG B 1 145 ? 8.617 -25.828 -16.578 1 93.88 145 ARG B CA 1
ATOM 3787 C C . ARG B 1 145 ? 9.258 -24.969 -15.492 1 93.88 145 ARG B C 1
ATOM 3789 O O . ARG B 1 145 ? 8.789 -24.969 -14.352 1 93.88 145 ARG B O 1
ATOM 3796 N N . HIS B 1 146 ? 10.312 -24.188 -15.828 1 94.81 146 HIS B N 1
ATOM 3797 C CA . HIS B 1 146 ? 11.07 -23.438 -14.828 1 94.81 146 HIS B CA 1
ATOM 3798 C C . HIS B 1 146 ? 10.195 -22.406 -14.133 1 94.81 146 HIS B C 1
ATOM 3800 O O . HIS B 1 146 ? 10.242 -22.266 -12.914 1 94.81 146 HIS B O 1
ATOM 3806 N N . ALA B 1 147 ? 9.391 -21.734 -14.891 1 94.25 147 ALA B N 1
ATOM 3807 C CA . ALA B 1 147 ? 8.523 -20.719 -14.312 1 94.25 147 ALA B CA 1
ATOM 3808 C C . ALA B 1 147 ? 7.469 -21.344 -13.406 1 94.25 147 ALA B C 1
ATOM 3810 O O . ALA B 1 147 ? 7.168 -20.828 -12.328 1 94.25 147 ALA B O 1
ATOM 3811 N N . SER B 1 148 ? 6.906 -22.453 -13.805 1 94.62 148 SER B N 1
ATOM 3812 C CA . SER B 1 148 ? 5.895 -23.141 -13.016 1 94.62 148 SER B CA 1
ATOM 3813 C C . SER B 1 148 ? 6.488 -23.688 -11.719 1 94.62 148 SER B C 1
ATOM 3815 O O . SER B 1 148 ? 5.891 -23.531 -10.648 1 94.62 148 SER B O 1
ATOM 3817 N N . GLU B 1 149 ? 7.625 -24.297 -11.852 1 96.75 149 GLU B N 1
ATOM 3818 C CA . GLU B 1 149 ? 8.305 -24.812 -10.672 1 96.75 149 GLU B CA 1
ATOM 3819 C C . GLU B 1 149 ? 8.734 -23.688 -9.742 1 96.75 149 GLU B C 1
ATOM 3821 O O . GLU B 1 149 ? 8.633 -23.812 -8.516 1 96.75 149 GLU B O 1
ATOM 3826 N N . PHE B 1 150 ? 9.188 -22.625 -10.312 1 96.44 150 PHE B N 1
ATOM 3827 C CA . PHE B 1 150 ? 9.539 -21.453 -9.531 1 96.44 150 PHE B CA 1
ATOM 3828 C C . PHE B 1 150 ? 8.352 -20.984 -8.695 1 96.44 150 PHE B C 1
ATOM 3830 O O . PHE B 1 150 ? 8.477 -20.797 -7.484 1 96.44 150 PHE B O 1
ATOM 3837 N N . GLY B 1 151 ? 7.254 -20.781 -9.281 1 95.75 151 GLY B N 1
ATOM 3838 C CA . GLY B 1 151 ? 6.078 -20.25 -8.617 1 95.75 151 GLY B CA 1
ATOM 3839 C C . GLY B 1 151 ? 5.648 -21.078 -7.418 1 95.75 151 GLY B C 1
ATOM 3840 O O . GLY B 1 151 ? 5.57 -20.578 -6.297 1 95.75 151 GLY B O 1
ATOM 3841 N N . LEU B 1 152 ? 5.391 -22.375 -7.605 1 97.19 152 LEU B N 1
ATOM 3842 C CA . LEU B 1 152 ? 4.918 -23.219 -6.516 1 97.19 152 LEU B CA 1
ATOM 3843 C C . LEU B 1 152 ? 5.992 -23.375 -5.441 1 97.19 152 LEU B C 1
ATOM 3845 O O . LEU B 1 152 ? 5.68 -23.406 -4.25 1 97.19 152 LEU B O 1
ATOM 3849 N N . ALA B 1 153 ? 7.227 -23.484 -5.895 1 97.62 153 ALA B N 1
ATOM 3850 C CA . ALA B 1 153 ? 8.312 -23.562 -4.922 1 97.62 153 ALA B CA 1
ATOM 3851 C C . ALA B 1 153 ? 8.375 -22.312 -4.066 1 97.62 153 ALA B C 1
ATOM 3853 O O . ALA B 1 153 ? 8.609 -22.375 -2.855 1 97.62 153 ALA B O 1
ATOM 3854 N N . LEU B 1 154 ? 8.234 -21.234 -4.711 1 96.5 154 LEU B N 1
ATOM 3855 C CA . LEU B 1 154 ? 8.266 -19.953 -4.016 1 96.5 154 LEU B CA 1
ATOM 3856 C C . LEU B 1 154 ? 7.16 -19.875 -2.965 1 96.5 154 LEU B C 1
ATOM 3858 O O . LEU B 1 154 ? 7.402 -19.469 -1.828 1 96.5 154 LEU B O 1
ATOM 3862 N N . PHE B 1 155 ? 5.949 -20.266 -3.305 1 96.75 155 PHE B N 1
ATOM 3863 C CA . PHE B 1 155 ? 4.824 -20.203 -2.383 1 96.75 155 PHE B CA 1
ATOM 3864 C C . PHE B 1 155 ? 5.086 -21.062 -1.152 1 96.75 155 PHE B C 1
ATOM 3866 O O . PHE B 1 155 ? 4.801 -20.656 -0.027 1 96.75 155 PHE B O 1
ATOM 3873 N N . VAL B 1 156 ? 5.648 -22.172 -1.378 1 97.38 156 VAL B N 1
ATOM 3874 C CA . VAL B 1 156 ? 5.938 -23.078 -0.266 1 97.38 156 VAL B CA 1
ATOM 3875 C C . VAL B 1 156 ? 7.09 -22.516 0.565 1 97.38 156 VAL B C 1
ATOM 3877 O O . VAL B 1 156 ? 7.023 -22.5 1.796 1 97.38 156 VAL B O 1
ATOM 3880 N N . HIS B 1 157 ? 8.133 -22.078 -0.095 1 96.44 157 HIS B N 1
ATOM 3881 C CA . HIS B 1 157 ? 9.297 -21.547 0.592 1 96.44 157 HIS B CA 1
ATOM 3882 C C . HIS B 1 157 ? 8.93 -20.344 1.46 1 96.44 157 HIS B C 1
ATOM 3884 O O . HIS B 1 157 ? 9.242 -20.312 2.652 1 96.44 157 HIS B O 1
ATOM 3890 N N . VAL B 1 158 ? 8.25 -19.422 0.882 1 95.56 158 VAL B N 1
ATOM 3891 C CA . VAL B 1 158 ? 7.836 -18.234 1.604 1 95.56 158 VAL B CA 1
ATOM 3892 C C . VAL B 1 158 ? 6.789 -18.594 2.652 1 95.56 158 VAL B C 1
ATOM 3894 O O . VAL B 1 158 ? 6.812 -18.078 3.77 1 95.56 158 VAL B O 1
ATOM 3897 N N . GLY B 1 159 ? 5.891 -19.469 2.266 1 96.25 159 GLY B N 1
ATOM 3898 C CA . GLY B 1 159 ? 4.898 -19.922 3.232 1 96.25 159 GLY B CA 1
ATOM 3899 C C . GLY B 1 159 ? 5.516 -20.469 4.508 1 96.25 159 GLY B C 1
ATOM 3900 O O . GLY B 1 159 ? 5.047 -20.156 5.605 1 96.25 159 GLY B O 1
ATOM 3901 N N . ARG B 1 160 ? 6.531 -21.234 4.398 1 96.5 160 ARG B N 1
ATOM 3902 C CA . ARG B 1 160 ? 7.234 -21.781 5.555 1 96.5 160 ARG B CA 1
ATOM 3903 C C . ARG B 1 160 ? 7.883 -20.672 6.371 1 96.5 160 ARG B C 1
ATOM 3905 O O . ARG B 1 160 ? 7.902 -20.719 7.605 1 96.5 160 ARG B O 1
ATOM 3912 N N . GLN B 1 161 ? 8.383 -19.688 5.738 1 94.56 161 GLN B N 1
ATOM 3913 C CA . GLN B 1 161 ? 9 -18.562 6.43 1 94.56 161 GLN B CA 1
ATOM 3914 C C . GLN B 1 161 ? 7.965 -17.766 7.219 1 94.56 161 GLN B C 1
ATOM 3916 O O . GLN B 1 161 ? 8.242 -17.312 8.328 1 94.56 161 GLN B O 1
ATOM 3921 N N . LEU B 1 162 ? 6.793 -17.625 6.629 1 95.19 162 LEU B N 1
ATOM 3922 C CA . LEU B 1 162 ? 5.727 -16.828 7.234 1 95.19 162 LEU B CA 1
ATOM 3923 C C . LEU B 1 162 ? 5.254 -17.453 8.539 1 95.19 162 LEU B C 1
ATOM 3925 O O . LEU B 1 162 ? 4.754 -16.766 9.422 1 95.19 162 LEU B O 1
ATOM 3929 N N . THR B 1 163 ? 5.387 -18.734 8.688 1 96.06 163 THR B N 1
ATOM 3930 C CA . THR B 1 163 ? 4.848 -19.453 9.836 1 96.06 163 THR B CA 1
ATOM 3931 C C . THR B 1 163 ? 5.961 -19.844 10.805 1 96.06 163 THR B C 1
ATOM 3933 O O . THR B 1 163 ? 5.695 -20.234 11.945 1 96.06 163 THR B O 1
ATOM 3936 N N . GLU B 1 164 ? 7.168 -19.734 10.43 1 91.31 164 GLU B N 1
ATOM 3937 C CA . GLU B 1 164 ? 8.328 -20.203 11.18 1 91.31 164 GLU B CA 1
ATOM 3938 C C . GLU B 1 164 ? 8.125 -21.641 11.648 1 91.31 164 GLU B C 1
ATOM 3940 O O . GLU B 1 164 ? 8.484 -22 12.773 1 91.31 164 GLU B O 1
ATOM 3945 N N . HIS B 1 165 ? 7.402 -22.438 10.891 1 90.12 165 HIS B N 1
ATOM 3946 C CA . HIS B 1 165 ? 7.133 -23.844 11.086 1 90.12 165 HIS B CA 1
ATOM 3947 C C . HIS B 1 165 ? 7.309 -24.625 9.789 1 90.12 165 HIS B C 1
ATOM 3949 O O . HIS B 1 165 ? 6.895 -24.172 8.727 1 90.12 165 HIS B O 1
ATOM 3955 N N . PRO B 1 166 ? 7.883 -25.75 10 1 92.19 166 PRO B N 1
ATOM 3956 C CA . PRO B 1 166 ? 7.953 -26.609 8.805 1 92.19 166 PRO B CA 1
ATOM 3957 C C . PRO B 1 166 ? 6.617 -27.266 8.477 1 92.19 166 PRO B C 1
ATOM 3959 O O . PRO B 1 166 ? 5.867 -27.641 9.383 1 92.19 166 PRO B O 1
ATOM 3962 N N . TRP B 1 167 ? 6.285 -27.297 7.297 1 95.5 167 TRP B N 1
ATOM 3963 C CA . TRP B 1 167 ? 5.125 -28.016 6.793 1 95.5 167 TRP B CA 1
ATOM 3964 C C . TRP B 1 167 ? 5.32 -28.422 5.336 1 95.5 167 TRP B C 1
ATOM 3966 O O . TRP B 1 167 ? 6.188 -27.875 4.648 1 95.5 167 TRP B O 1
ATOM 3976 N N . ASN B 1 168 ? 4.535 -29.422 4.93 1 97.44 168 ASN B N 1
ATOM 3977 C CA . ASN B 1 168 ? 4.508 -29.875 3.545 1 97.44 168 ASN B CA 1
ATOM 3978 C C . ASN B 1 168 ? 3.107 -29.781 2.951 1 97.44 168 ASN B C 1
ATOM 3980 O O . ASN B 1 168 ? 2.117 -30 3.654 1 97.44 168 ASN B O 1
ATOM 3984 N N . PRO B 1 169 ? 3.086 -29.453 1.657 1 98.31 169 PRO B N 1
ATOM 3985 C CA . PRO B 1 169 ? 1.777 -29.578 1.012 1 98.31 169 PRO B CA 1
ATOM 3986 C C . PRO B 1 169 ? 1.263 -31.016 0.99 1 98.31 169 PRO B C 1
ATOM 3988 O O . PRO B 1 169 ? 2.055 -31.969 1.023 1 98.31 169 PRO B O 1
ATOM 3991 N N . ARG B 1 170 ? -0.007 -31.094 1.004 1 98.25 170 ARG B N 1
ATOM 3992 C CA . ARG B 1 170 ? -0.635 -32.406 0.847 1 98.25 170 ARG B CA 1
ATOM 3993 C C . ARG B 1 170 ? -0.44 -32.938 -0.568 1 98.25 170 ARG B C 1
ATOM 3995 O O . ARG B 1 170 ? -0.193 -34.125 -0.758 1 98.25 170 ARG B O 1
ATOM 4002 N N . HIS B 1 171 ? -0.572 -32.031 -1.546 1 98.12 171 HIS B N 1
ATOM 4003 C CA . HIS B 1 171 ? -0.421 -32.406 -2.947 1 98.12 171 HIS B CA 1
ATOM 4004 C C . HIS B 1 171 ? 0.147 -31.25 -3.766 1 98.12 171 HIS B C 1
ATOM 4006 O O . HIS B 1 171 ? -0.176 -30.094 -3.514 1 98.12 171 HIS B O 1
ATOM 4012 N N . VAL B 1 172 ? 0.989 -31.609 -4.742 1 98.5 172 VAL B N 1
ATOM 4013 C CA . VAL B 1 172 ? 1.524 -30.688 -5.727 1 98.5 172 VAL B CA 1
ATOM 4014 C C . VAL B 1 172 ? 1.307 -31.234 -7.137 1 98.5 172 VAL B C 1
ATOM 4016 O O . VAL B 1 172 ? 1.52 -32.406 -7.383 1 98.5 172 VAL B O 1
ATOM 4019 N N . SER B 1 173 ? 0.88 -30.422 -8.023 1 97.5 173 SER B N 1
ATOM 4020 C CA . SER B 1 173 ? 0.725 -30.844 -9.406 1 97.5 173 SER B CA 1
ATOM 4021 C C . SER B 1 173 ? 1.26 -29.797 -10.375 1 97.5 173 SER B C 1
ATOM 4023 O O . SER B 1 173 ? 1.114 -28.594 -10.125 1 97.5 173 SER B O 1
ATOM 4025 N N . PHE B 1 174 ? 1.861 -30.234 -11.398 1 97.19 174 PHE B N 1
ATOM 4026 C CA . PHE B 1 174 ? 2.35 -29.391 -12.484 1 97.19 174 PHE B CA 1
ATOM 4027 C C . PHE B 1 174 ? 1.684 -29.75 -13.805 1 97.19 174 PHE B C 1
ATOM 4029 O O . PHE B 1 174 ? 1.425 -30.922 -14.07 1 97.19 174 PHE B O 1
ATOM 4036 N N . ALA B 1 175 ? 1.485 -28.781 -14.609 1 93.31 175 ALA B N 1
ATOM 4037 C CA . ALA B 1 175 ? 0.944 -29.016 -15.945 1 93.31 175 ALA B CA 1
ATOM 4038 C C . ALA B 1 175 ? 1.993 -29.641 -16.859 1 93.31 175 ALA B C 1
ATOM 4040 O O . ALA B 1 175 ? 1.657 -30.391 -17.781 1 93.31 175 ALA B O 1
ATOM 4041 N N . HIS B 1 176 ? 3.223 -29.406 -16.688 1 93.94 176 HIS B N 1
ATOM 4042 C CA . HIS B 1 176 ? 4.297 -29.875 -17.562 1 93.94 176 HIS B CA 1
ATOM 4043 C C . HIS B 1 176 ? 4.637 -31.344 -17.281 1 93.94 176 HIS B C 1
ATOM 4045 O O . HIS B 1 176 ? 4.297 -31.875 -16.219 1 93.94 176 HIS B O 1
ATOM 4051 N N . PRO B 1 177 ? 5.301 -31.969 -18.234 1 95.06 177 PRO B N 1
ATOM 4052 C CA . PRO B 1 177 ? 5.723 -33.344 -18.016 1 95.06 177 PRO B CA 1
ATOM 4053 C C . PRO B 1 177 ? 6.789 -33.469 -16.922 1 95.06 177 PRO B C 1
ATOM 4055 O O . PRO B 1 177 ? 7.477 -32.5 -16.609 1 95.06 177 PRO B O 1
ATOM 4058 N N . ALA B 1 178 ? 6.891 -34.688 -16.438 1 96.5 178 ALA B N 1
ATOM 4059 C CA . ALA B 1 178 ? 7.855 -34.969 -15.383 1 96.5 178 ALA B CA 1
ATOM 4060 C C . ALA B 1 178 ? 9.289 -34.812 -15.891 1 96.5 178 ALA B C 1
ATOM 4062 O O . ALA B 1 178 ? 9.602 -35.25 -17 1 96.5 178 ALA B O 1
ATOM 4063 N N . PRO B 1 179 ? 10.117 -34.156 -15.086 1 95.12 179 PRO B N 1
ATOM 4064 C CA . PRO B 1 179 ? 11.547 -34.219 -15.422 1 95.12 179 PRO B CA 1
ATOM 4065 C C . PRO B 1 179 ? 12.148 -35.594 -15.164 1 95.12 179 PRO B C 1
ATOM 4067 O O . PRO B 1 179 ? 11.5 -36.469 -14.562 1 95.12 179 PRO B O 1
ATOM 4070 N N . ALA B 1 180 ? 13.375 -35.719 -15.617 1 93.44 180 ALA B N 1
ATOM 4071 C CA . ALA B 1 180 ? 14.047 -37.031 -15.5 1 93.44 180 ALA B CA 1
ATOM 4072 C C . ALA B 1 180 ? 14.344 -37.344 -14.039 1 93.44 180 ALA B C 1
ATOM 4074 O O . ALA B 1 180 ? 14.227 -38.5 -13.625 1 93.44 180 ALA B O 1
ATOM 4075 N N . ASP B 1 181 ? 14.742 -36.375 -13.312 1 95.44 181 ASP B N 1
ATOM 4076 C CA . ASP B 1 181 ? 15.031 -36.531 -11.883 1 95.44 181 ASP B CA 1
ATOM 4077 C C . ASP B 1 181 ? 14.016 -35.75 -11.047 1 95.44 181 ASP B C 1
ATOM 4079 O O . ASP B 1 181 ? 13.836 -34.531 -11.227 1 95.44 181 ASP B O 1
ATOM 4083 N N . LEU B 1 182 ? 13.398 -36.438 -10.141 1 96.44 182 LEU B N 1
ATOM 4084 C CA . LEU B 1 182 ? 12.336 -35.812 -9.352 1 96.44 182 LEU B CA 1
ATOM 4085 C C . LEU B 1 182 ? 12.852 -35.438 -7.969 1 96.44 182 LEU B C 1
ATOM 4087 O O . LEU B 1 182 ? 12.188 -34.688 -7.242 1 96.44 182 LEU B O 1
ATOM 4091 N N . ARG B 1 183 ? 14.031 -35.844 -7.59 1 97.06 183 ARG B N 1
ATOM 4092 C CA . ARG B 1 183 ? 14.539 -35.781 -6.227 1 97.06 183 ARG B CA 1
ATOM 4093 C C . ARG B 1 183 ? 14.586 -34.344 -5.727 1 97.06 183 ARG B C 1
ATOM 4095 O O . ARG B 1 183 ? 14.141 -34.062 -4.609 1 97.06 183 ARG B O 1
ATOM 4102 N N . PRO B 1 184 ? 15.016 -33.375 -6.602 1 97.56 184 PRO B N 1
ATOM 4103 C CA . PRO B 1 184 ? 15.055 -32 -6.086 1 97.56 184 PRO B CA 1
ATOM 4104 C C . PRO B 1 184 ? 13.672 -31.469 -5.754 1 97.56 184 PRO B C 1
ATOM 4106 O O . PRO B 1 184 ? 13.508 -30.766 -4.75 1 97.56 184 PRO B O 1
ATOM 4109 N N . LEU B 1 185 ? 12.711 -31.75 -6.543 1 98.31 185 LEU B N 1
ATOM 4110 C CA . LEU B 1 185 ? 11.352 -31.297 -6.281 1 98.31 185 LEU B CA 1
ATOM 4111 C C . LEU B 1 185 ? 10.781 -31.984 -5.047 1 98.31 185 LEU B C 1
ATOM 4113 O O . LEU B 1 185 ? 10.141 -31.344 -4.207 1 98.31 185 LEU B O 1
ATOM 4117 N N . GLU B 1 186 ? 11.062 -33.312 -4.949 1 98.12 186 GLU B N 1
ATOM 4118 C CA . GLU B 1 186 ? 10.594 -34.062 -3.791 1 98.12 186 GLU B CA 1
ATOM 4119 C C . GLU B 1 186 ? 11.219 -33.531 -2.5 1 98.12 186 GLU B C 1
ATOM 4121 O O . GLU B 1 186 ? 10.555 -33.469 -1.464 1 98.12 186 GLU B O 1
ATOM 4126 N N . GLN B 1 187 ? 12.445 -33.219 -2.574 1 97.38 187 GLN B N 1
ATOM 4127 C CA . GLN B 1 187 ? 13.148 -32.688 -1.409 1 97.38 187 GLN B CA 1
ATOM 4128 C C . GLN B 1 187 ? 12.555 -31.344 -0.975 1 97.38 187 GLN B C 1
ATOM 4130 O O . GLN B 1 187 ? 12.383 -31.094 0.219 1 97.38 187 GLN B O 1
ATOM 4135 N N . HIS B 1 188 ? 12.219 -30.5 -1.891 1 97.62 188 HIS B N 1
ATOM 4136 C CA . HIS B 1 188 ? 11.688 -29.172 -1.559 1 97.62 188 HIS B CA 1
ATOM 4137 C C . HIS B 1 188 ? 10.258 -29.266 -1.05 1 97.62 188 HIS B C 1
ATOM 4139 O O . HIS B 1 188 ? 9.914 -28.672 -0.027 1 97.62 188 HIS B O 1
ATOM 4145 N N . PHE B 1 189 ? 9.414 -30.031 -1.695 1 98.12 189 PHE B N 1
ATOM 4146 C CA . PHE B 1 189 ? 7.988 -30.031 -1.389 1 98.12 189 PHE B CA 1
ATOM 4147 C C . PHE B 1 189 ? 7.68 -31.031 -0.28 1 98.12 189 PHE B C 1
ATOM 4149 O O . PHE B 1 189 ? 6.656 -30.906 0.4 1 98.12 189 PHE B O 1
ATOM 4156 N N . GLY B 1 190 ? 8.539 -32.094 -0.155 1 97.69 190 GLY B N 1
ATOM 4157 C CA . GLY B 1 190 ? 8.297 -33.125 0.827 1 97.69 190 GLY B CA 1
ATOM 4158 C C . GLY B 1 190 ? 7.281 -34.156 0.366 1 97.69 190 GLY B C 1
ATOM 4159 O O . GLY B 1 190 ? 6.844 -35 1.15 1 97.69 190 GLY B O 1
ATOM 4160 N N . VAL B 1 191 ? 6.809 -34.062 -0.866 1 97.94 191 VAL B N 1
ATOM 4161 C CA . VAL B 1 191 ? 5.902 -35 -1.523 1 97.94 191 VAL B CA 1
ATOM 4162 C C . VAL B 1 191 ? 6.285 -35.125 -2.994 1 97.94 191 VAL B C 1
ATOM 4164 O O . VAL B 1 191 ? 6.977 -34.281 -3.549 1 97.94 191 VAL B O 1
ATOM 4167 N N . THR B 1 192 ? 5.906 -36.219 -3.572 1 98 192 THR B N 1
ATOM 4168 C CA . THR B 1 192 ? 6.121 -36.406 -5.004 1 98 192 THR B CA 1
ATOM 4169 C C . THR B 1 192 ? 5.055 -35.656 -5.805 1 98 192 THR B C 1
ATOM 4171 O O . THR B 1 192 ? 3.867 -35.969 -5.703 1 98 192 THR B O 1
ATOM 4174 N N . PRO B 1 193 ? 5.461 -34.719 -6.609 1 98.31 193 PRO B N 1
ATOM 4175 C CA . PRO B 1 193 ? 4.477 -34 -7.414 1 98.31 193 PRO B CA 1
ATOM 4176 C C . PRO B 1 193 ? 3.846 -34.844 -8.5 1 98.31 193 PRO B C 1
ATOM 4178 O O . PRO B 1 193 ? 4.453 -35.844 -8.945 1 98.31 193 PRO B O 1
ATOM 4181 N N . ALA B 1 194 ? 2.643 -34.5 -8.875 1 98 194 ALA B N 1
ATOM 4182 C CA . ALA B 1 194 ? 2.025 -35.031 -10.086 1 98 194 ALA B CA 1
ATOM 4183 C C . ALA B 1 194 ? 2.387 -34.188 -11.305 1 98 194 ALA B C 1
ATOM 4185 O O . ALA B 1 194 ? 2.57 -32.969 -11.195 1 98 194 ALA B O 1
ATOM 4186 N N . PHE B 1 195 ? 2.443 -34.812 -12.445 1 97.44 195 PHE B N 1
ATOM 4187 C CA . PHE B 1 195 ? 2.814 -34.125 -13.68 1 97.44 195 PHE B CA 1
ATOM 4188 C C . PHE B 1 195 ? 1.774 -34.375 -14.766 1 97.44 195 PHE B C 1
ATOM 4190 O O . PHE B 1 195 ? 0.882 -35.219 -14.602 1 97.44 195 PHE B O 1
ATOM 4197 N N . ASP B 1 196 ? 1.88 -33.562 -15.773 1 93.94 196 ASP B N 1
ATOM 4198 C CA . ASP B 1 196 ? 0.899 -33.656 -16.844 1 93.94 196 ASP B CA 1
ATOM 4199 C C . ASP B 1 196 ? -0.522 -33.5 -16.312 1 93.94 196 ASP B C 1
ATOM 4201 O O . ASP B 1 196 ? -1.437 -34.188 -16.766 1 93.94 196 ASP B O 1
ATOM 4205 N N . ALA B 1 197 ? -0.689 -32.688 -15.266 1 91.25 197 ALA B N 1
ATOM 4206 C CA . ALA B 1 197 ? -1.952 -32.594 -14.539 1 91.25 197 ALA B CA 1
ATOM 4207 C C . ALA B 1 197 ? -2.863 -31.547 -15.148 1 91.25 197 ALA B C 1
ATOM 4209 O O . ALA B 1 197 ? -4.008 -31.375 -14.727 1 91.25 197 ALA B O 1
ATOM 4210 N N . GLY B 1 198 ? -2.359 -30.75 -16.125 1 87.62 198 GLY B N 1
ATOM 4211 C CA . GLY B 1 198 ? -3.156 -29.75 -16.797 1 87.62 198 GLY B CA 1
ATOM 4212 C C . GLY B 1 198 ? -3.209 -28.422 -16.062 1 87.62 198 GLY B C 1
ATOM 4213 O O . GLY B 1 198 ? -3.764 -27.438 -16.578 1 87.62 198 GLY B O 1
ATOM 4214 N N . ARG B 1 199 ? -2.725 -28.375 -14.844 1 89 199 ARG B N 1
ATOM 4215 C CA . ARG B 1 199 ? -2.68 -27.156 -14.055 1 89 199 ARG B CA 1
ATOM 4216 C C . ARG B 1 199 ? -1.529 -27.188 -13.055 1 89 199 ARG B C 1
ATOM 4218 O O . ARG B 1 199 ? -1.016 -28.266 -12.727 1 89 199 ARG B O 1
ATOM 4225 N N . ASN B 1 200 ? -1.162 -26.031 -12.625 1 95.31 200 ASN B N 1
ATOM 4226 C CA . ASN B 1 200 ? -0.278 -25.875 -11.477 1 95.31 200 ASN B CA 1
ATOM 4227 C C . ASN B 1 200 ? -1.064 -25.641 -10.188 1 95.31 200 ASN B C 1
ATOM 4229 O O . ASN B 1 200 ? -1.812 -24.672 -10.086 1 95.31 200 ASN B O 1
ATOM 4233 N N . ALA B 1 201 ? -0.851 -26.531 -9.25 1 96.94 201 ALA B N 1
ATOM 4234 C CA . ALA B 1 201 ? -1.707 -26.453 -8.07 1 96.94 201 ALA B CA 1
ATOM 4235 C C . ALA B 1 201 ? -0.957 -26.891 -6.816 1 96.94 201 ALA B C 1
ATOM 4237 O O . ALA B 1 201 ? -0.021 -27.688 -6.891 1 96.94 201 ALA B O 1
ATOM 4238 N N . LEU B 1 202 ? -1.378 -26.312 -5.777 1 97.94 202 LEU B N 1
ATOM 4239 C CA . LEU B 1 202 ? -0.916 -26.625 -4.43 1 97.94 202 LEU B CA 1
ATOM 4240 C C . LEU B 1 202 ? -2.096 -26.891 -3.5 1 97.94 202 LEU B C 1
ATOM 4242 O O . LEU B 1 202 ? -2.984 -26.047 -3.361 1 97.94 202 LEU B O 1
ATOM 4246 N N . THR B 1 203 ? -2.109 -28.078 -2.895 1 98.5 203 THR B N 1
ATOM 4247 C CA . THR B 1 203 ? -3.133 -28.391 -1.903 1 98.5 203 THR B CA 1
ATOM 4248 C C . THR B 1 203 ? -2.523 -28.484 -0.506 1 98.5 203 THR B C 1
ATOM 4250 O O . THR B 1 203 ? -1.524 -29.172 -0.302 1 98.5 203 THR B O 1
ATOM 4253 N N . LEU B 1 204 ? -3.154 -27.812 0.417 1 98.56 204 LEU B N 1
ATOM 4254 C CA . LEU B 1 204 ? -2.693 -27.797 1.802 1 98.56 204 LEU B CA 1
ATOM 4255 C C . LEU B 1 204 ? -3.748 -28.375 2.736 1 98.56 204 LEU B C 1
ATOM 4257 O O . LEU B 1 204 ? -4.949 -28.188 2.516 1 98.56 204 LEU B O 1
ATOM 4261 N N . ASP B 1 205 ? -3.242 -28.984 3.748 1 98.19 205 ASP B N 1
ATOM 4262 C CA . ASP B 1 205 ? -4.168 -29.578 4.711 1 98.19 205 ASP B CA 1
ATOM 4263 C C . ASP B 1 205 ? -4.719 -28.516 5.66 1 98.19 205 ASP B C 1
ATOM 4265 O O . ASP B 1 205 ? -4.227 -27.375 5.691 1 98.19 205 ASP B O 1
ATOM 4269 N N . ALA B 1 206 ? -5.762 -28.922 6.402 1 97.81 206 ALA B N 1
ATOM 4270 C CA . ALA B 1 206 ? -6.445 -28.031 7.324 1 97.81 206 ALA B CA 1
ATOM 4271 C C . ALA B 1 206 ? -5.488 -27.516 8.398 1 97.81 206 ALA B C 1
ATOM 4273 O O . ALA B 1 206 ? -5.52 -26.328 8.742 1 97.81 206 ALA B O 1
ATOM 4274 N N . ALA B 1 207 ? -4.68 -28.344 8.891 1 97.62 207 ALA B N 1
ATOM 4275 C CA . ALA B 1 207 ? -3.754 -27.969 9.961 1 97.62 207 ALA B CA 1
ATOM 4276 C C . ALA B 1 207 ? -2.754 -26.922 9.484 1 97.62 207 ALA B C 1
ATOM 4278 O O . ALA B 1 207 ? -2.469 -25.953 10.195 1 97.62 207 ALA B O 1
ATOM 4279 N N . THR B 1 208 ? -2.24 -27.125 8.32 1 98 208 THR B N 1
ATOM 4280 C CA . THR B 1 208 ? -1.311 -26.156 7.738 1 98 208 THR B CA 1
ATOM 4281 C C . THR B 1 208 ? -1.996 -24.828 7.5 1 98 208 THR B C 1
ATOM 4283 O O . THR B 1 208 ? -1.444 -23.766 7.828 1 98 208 THR B O 1
ATOM 4286 N N . LEU B 1 209 ? -3.184 -24.875 7.02 1 98.06 209 LEU B N 1
ATOM 4287 C CA . LEU B 1 209 ? -3.928 -23.656 6.668 1 98.06 209 LEU B CA 1
ATOM 4288 C C . LEU B 1 209 ? -4.293 -22.859 7.914 1 98.06 209 LEU B C 1
ATOM 4290 O O . LEU B 1 209 ? -4.461 -21.641 7.852 1 98.06 209 LEU B O 1
ATOM 4294 N N . ALA B 1 210 ? -4.328 -23.5 9.023 1 97.38 210 ALA B N 1
ATOM 4295 C CA . ALA B 1 210 ? -4.727 -22.859 10.273 1 97.38 210 ALA B CA 1
ATOM 4296 C C . ALA B 1 210 ? -3.533 -22.188 10.953 1 97.38 210 ALA B C 1
ATOM 4298 O O . ALA B 1 210 ? -3.701 -21.422 11.906 1 97.38 210 ALA B O 1
ATOM 4299 N N . LEU B 1 211 ? -2.346 -22.469 10.484 1 97.62 211 LEU B N 1
ATOM 4300 C CA . LEU B 1 211 ? -1.162 -21.891 11.102 1 97.62 211 LEU B CA 1
ATOM 4301 C C . LEU B 1 211 ? -1.215 -20.359 11.023 1 97.62 211 LEU B C 1
ATOM 4303 O O . LEU B 1 211 ? -1.635 -19.797 10.016 1 97.62 211 LEU B O 1
ATOM 4307 N N . ARG B 1 212 ? -0.747 -19.688 12.078 1 97.31 212 ARG B N 1
ATOM 4308 C CA . ARG B 1 212 ? -0.702 -18.234 12.141 1 97.31 212 ARG B CA 1
ATOM 4309 C C . ARG B 1 212 ? 0.536 -17.688 11.438 1 97.31 212 ARG B C 1
ATOM 4311 O O . ARG B 1 212 ? 1.619 -18.266 11.539 1 97.31 212 ARG B O 1
ATOM 4318 N N . VAL B 1 213 ? 0.355 -16.625 10.734 1 97.38 213 VAL B N 1
ATOM 4319 C CA . VAL B 1 213 ? 1.48 -15.898 10.156 1 97.38 213 VAL B CA 1
ATOM 4320 C C . VAL B 1 213 ? 2.148 -15.039 11.227 1 97.38 213 VAL B C 1
ATOM 4322 O O . VAL B 1 213 ? 1.473 -14.328 11.977 1 97.38 213 VAL B O 1
ATOM 4325 N N . VAL B 1 214 ? 3.406 -15.062 11.328 1 95.38 214 VAL B N 1
ATOM 4326 C CA . VAL B 1 214 ? 4.164 -14.484 12.43 1 95.38 214 VAL B CA 1
ATOM 4327 C C . VAL B 1 214 ? 3.992 -12.969 12.445 1 95.38 214 VAL B C 1
ATOM 4329 O O . VAL B 1 214 ? 3.789 -12.367 13.508 1 95.38 214 VAL B O 1
ATOM 4332 N N . ASP B 1 215 ? 4.004 -12.352 11.289 1 92.44 215 ASP B N 1
ATOM 4333 C CA . ASP B 1 215 ? 3.969 -10.891 11.203 1 92.44 215 ASP B CA 1
ATOM 4334 C C . ASP B 1 215 ? 2.561 -10.391 10.883 1 92.44 215 ASP B C 1
ATOM 4336 O O . ASP B 1 215 ? 2.391 -9.297 10.344 1 92.44 215 ASP B O 1
ATOM 4340 N N . ALA B 1 216 ? 1.571 -11.242 11.227 1 95.5 216 ALA B N 1
ATOM 4341 C CA . ALA B 1 216 ? 0.19 -10.844 10.961 1 95.5 216 ALA B CA 1
ATOM 4342 C C . ALA B 1 216 ? -0.109 -9.469 11.547 1 95.5 216 ALA B C 1
ATOM 4344 O O . ALA B 1 216 ? 0.249 -9.18 12.688 1 95.5 216 ALA B O 1
ATOM 4345 N N . ASP B 1 217 ? -0.701 -8.617 10.773 1 94.94 217 ASP B N 1
ATOM 4346 C CA . ASP B 1 217 ? -1.076 -7.254 11.148 1 94.94 217 ASP B CA 1
ATOM 4347 C C . ASP B 1 217 ? -2.348 -6.816 10.422 1 94.94 217 ASP B C 1
ATOM 4349 O O . ASP B 1 217 ? -2.283 -6.281 9.32 1 94.94 217 ASP B O 1
ATOM 4353 N N . PRO B 1 218 ? -3.461 -7.027 11.109 1 92.75 218 PRO B N 1
ATOM 4354 C CA . PRO B 1 218 ? -4.734 -6.75 10.438 1 92.75 218 PRO B CA 1
ATOM 4355 C C . PRO B 1 218 ? -4.863 -5.293 10 1 92.75 218 PRO B C 1
ATOM 4357 O O . PRO B 1 218 ? -5.512 -5.008 8.992 1 92.75 218 PRO B O 1
ATOM 4360 N N . VAL B 1 219 ? -4.25 -4.414 10.664 1 91.06 219 VAL B N 1
ATOM 4361 C CA . VAL B 1 219 ? -4.34 -3.002 10.312 1 91.06 219 VAL B CA 1
ATOM 4362 C C . VAL B 1 219 ? -3.512 -2.727 9.062 1 91.06 219 VAL B C 1
ATOM 4364 O O . VAL B 1 219 ? -4.004 -2.117 8.109 1 91.06 219 VAL B O 1
ATOM 4367 N N . LEU B 1 220 ? -2.311 -3.211 9.062 1 93.94 220 LEU B N 1
ATOM 4368 C CA . LEU B 1 220 ? -1.494 -3.078 7.859 1 93.94 220 LEU B CA 1
ATOM 4369 C C . LEU B 1 220 ? -2.158 -3.766 6.668 1 93.94 220 LEU B C 1
ATOM 4371 O O . LEU B 1 220 ? -2.158 -3.23 5.559 1 93.94 220 LEU B O 1
ATOM 4375 N N . LEU B 1 221 ? -2.713 -4.922 6.953 1 94.88 221 LEU B N 1
ATOM 4376 C CA . LEU B 1 221 ? -3.385 -5.66 5.887 1 94.88 221 LEU B CA 1
ATOM 4377 C C . LEU B 1 221 ? -4.473 -4.812 5.242 1 94.88 221 LEU B C 1
ATOM 4379 O O . LEU B 1 221 ? -4.555 -4.73 4.012 1 94.88 221 LEU B O 1
ATOM 4383 N N . SER B 1 222 ? -5.254 -4.184 6.027 1 90.38 222 SER B N 1
ATOM 4384 C CA . SER B 1 222 ? -6.328 -3.338 5.516 1 90.38 222 SER B CA 1
ATOM 4385 C C . SER B 1 222 ? -5.777 -2.195 4.668 1 90.38 222 SER B C 1
ATOM 4387 O O . SER B 1 222 ? -6.332 -1.871 3.617 1 90.38 222 SER B O 1
ATOM 4389 N N . VAL B 1 223 ? -4.703 -1.644 5.082 1 90.25 223 VAL B N 1
ATOM 4390 C CA . VAL B 1 223 ? -4.062 -0.541 4.371 1 90.25 223 VAL B CA 1
ATOM 4391 C C . VAL B 1 223 ? -3.529 -1.03 3.025 1 90.25 223 VAL B C 1
ATOM 4393 O O . VAL B 1 223 ? -3.754 -0.393 1.994 1 90.25 223 VAL B O 1
ATOM 4396 N N . LEU B 1 224 ? -2.9 -2.109 3.045 1 94.25 224 LEU B N 1
ATOM 4397 C CA . LEU B 1 224 ? -2.309 -2.676 1.836 1 94.25 224 LEU B CA 1
ATOM 4398 C C . LEU B 1 224 ? -3.391 -3.084 0.842 1 94.25 224 LEU B C 1
ATOM 4400 O O . LEU B 1 224 ? -3.252 -2.857 -0.362 1 94.25 224 LEU B O 1
ATOM 4404 N N . GLU B 1 225 ? -4.422 -3.662 1.321 1 90.94 225 GLU B N 1
ATOM 4405 C CA . GLU B 1 225 ? -5.52 -4.082 0.456 1 90.94 225 GLU B CA 1
ATOM 4406 C C . GLU B 1 225 ? -6.195 -2.879 -0.2 1 90.94 225 GLU B C 1
ATOM 4408 O O . GLU B 1 225 ? -6.582 -2.939 -1.37 1 90.94 225 GLU B O 1
ATOM 4413 N N . ARG B 1 226 ? -6.344 -1.86 0.55 1 86 226 ARG B N 1
ATOM 4414 C CA . ARG B 1 226 ? -6.906 -0.638 -0.013 1 86 226 ARG B CA 1
ATOM 4415 C C . ARG B 1 226 ? -6.008 -0.077 -1.111 1 86 226 ARG B C 1
ATOM 4417 O O . ARG B 1 226 ? -6.496 0.365 -2.152 1 86 226 ARG B O 1
ATOM 4424 N N . ALA B 1 227 ? -4.742 -0.094 -0.836 1 86.62 227 ALA B N 1
ATOM 4425 C CA . ALA B 1 227 ? -3.781 0.385 -1.828 1 86.62 227 ALA B CA 1
ATOM 4426 C C . ALA B 1 227 ? -3.818 -0.477 -3.088 1 86.62 227 ALA B C 1
ATOM 4428 O O . ALA B 1 227 ? -3.635 0.027 -4.199 1 86.62 227 ALA B O 1
ATOM 4429 N N . ALA B 1 228 ? -3.988 -1.744 -2.834 1 87.31 228 ALA B N 1
ATOM 4430 C CA . ALA B 1 228 ? -4.035 -2.688 -3.949 1 87.31 228 ALA B CA 1
ATOM 4431 C C . ALA B 1 228 ? -5.32 -2.516 -4.758 1 87.31 228 ALA B C 1
ATOM 4433 O O . ALA B 1 228 ? -5.371 -2.873 -5.938 1 87.31 228 ALA B O 1
ATOM 4434 N N . GLY B 1 229 ? -6.262 -1.709 -4.102 1 75.31 229 GLY B N 1
ATOM 4435 C CA . GLY B 1 229 ? -7.551 -1.548 -4.758 1 75.31 229 GLY B CA 1
ATOM 4436 C C . GLY B 1 229 ? -8.367 -2.826 -4.789 1 75.31 229 GLY B C 1
ATOM 4437 O O . GLY B 1 229 ? -7.91 -3.871 -4.32 1 75.31 229 GLY B O 1
ATOM 4438 N N . THR B 1 230 ? -9.734 -2.609 -4.719 1 53.53 230 THR B N 1
ATOM 4439 C CA . THR B 1 230 ? -10.617 -3.77 -4.82 1 53.53 230 THR B CA 1
ATOM 4440 C C . THR B 1 230 ? -10.211 -4.656 -5.992 1 53.53 230 THR B C 1
ATOM 4442 O O . THR B 1 230 ? -10.172 -4.195 -7.137 1 53.53 230 THR B O 1
ATOM 4445 N N . PRO B 1 231 ? -9.477 -5.598 -5.512 1 44.22 231 PRO B N 1
ATOM 4446 C CA . PRO B 1 231 ? -9.188 -6.496 -6.633 1 44.22 231 PRO B CA 1
ATOM 4447 C C . PRO B 1 231 ? -10.367 -6.637 -7.594 1 44.22 231 PRO B C 1
ATOM 4449 O O . PRO B 1 231 ? -11.516 -6.449 -7.199 1 44.22 231 PRO B O 1
ATOM 4452 N N . ALA B 1 232 ? -10.266 -6.461 -8.805 1 35.34 232 ALA B N 1
ATOM 4453 C CA . ALA B 1 232 ? -11.359 -6.848 -9.688 1 35.34 232 ALA B CA 1
ATOM 4454 C C . ALA B 1 232 ? -12.156 -8.016 -9.102 1 35.34 232 ALA B C 1
ATOM 4456 O O . ALA B 1 232 ? -11.68 -9.148 -9.086 1 35.34 232 ALA B O 1
ATOM 4457 N N . ALA B 1 233 ? -12.602 -7.883 -7.598 1 37.44 233 ALA B N 1
ATOM 4458 C CA . ALA B 1 233 ? -13.406 -9.078 -7.352 1 37.44 233 ALA B CA 1
ATOM 4459 C C . ALA B 1 233 ? -13.672 -9.836 -8.648 1 37.44 233 ALA B C 1
ATOM 4461 O O . ALA B 1 233 ? -13.523 -11.062 -8.695 1 37.44 233 ALA B O 1
ATOM 4462 N N . GLU B 1 234 ? -15.055 -9.438 -8.977 1 32.19 234 GLU B N 1
ATOM 4463 C CA . GLU B 1 234 ? -15.633 -10.047 -10.164 1 32.19 234 GLU B CA 1
ATOM 4464 C C . GLU B 1 234 ? -14.664 -9.969 -11.344 1 32.19 234 GLU B C 1
ATOM 4466 O O . GLU B 1 234 ? -13.852 -9.047 -11.43 1 32.19 234 GLU B O 1
ATOM 4471 N N . PRO B 1 235 ? -14.398 -11.031 -12.008 1 27.95 235 PRO B N 1
ATOM 4472 C CA . PRO B 1 235 ? -13.727 -10.82 -13.289 1 27.95 235 PRO B CA 1
ATOM 4473 C C . PRO B 1 235 ? -13.734 -9.352 -13.719 1 27.95 235 PRO B C 1
ATOM 4475 O O . PRO B 1 235 ? -14.633 -8.594 -13.336 1 27.95 235 PRO B O 1
ATOM 4478 N N . PRO B 1 236 ? -12.586 -8.547 -13.852 1 27.31 236 PRO B N 1
ATOM 4479 C CA . PRO B 1 236 ? -12.977 -7.324 -14.555 1 27.31 236 PRO B CA 1
ATOM 4480 C C . PRO B 1 236 ? -14.445 -7.316 -14.961 1 27.31 236 PRO B C 1
ATOM 4482 O O . PRO B 1 236 ? -14.984 -8.352 -15.359 1 27.31 236 PRO B O 1
ATOM 4485 N N . SER B 1 237 ? -15.375 -6.723 -14.352 1 27.86 237 SER B N 1
ATOM 4486 C CA . SER B 1 237 ? -16.312 -6.531 -15.445 1 27.86 237 SER B CA 1
ATOM 4487 C C . SER B 1 237 ? -15.609 -6.531 -16.797 1 27.86 237 SER B C 1
ATOM 4489 O O . SER B 1 237 ? -14.422 -6.188 -16.875 1 27.86 237 SER B O 1
ATOM 4491 N N . VAL B 1 238 ? -15.781 -7.34 -17.797 1 28.62 238 VAL B N 1
ATOM 4492 C CA . VAL B 1 238 ? -15.32 -7.098 -19.156 1 28.62 238 VAL B CA 1
ATOM 4493 C C . VAL B 1 238 ? -14.812 -5.66 -19.281 1 28.62 238 VAL B C 1
ATOM 4495 O O . VAL B 1 238 ? -15.445 -4.73 -18.781 1 28.62 238 VAL B O 1
ATOM 4498 N N . PRO B 1 239 ? -13.383 -5.246 -19.172 1 32.5 239 PRO B N 1
ATOM 4499 C CA . PRO B 1 239 ? -13.203 -3.861 -19.609 1 32.5 239 PRO B CA 1
ATOM 4500 C C . PRO B 1 239 ? -14.516 -3.195 -20.016 1 32.5 239 PRO B C 1
ATOM 4502 O O . PRO B 1 239 ? -15.359 -3.824 -20.656 1 32.5 239 PRO B O 1
ATOM 4505 N N . ARG B 1 240 ? -15.109 -2.414 -19.219 1 36.62 240 ARG B N 1
ATOM 4506 C CA . ARG B 1 240 ? -16.328 -1.866 -19.797 1 36.62 240 ARG B CA 1
ATOM 4507 C C . ARG B 1 240 ? -16.266 -1.865 -21.328 1 36.62 240 ARG B C 1
ATOM 4509 O O . ARG B 1 240 ? -15.406 -1.198 -21.922 1 36.62 240 ARG B O 1
ATOM 4516 N N . THR B 1 241 ? -16.203 -3.049 -21.875 1 39.72 241 THR B N 1
ATOM 4517 C CA . THR B 1 241 ? -16.406 -2.99 -23.328 1 39.72 241 THR B CA 1
ATOM 4518 C C . THR B 1 241 ? -16.953 -1.63 -23.75 1 39.72 241 THR B C 1
ATOM 4520 O O . THR B 1 241 ? -17.969 -1.179 -23.219 1 39.72 241 THR B O 1
ATOM 4523 N N . PRO B 1 242 ? -15.891 -0.719 -24.016 1 49.72 242 PRO B N 1
ATOM 4524 C CA . PRO B 1 242 ? -16.531 0.516 -24.469 1 49.72 242 PRO B CA 1
ATOM 4525 C C . PRO B 1 242 ? -18.031 0.345 -24.703 1 49.72 242 PRO B C 1
ATOM 4527 O O . PRO B 1 242 ? -18.469 -0.726 -25.125 1 49.72 242 PRO B O 1
ATOM 4530 N N . PRO B 1 243 ? -18.688 1.305 -24.109 1 62.56 243 PRO B N 1
ATOM 4531 C CA . PRO B 1 243 ? -20.125 1.151 -24.297 1 62.56 243 PRO B CA 1
ATOM 4532 C C . PRO B 1 243 ? -20.484 0.512 -25.625 1 62.56 243 PRO B C 1
ATOM 4534 O O . PRO B 1 243 ? -21.391 -0.327 -25.703 1 62.56 243 PRO B O 1
ATOM 4537 N N . PHE B 1 244 ? -19.609 0.842 -26.5 1 74.31 244 PHE B N 1
ATOM 4538 C CA . PHE B 1 244 ? -19.859 0.285 -27.812 1 74.31 244 PHE B CA 1
ATOM 4539 C C . PHE B 1 244 ? -19.594 -1.214 -27.828 1 74.31 244 PHE B C 1
ATOM 4541 O O . PHE B 1 244 ? -20.375 -1.988 -28.375 1 74.31 244 PHE B O 1
ATOM 4548 N N . LEU B 1 245 ? -18.531 -1.511 -27.094 1 77.38 245 LEU B N 1
ATOM 4549 C CA . LEU B 1 245 ? -18.203 -2.932 -27.109 1 77.38 245 LEU B CA 1
ATOM 4550 C C . LEU B 1 245 ? -19.172 -3.73 -26.266 1 77.38 245 LEU B C 1
ATOM 4552 O O . LEU B 1 245 ? -19.547 -4.852 -26.609 1 77.38 245 LEU B O 1
ATOM 4556 N N . GLN B 1 246 ? -19.531 -3.141 -25.281 1 76.56 246 GLN B N 1
ATOM 4557 C CA . GLN B 1 246 ? -20.547 -3.795 -24.469 1 76.56 246 GLN B CA 1
ATOM 4558 C C . GLN B 1 246 ? -21.844 -3.961 -25.25 1 76.56 246 GLN B C 1
ATOM 4560 O O . GLN B 1 246 ? -22.5 -5.008 -25.172 1 76.56 246 GLN B O 1
ATOM 4565 N N . GLN B 1 247 ? -22.188 -2.957 -25.969 1 81.12 247 GLN B N 1
ATOM 4566 C CA . GLN B 1 247 ? -23.359 -3.039 -26.844 1 81.12 247 GLN B CA 1
ATOM 4567 C C . GLN B 1 247 ? -23.188 -4.145 -27.875 1 81.12 247 GLN B C 1
ATOM 4569 O O . GLN B 1 247 ? -24.141 -4.887 -28.156 1 81.12 247 GLN B O 1
ATOM 4574 N N . VAL B 1 248 ? -21.969 -4.262 -28.281 1 86.31 248 VAL B N 1
ATOM 4575 C CA . VAL B 1 248 ? -21.688 -5.305 -29.25 1 86.31 248 VAL B CA 1
ATOM 4576 C C . VAL B 1 248 ? -21.844 -6.68 -28.609 1 86.31 248 VAL B C 1
ATOM 4578 O O . VAL B 1 248 ? -22.5 -7.559 -29.156 1 86.31 248 VAL B O 1
ATOM 4581 N N . ARG B 1 249 ? -21.312 -6.77 -27.438 1 83.81 249 ARG B N 1
ATOM 4582 C CA . ARG B 1 249 ? -21.344 -8.062 -26.766 1 83.81 249 ARG B CA 1
ATOM 4583 C C . ARG B 1 249 ? -22.75 -8.43 -26.344 1 83.81 249 ARG B C 1
ATOM 4585 O O . ARG B 1 249 ? -23.156 -9.594 -26.438 1 83.81 249 ARG B O 1
ATOM 4592 N N . ASP B 1 250 ? -23.469 -7.461 -26 1 83.38 250 ASP B N 1
ATOM 4593 C CA . ASP B 1 250 ? -24.875 -7.703 -25.672 1 83.38 250 ASP B CA 1
ATOM 4594 C C . ASP B 1 250 ? -25.656 -8.156 -26.906 1 83.38 250 ASP B C 1
ATOM 4596 O O . ASP B 1 250 ? -26.469 -9.078 -26.828 1 83.38 250 ASP B O 1
ATOM 4600 N N . ALA B 1 251 ? -25.359 -7.5 -27.984 1 86.69 251 ALA B N 1
ATOM 4601 C CA . ALA B 1 251 ? -25.984 -7.863 -29.25 1 86.69 251 ALA B CA 1
ATOM 4602 C C . ALA B 1 251 ? -25.578 -9.273 -29.672 1 86.69 251 ALA B C 1
ATOM 4604 O O . ALA B 1 251 ? -26.406 -10.031 -30.188 1 86.69 251 ALA B O 1
ATOM 4605 N N . LEU B 1 252 ? -24.359 -9.586 -29.344 1 88.31 252 LEU B N 1
ATOM 4606 C CA . LEU B 1 252 ? -23.859 -10.914 -29.688 1 88.31 252 LEU B CA 1
ATOM 4607 C C . LEU B 1 252 ? -24.531 -11.984 -28.859 1 88.31 252 LEU B C 1
ATOM 4609 O O . LEU B 1 252 ? -24.938 -13.031 -29.375 1 88.31 252 LEU B O 1
ATOM 4613 N N . ARG B 1 253 ? -24.719 -11.719 -27.625 1 85.88 253 ARG B N 1
ATOM 4614 C CA . ARG B 1 253 ? -25.391 -12.656 -26.734 1 85.88 253 ARG B CA 1
ATOM 4615 C C . ARG B 1 253 ? -26.828 -12.914 -27.203 1 85.88 253 ARG B C 1
ATOM 4617 O O . ARG B 1 253 ? -27.281 -14.055 -27.203 1 85.88 253 ARG B O 1
ATOM 4624 N N . ALA B 1 254 ? -27.375 -11.859 -27.594 1 83.06 254 ALA B N 1
ATOM 4625 C CA . ALA B 1 254 ? -28.75 -11.961 -28.078 1 83.06 254 ALA B CA 1
ATOM 4626 C C . ALA B 1 254 ? -28.828 -12.758 -29.375 1 83.06 254 ALA B C 1
ATOM 4628 O O . ALA B 1 254 ? -29.75 -13.539 -29.594 1 83.06 254 ALA B O 1
ATOM 4629 N N . SER B 1 255 ? -27.828 -12.602 -30.156 1 85.25 255 SER B N 1
ATOM 4630 C CA . SER B 1 255 ? -27.812 -13.227 -31.484 1 85.25 255 SER B CA 1
ATOM 4631 C C . SER B 1 255 ? -27.469 -14.711 -31.375 1 85.25 255 SER B C 1
ATOM 4633 O O . SER B 1 255 ? -27.938 -15.508 -32.188 1 85.25 255 SER B O 1
ATOM 4635 N N . LEU B 1 256 ? -26.734 -15.078 -30.359 1 83.19 256 LEU B N 1
ATOM 4636 C CA . LEU B 1 256 ? -26.281 -16.453 -30.219 1 83.19 256 LEU B CA 1
ATOM 4637 C C . LEU B 1 256 ? -27.469 -17.391 -29.906 1 83.19 256 LEU B C 1
ATOM 4639 O O . LEU B 1 256 ? -27.406 -18.578 -30.203 1 83.19 256 LEU B O 1
ATOM 4643 N N . ARG B 1 257 ? -28.484 -16.906 -29.406 1 76.88 257 ARG B N 1
ATOM 4644 C CA . ARG B 1 257 ? -29.703 -17.688 -29.125 1 76.88 257 ARG B CA 1
ATOM 4645 C C . ARG B 1 257 ? -30.328 -18.203 -30.406 1 76.88 257 ARG B C 1
ATOM 4647 O O . ARG B 1 257 ? -31.016 -19.234 -30.406 1 76.88 257 ARG B O 1
ATOM 4654 N N . ASN B 1 258 ? -29.969 -17.469 -31.5 1 77.31 258 ASN B N 1
ATOM 4655 C CA . ASN B 1 258 ? -30.562 -17.828 -32.781 1 77.31 258 ASN B CA 1
ATOM 4656 C C . ASN B 1 258 ? -29.547 -18.484 -33.719 1 77.31 258 ASN B C 1
ATOM 4658 O O . ASN B 1 258 ? -29.812 -18.672 -34.906 1 77.31 258 ASN B O 1
ATOM 4662 N N . GLY B 1 259 ? -28.375 -18.828 -33.125 1 80.44 259 GLY B N 1
ATOM 4663 C CA . GLY B 1 259 ? -27.328 -19.453 -33.938 1 80.44 259 GLY B CA 1
ATOM 4664 C C . GLY B 1 259 ? -26.047 -18.641 -34 1 80.44 259 GLY B C 1
ATOM 4665 O O . GLY B 1 259 ? -25.844 -17.734 -33.156 1 80.44 259 GLY B O 1
ATOM 4666 N N . ALA B 1 260 ? -25.203 -18.938 -35 1 81.62 260 ALA B N 1
ATOM 4667 C CA . ALA B 1 260 ? -23.922 -18.266 -35.125 1 81.62 260 ALA B CA 1
ATOM 4668 C C . ALA B 1 260 ? -24.109 -16.797 -35.5 1 81.62 260 ALA B C 1
ATOM 4670 O O . ALA B 1 260 ? -24.781 -16.469 -36.469 1 81.62 260 ALA B O 1
ATOM 4671 N N . PRO B 1 261 ? -23.547 -15.875 -34.719 1 85.44 261 PRO B N 1
ATOM 4672 C CA . PRO B 1 261 ? -23.719 -14.445 -34.969 1 85.44 261 PRO B CA 1
ATOM 4673 C C . PRO B 1 261 ? -23.062 -14 -36.281 1 85.44 261 PRO B C 1
ATOM 4675 O O . PRO B 1 261 ? -21.969 -14.461 -36.625 1 85.44 261 PRO B O 1
ATOM 4678 N N . GLN B 1 262 ? -23.844 -13.242 -37.094 1 88.25 262 GLN B N 1
ATOM 4679 C CA . GLN B 1 262 ? -23.328 -12.617 -38.312 1 88.25 262 GLN B CA 1
ATOM 4680 C C . GLN B 1 262 ? -23.125 -11.117 -38.125 1 88.25 262 GLN B C 1
ATOM 4682 O O . GLN B 1 262 ? -23.922 -10.461 -37.438 1 88.25 262 GLN B O 1
ATOM 4687 N N . MET B 1 263 ? -22.078 -10.633 -38.688 1 89.19 263 MET B N 1
ATOM 4688 C CA . MET B 1 263 ? -21.703 -9.227 -38.531 1 89.19 263 MET B CA 1
ATOM 4689 C C . MET B 1 263 ? -22.844 -8.312 -38.969 1 89.19 263 MET B C 1
ATOM 4691 O O . MET B 1 263 ? -23.109 -7.309 -38.281 1 89.19 263 MET B O 1
ATOM 4695 N N . GLY B 1 264 ? -23.5 -8.703 -40.062 1 88.88 264 GLY B N 1
ATOM 4696 C CA . GLY B 1 264 ? -24.609 -7.91 -40.562 1 88.88 264 GLY B CA 1
ATOM 4697 C C . GLY B 1 264 ? -25.75 -7.777 -39.562 1 88.88 264 GLY B C 1
ATOM 4698 O O . GLY B 1 264 ? -26.297 -6.691 -39.375 1 88.88 264 GLY B O 1
ATOM 4699 N N . ASP B 1 265 ? -26.078 -8.828 -38.844 1 87.44 265 ASP B N 1
ATOM 4700 C CA . ASP B 1 265 ? -27.172 -8.844 -37.906 1 87.44 265 ASP B CA 1
ATOM 4701 C C . ASP B 1 265 ? -26.844 -8.008 -36.656 1 87.44 265 ASP B C 1
ATOM 4703 O O . ASP B 1 265 ? -27.688 -7.258 -36.156 1 87.44 265 ASP B O 1
ATOM 4707 N N . VAL B 1 266 ? -25.625 -8.133 -36.219 1 90.38 266 VAL B N 1
ATOM 4708 C CA . VAL B 1 266 ? -25.188 -7.391 -35.031 1 90.38 266 VAL B CA 1
ATOM 4709 C C . VAL B 1 266 ? -25.094 -5.902 -35.344 1 90.38 266 VAL B C 1
ATOM 4711 O O . VAL B 1 266 ? -25.516 -5.062 -34.562 1 90.38 266 VAL B O 1
ATOM 4714 N N . ALA B 1 267 ? -24.641 -5.582 -36.531 1 90.56 267 ALA B N 1
ATOM 4715 C CA . ALA B 1 267 ? -24.578 -4.195 -37 1 90.56 267 ALA B CA 1
ATOM 4716 C C . ALA B 1 267 ? -25.953 -3.561 -37.031 1 90.56 267 ALA B C 1
ATOM 4718 O O . ALA B 1 267 ? -26.141 -2.424 -36.594 1 90.56 267 ALA B O 1
ATOM 4719 N N . ARG B 1 268 ? -26.922 -4.316 -37.5 1 86.06 268 ARG B N 1
ATOM 4720 C CA . ARG B 1 268 ? -28.297 -3.84 -37.562 1 86.06 268 ARG B CA 1
ATOM 4721 C C . ARG B 1 268 ? -28.859 -3.553 -36.188 1 86.06 268 ARG B C 1
ATOM 4723 O O . ARG B 1 268 ? -29.5 -2.529 -35.969 1 86.06 268 ARG B O 1
ATOM 4730 N N . GLN B 1 269 ? -28.531 -4.406 -35.219 1 86 269 GLN B N 1
ATOM 4731 C CA . GLN B 1 269 ? -29.016 -4.25 -33.875 1 86 269 GLN B CA 1
ATOM 4732 C C . GLN B 1 269 ? -28.422 -3.01 -33.219 1 86 269 GLN B C 1
ATOM 4734 O O . GLN B 1 269 ? -29.062 -2.379 -32.344 1 86 269 GLN B O 1
ATOM 4739 N N . LEU B 1 270 ? -27.25 -2.672 -33.656 1 86.5 270 LEU B N 1
ATOM 4740 C CA . LEU B 1 270 ? -26.531 -1.54 -33.062 1 86.5 270 LEU B CA 1
ATOM 4741 C C . LEU B 1 270 ? -26.75 -0.281 -33.906 1 86.5 270 LEU B C 1
ATOM 4743 O O . LEU B 1 270 ? -26.188 0.771 -33.594 1 86.5 270 LEU B O 1
ATOM 4747 N N . HIS B 1 271 ? -27.547 -0.469 -35.031 1 87 271 HIS B N 1
ATOM 4748 C CA . HIS B 1 271 ? -27.922 0.62 -35.938 1 87 271 HIS B CA 1
ATOM 4749 C C . HIS B 1 271 ? -26.688 1.252 -36.562 1 87 271 HIS B C 1
ATOM 4751 O O . HIS B 1 271 ? -26.578 2.479 -36.625 1 87 271 HIS B O 1
ATOM 4757 N N . VAL B 1 272 ? -25.781 0.406 -36.969 1 86.56 272 VAL B N 1
ATOM 4758 C CA . VAL B 1 272 ? -24.594 0.831 -37.719 1 86.56 272 VAL B CA 1
ATOM 4759 C C . VAL B 1 272 ? -24.391 -0.094 -38.938 1 86.56 272 VAL B C 1
ATOM 4761 O O . VAL B 1 272 ? -24.984 -1.167 -39 1 86.56 272 VAL B O 1
ATOM 4764 N N . SER B 1 273 ? -23.641 0.323 -39.906 1 85.94 273 SER B N 1
ATOM 4765 C CA . SER B 1 273 ? -23.281 -0.54 -41 1 85.94 273 SER B CA 1
ATOM 4766 C C . SER B 1 273 ? -22.219 -1.546 -40.625 1 85.94 273 SER B C 1
ATOM 4768 O O . SER B 1 273 ? -21.453 -1.316 -39.656 1 85.94 273 SER B O 1
ATOM 4770 N N . PRO B 1 274 ? -22.125 -2.74 -41.25 1 89.88 274 PRO B N 1
ATOM 4771 C CA . PRO B 1 274 ? -21.062 -3.699 -41 1 89.88 274 PRO B CA 1
ATOM 4772 C C . PRO B 1 274 ? -19.672 -3.074 -41.094 1 89.88 274 PRO B C 1
ATOM 4774 O O . PRO B 1 274 ? -18.766 -3.414 -40.344 1 89.88 274 PRO B O 1
ATOM 4777 N N . ARG B 1 275 ? -19.594 -2.115 -42 1 85.69 275 ARG B N 1
ATOM 4778 C CA . ARG B 1 275 ? -18.328 -1.427 -42.156 1 85.69 275 ARG B CA 1
ATOM 4779 C C . ARG B 1 275 ? -18 -0.562 -40.938 1 85.69 275 ARG B C 1
ATOM 4781 O O . ARG B 1 275 ? -16.859 -0.546 -40.469 1 85.69 275 ARG B O 1
ATOM 4788 N N . THR B 1 276 ? -18.938 0.175 -40.5 1 84.5 276 THR B N 1
ATOM 4789 C CA . THR B 1 276 ? -18.766 1.004 -39.312 1 84.5 276 THR B CA 1
ATOM 4790 C C . THR B 1 276 ? -18.453 0.142 -38.094 1 84.5 276 THR B C 1
ATOM 4792 O O . THR B 1 276 ? -17.609 0.495 -37.281 1 84.5 276 THR B O 1
ATOM 4795 N N . LEU B 1 277 ? -19.188 -0.981 -37.969 1 89.69 277 LEU B N 1
ATOM 4796 C CA . LEU B 1 277 ? -18.938 -1.896 -36.844 1 89.69 277 LEU B CA 1
ATOM 4797 C C . LEU B 1 277 ? -17.5 -2.404 -36.875 1 89.69 277 LEU B C 1
ATOM 4799 O O . LEU B 1 277 ? -16.828 -2.393 -35.844 1 89.69 277 LEU B O 1
ATOM 4803 N N . GLN B 1 278 ? -17.078 -2.756 -38 1 86.88 278 GLN B N 1
ATOM 4804 C CA . GLN B 1 278 ? -15.711 -3.252 -38.156 1 86.88 278 GLN B CA 1
ATOM 4805 C C . GLN B 1 278 ? -14.688 -2.189 -37.781 1 86.88 278 GLN B C 1
ATOM 4807 O O . GLN B 1 278 ? -13.711 -2.479 -37.094 1 86.88 278 GLN B O 1
ATOM 4812 N N . ARG B 1 279 ? -14.969 -0.995 -38.219 1 82.81 279 ARG B N 1
ATOM 4813 C CA . ARG B 1 279 ? -14.055 0.114 -37.938 1 82.81 279 ARG B CA 1
ATOM 4814 C C . ARG B 1 279 ? -14.008 0.423 -36.469 1 82.81 279 ARG B C 1
ATOM 4816 O O . ARG B 1 279 ? -12.93 0.587 -35.875 1 82.81 279 ARG B O 1
ATOM 4823 N N . ARG B 1 280 ? -15.141 0.469 -35.875 1 82.38 280 ARG B N 1
ATOM 4824 C CA . ARG B 1 280 ? -15.211 0.792 -34.469 1 82.38 280 ARG B CA 1
ATOM 4825 C C . ARG B 1 280 ? -14.555 -0.297 -33.625 1 82.38 280 ARG B C 1
ATOM 4827 O O . ARG B 1 280 ? -13.898 -0.005 -32.625 1 82.38 280 ARG B O 1
ATOM 4834 N N . LEU B 1 281 ? -14.812 -1.531 -34 1 82.56 281 LEU B N 1
ATOM 4835 C CA . LEU B 1 281 ? -14.164 -2.639 -33.312 1 82.56 281 LEU B CA 1
ATOM 4836 C C . LEU B 1 281 ? -12.648 -2.547 -33.438 1 82.56 281 LEU B C 1
ATOM 4838 O O . LEU B 1 281 ? -11.93 -2.771 -32.469 1 82.56 281 LEU B O 1
ATOM 4842 N N . ALA B 1 282 ? -12.25 -2.102 -34.594 1 78.5 282 ALA B N 1
ATOM 4843 C CA . ALA B 1 282 ? -10.82 -1.927 -34.844 1 78.5 282 ALA B CA 1
ATOM 4844 C C . ALA B 1 282 ? -10.25 -0.808 -33.969 1 78.5 282 ALA B C 1
ATOM 4846 O O . ALA B 1 282 ? -9.117 -0.906 -33.5 1 78.5 282 ALA B O 1
ATOM 4847 N N . GLU B 1 283 ? -11.07 0.208 -33.781 1 75.25 283 GLU B N 1
ATOM 4848 C CA . GLU B 1 283 ? -10.68 1.321 -32.906 1 75.25 283 GLU B CA 1
ATOM 4849 C C . GLU B 1 283 ? -10.43 0.855 -31.484 1 75.25 283 GLU B C 1
ATOM 4851 O O . GLU B 1 283 ? -9.648 1.473 -30.75 1 75.25 283 GLU B O 1
ATOM 4856 N N . HIS B 1 284 ? -11.125 -0.15 -31.297 1 71.88 284 HIS B N 1
ATOM 4857 C CA . HIS B 1 284 ? -10.969 -0.7 -29.953 1 71.88 284 HIS B CA 1
ATOM 4858 C C . HIS B 1 284 ? -10.016 -1.887 -29.953 1 71.88 284 HIS B C 1
ATOM 4860 O O . HIS B 1 284 ? -10.016 -2.689 -29.016 1 71.88 284 HIS B O 1
ATOM 4866 N N . ALA B 1 285 ? -9.398 -2.051 -31.078 1 69.69 285 ALA B N 1
ATOM 4867 C CA . ALA B 1 285 ? -8.344 -3.045 -31.297 1 69.69 285 ALA B CA 1
ATOM 4868 C C . ALA B 1 285 ? -8.898 -4.461 -31.188 1 69.69 285 ALA B C 1
ATOM 4870 O O . ALA B 1 285 ? -8.234 -5.355 -30.656 1 69.69 285 ALA B O 1
ATOM 4871 N N . THR B 1 286 ? -10.055 -4.691 -31.578 1 77.56 286 THR B N 1
ATOM 4872 C CA . THR B 1 286 ? -10.695 -6.004 -31.625 1 77.56 286 THR B CA 1
ATOM 4873 C C . THR B 1 286 ? -11.406 -6.215 -32.938 1 77.56 286 THR B C 1
ATOM 4875 O O . THR B 1 286 ? -11.406 -5.328 -33.812 1 77.56 286 THR B O 1
ATOM 4878 N N . SER B 1 287 ? -11.859 -7.465 -33.219 1 84 287 SER B N 1
ATOM 4879 C CA . SER B 1 287 ? -12.617 -7.809 -34.438 1 84 287 SER B CA 1
ATOM 4880 C C . SER B 1 287 ? -13.953 -8.453 -34.062 1 84 287 SER B C 1
ATOM 4882 O O . SER B 1 287 ? -14.195 -8.789 -32.906 1 84 287 SER B O 1
ATOM 4884 N N . PHE B 1 288 ? -14.75 -8.539 -35.062 1 88.19 288 PHE B N 1
ATOM 4885 C CA . PHE B 1 288 ? -16.047 -9.18 -34.844 1 88.19 288 PHE B CA 1
ATOM 4886 C C . PHE B 1 288 ? -15.867 -10.609 -34.344 1 88.19 288 PHE B C 1
ATOM 4888 O O . PHE B 1 288 ? -16.516 -11.016 -33.375 1 88.19 288 PHE B O 1
ATOM 4895 N N . GLN B 1 289 ? -14.828 -11.242 -34.906 1 85.12 289 GLN B N 1
ATOM 4896 C CA . GLN B 1 289 ? -14.625 -12.641 -34.562 1 85.12 289 GLN B CA 1
ATOM 4897 C C . GLN B 1 289 ? -14.055 -12.766 -33.125 1 85.12 289 GLN B C 1
ATOM 4899 O O . GLN B 1 289 ? -14.43 -13.664 -32.375 1 85.12 289 GLN B O 1
ATOM 4904 N N . ASP B 1 290 ? -13.289 -11.836 -32.812 1 81.12 290 ASP B N 1
ATOM 4905 C CA . ASP B 1 290 ? -12.719 -11.828 -31.469 1 81.12 290 ASP B CA 1
ATOM 4906 C C . ASP B 1 290 ? -13.805 -11.664 -30.406 1 81.12 290 ASP B C 1
ATOM 4908 O O . ASP B 1 290 ? -13.781 -12.336 -29.375 1 81.12 290 ASP B O 1
ATOM 4912 N N . GLU B 1 291 ? -14.703 -10.781 -30.734 1 86.06 291 GLU B N 1
ATOM 4913 C CA . GLU B 1 291 ? -15.773 -10.508 -29.781 1 86.06 291 GLU B CA 1
ATOM 4914 C C . GLU B 1 291 ? -16.75 -11.68 -29.703 1 86.06 291 GLU B C 1
ATOM 4916 O O . GLU B 1 291 ? -17.266 -12.008 -28.625 1 86.06 291 GLU B O 1
ATOM 4921 N N . VAL B 1 292 ? -16.938 -12.352 -30.812 1 87.38 292 VAL B N 1
ATOM 4922 C CA . VAL B 1 292 ? -17.766 -13.547 -30.828 1 87.38 292 VAL B CA 1
ATOM 4923 C C . VAL B 1 292 ? -17.141 -14.625 -29.953 1 87.38 292 VAL B C 1
ATOM 4925 O O . VAL B 1 292 ? -17.812 -15.227 -29.109 1 87.38 292 VAL B O 1
ATOM 4928 N N . ASP B 1 293 ? -15.891 -14.742 -30.094 1 82 293 ASP B N 1
ATOM 4929 C CA . ASP B 1 293 ? -15.195 -15.781 -29.344 1 82 293 ASP B CA 1
ATOM 4930 C C . ASP B 1 293 ? -15.195 -15.484 -27.844 1 82 293 ASP B C 1
ATOM 4932 O O . ASP B 1 293 ? -15.367 -16.391 -27.031 1 82 293 ASP B O 1
ATOM 4936 N N . ALA B 1 294 ? -15.086 -14.273 -27.656 1 81.25 294 ALA B N 1
ATOM 4937 C CA . ALA B 1 294 ? -15.07 -13.852 -26.266 1 81.25 294 ALA B CA 1
ATOM 4938 C C . ALA B 1 294 ? -16.406 -14.141 -25.594 1 81.25 294 ALA B C 1
ATOM 4940 O O . ALA B 1 294 ? -16.453 -14.664 -24.469 1 81.25 294 ALA B O 1
ATOM 4941 N N . VAL B 1 295 ? -17.484 -13.836 -26.25 1 85.06 295 VAL B N 1
ATOM 4942 C CA . VAL B 1 295 ? -18.828 -14.047 -25.703 1 85.06 295 VAL B CA 1
ATOM 4943 C C . VAL B 1 295 ? -19.109 -15.547 -25.625 1 85.06 295 VAL B C 1
ATOM 4945 O O . VAL B 1 295 ? -19.641 -16.016 -24.609 1 85.06 295 VAL B O 1
ATOM 4948 N N . ARG B 1 296 ? -18.656 -16.266 -26.641 1 85.25 296 ARG B N 1
ATOM 4949 C CA . ARG B 1 296 ? -18.844 -17.719 -26.641 1 85.25 296 ARG B CA 1
ATOM 4950 C C . ARG B 1 296 ? -18.109 -18.359 -25.469 1 85.25 296 ARG B C 1
ATOM 4952 O O . ARG B 1 296 ? -18.656 -19.234 -24.797 1 85.25 296 ARG B O 1
ATOM 4959 N N . ARG B 1 297 ? -17.031 -17.891 -25.312 1 79 297 ARG B N 1
ATOM 4960 C CA . ARG B 1 297 ? -16.219 -18.438 -24.234 1 79 297 ARG B CA 1
ATOM 4961 C C . ARG B 1 297 ? -16.859 -18.188 -22.875 1 79 297 ARG B C 1
ATOM 4963 O O . ARG B 1 297 ? -17 -19.109 -22.062 1 79 297 ARG B O 1
ATOM 4970 N N . GLU B 1 298 ? -17.25 -17.016 -22.719 1 77.69 298 GLU B N 1
ATOM 4971 C CA . GLU B 1 298 ? -17.906 -16.625 -21.469 1 77.69 298 GLU B CA 1
ATOM 4972 C C . GLU B 1 298 ? -19.156 -17.469 -21.219 1 77.69 298 GLU B C 1
ATOM 4974 O O . GLU B 1 298 ? -19.344 -18 -20.125 1 77.69 298 GLU B O 1
ATOM 4979 N N . LEU B 1 299 ? -19.906 -17.609 -22.156 1 80.88 299 LEU B N 1
ATOM 4980 C CA . LEU B 1 299 ? -21.156 -18.344 -22.047 1 80.88 299 LEU B CA 1
ATOM 4981 C C . LEU B 1 299 ? -20.906 -19.844 -21.891 1 80.88 299 LEU B C 1
ATOM 4983 O O . LEU B 1 299 ? -21.641 -20.547 -21.188 1 80.88 299 LEU B O 1
ATOM 4987 N N . ALA B 1 300 ? -19.859 -20.266 -22.5 1 82.81 300 ALA B N 1
ATOM 4988 C CA . ALA B 1 300 ? -19.531 -21.688 -22.422 1 82.81 300 ALA B CA 1
ATOM 4989 C C . ALA B 1 300 ? -19.281 -22.125 -20.984 1 82.81 300 ALA B C 1
ATOM 4991 O O . ALA B 1 300 ? -19.812 -23.141 -20.531 1 82.81 300 ALA B O 1
ATOM 4992 N N . PHE B 1 301 ? -18.625 -21.25 -20.344 1 76.56 301 PHE B N 1
ATOM 4993 C CA . PHE B 1 301 ? -18.297 -21.578 -18.953 1 76.56 301 PHE B CA 1
ATOM 4994 C C . PHE B 1 301 ? -19.562 -21.547 -18.094 1 76.56 301 PHE B C 1
ATOM 4996 O O . PHE B 1 301 ? -19.75 -22.438 -17.25 1 76.56 301 PHE B O 1
ATOM 5003 N N . ASP B 1 302 ? -20.344 -20.656 -18.375 1 76.44 302 ASP B N 1
ATOM 5004 C CA . ASP B 1 302 ? -21.594 -20.531 -17.625 1 76.44 302 ASP B CA 1
ATOM 5005 C C . ASP B 1 302 ? -22.484 -21.75 -17.875 1 76.44 302 ASP B C 1
ATOM 5007 O O . ASP B 1 302 ? -23.062 -22.312 -16.922 1 76.44 302 ASP B O 1
ATOM 5011 N N . TYR B 1 303 ? -22.531 -22.141 -19.062 1 81.19 303 TYR B N 1
ATOM 5012 C CA . TYR B 1 303 ? -23.406 -23.25 -19.438 1 81.19 303 TYR B CA 1
ATOM 5013 C C . TYR B 1 303 ? -22.859 -24.578 -18.953 1 81.19 303 TYR B C 1
ATOM 5015 O O . TYR B 1 303 ? -23.625 -25.438 -18.5 1 81.19 303 TYR B O 1
ATOM 5023 N N . LEU B 1 304 ? -21.578 -24.641 -18.891 1 78.94 304 LEU B N 1
ATOM 5024 C CA . LEU B 1 304 ? -20.984 -25.922 -18.531 1 78.94 304 LEU B CA 1
ATOM 5025 C C . LEU B 1 304 ? -21.047 -26.156 -17.016 1 78.94 304 LEU B C 1
ATOM 5027 O O . LEU B 1 304 ? -21 -27.297 -16.562 1 78.94 304 LEU B O 1
ATOM 5031 N N . ARG B 1 305 ? -21.281 -25.094 -16.359 1 75.81 305 ARG B N 1
ATOM 5032 C CA . ARG B 1 305 ? -21.453 -25.203 -14.922 1 75.81 305 ARG B CA 1
ATOM 5033 C C . ARG B 1 305 ? -22.844 -25.719 -14.57 1 75.81 305 ARG B C 1
ATOM 5035 O O . ARG B 1 305 ? -23.062 -26.25 -13.484 1 75.81 305 ARG B O 1
ATOM 5042 N N . ASP B 1 306 ? -23.688 -25.516 -15.445 1 71.75 306 ASP B N 1
ATOM 5043 C CA . ASP B 1 306 ? -25.031 -26.031 -15.273 1 71.75 306 ASP B CA 1
ATOM 5044 C C . ASP B 1 306 ? -25.094 -27.531 -15.578 1 71.75 306 ASP B C 1
ATOM 5046 O O . ASP B 1 306 ? -24.953 -27.953 -16.734 1 71.75 306 ASP B O 1
ATOM 5050 N N . ALA B 1 307 ? -25.25 -28.281 -14.516 1 73.75 307 ALA B N 1
ATOM 5051 C CA . ALA B 1 307 ? -25.188 -29.734 -14.609 1 73.75 307 ALA B CA 1
ATOM 5052 C C . ALA B 1 307 ? -26.344 -30.281 -15.453 1 73.75 307 ALA B C 1
ATOM 5054 O O . ALA B 1 307 ? -26.281 -31.406 -15.961 1 73.75 307 ALA B O 1
ATOM 5055 N N . HIS B 1 308 ? -27.312 -29.547 -15.75 1 76.62 308 HIS B N 1
ATOM 5056 C CA . HIS B 1 308 ? -28.484 -30.031 -16.469 1 76.62 308 HIS B CA 1
ATOM 5057 C C . HIS B 1 308 ? -28.297 -29.891 -17.969 1 76.62 308 HIS B C 1
ATOM 5059 O O . HIS B 1 308 ? -29.094 -30.438 -18.75 1 76.62 308 HIS B O 1
ATOM 5065 N N . LEU B 1 309 ? -27.203 -29.25 -18.391 1 81.56 309 LEU B N 1
ATOM 5066 C CA . LEU B 1 309 ? -26.969 -29.078 -19.828 1 81.56 309 LEU B CA 1
ATOM 5067 C C . LEU B 1 309 ? -25.875 -30.031 -20.312 1 81.56 309 LEU B C 1
ATOM 5069 O O . LEU B 1 309 ? -24.781 -30.062 -19.766 1 81.56 309 LEU B O 1
ATOM 5073 N N . GLY B 1 310 ? -26.25 -30.891 -21.219 1 84.69 310 GLY B N 1
ATOM 5074 C CA . GLY B 1 310 ? -25.234 -31.734 -21.844 1 84.69 310 GLY B CA 1
ATOM 5075 C C . GLY B 1 310 ? -24.234 -30.938 -22.656 1 84.69 310 GLY B C 1
ATOM 5076 O O . GLY B 1 310 ? -24.516 -29.797 -23.062 1 84.69 310 GLY B O 1
ATOM 5077 N N . VAL B 1 311 ? -23.156 -31.438 -22.984 1 86.31 311 VAL B N 1
ATOM 5078 C CA . VAL B 1 311 ? -22.078 -30.766 -23.703 1 86.31 311 VAL B CA 1
ATOM 5079 C C . VAL B 1 311 ? -22.516 -30.453 -25.125 1 86.31 311 VAL B C 1
ATOM 5081 O O . VAL B 1 311 ? -22.188 -29.406 -25.672 1 86.31 311 VAL B O 1
ATOM 5084 N N . SER B 1 312 ? -23.219 -31.391 -25.641 1 86.56 312 SER B N 1
ATOM 5085 C CA . SER B 1 312 ? -23.734 -31.172 -26.984 1 86.56 312 SER B CA 1
ATOM 5086 C C . SER B 1 312 ? -24.719 -30 -27.016 1 86.56 312 SER B C 1
ATOM 5088 O O . SER B 1 312 ? -24.734 -29.219 -27.969 1 86.56 312 SER B O 1
ATOM 5090 N N . GLU B 1 313 ? -25.516 -29.891 -26 1 85.69 313 GLU B N 1
ATOM 5091 C CA . GLU B 1 313 ? -26.469 -28.797 -25.891 1 85.69 313 GLU B CA 1
ATOM 5092 C C . GLU B 1 313 ? -25.766 -27.453 -25.719 1 85.69 313 GLU B C 1
ATOM 5094 O O . GLU B 1 313 ? -26.172 -26.453 -26.312 1 85.69 313 GLU B O 1
ATOM 5099 N N . VAL B 1 314 ? -24.734 -27.5 -24.984 1 88.56 314 VAL B N 1
ATOM 5100 C CA . VAL B 1 314 ? -23.938 -26.297 -24.781 1 88.56 314 VAL B CA 1
ATOM 5101 C C . VAL B 1 314 ? -23.344 -25.844 -26.109 1 88.56 314 VAL B C 1
ATOM 5103 O O . VAL B 1 314 ? -23.359 -24.641 -26.438 1 88.56 314 VAL B O 1
ATOM 5106 N N . ALA B 1 315 ? -22.875 -26.766 -26.844 1 88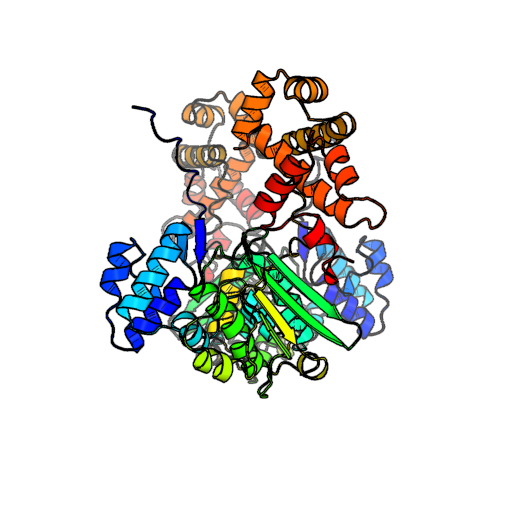.56 315 ALA B N 1
ATOM 5107 C CA . ALA B 1 315 ? -22.312 -26.453 -28.156 1 88.56 315 ALA B CA 1
ATOM 5108 C C . ALA B 1 315 ? -23.344 -25.75 -29.047 1 88.56 315 ALA B C 1
ATOM 5110 O O . ALA B 1 315 ? -23.031 -24.75 -29.688 1 88.56 315 ALA B O 1
ATOM 5111 N N . PHE B 1 316 ? -24.562 -26.266 -29 1 83.94 316 PHE B N 1
ATOM 5112 C CA . PHE B 1 316 ? -25.641 -25.719 -29.797 1 83.94 316 PHE B CA 1
ATOM 5113 C C . PHE B 1 316 ? -26.031 -24.328 -29.312 1 83.94 316 PHE B C 1
ATOM 5115 O O . PHE B 1 316 ? -26.219 -23.422 -30.109 1 83.94 316 PHE B O 1
ATOM 5122 N N . LEU B 1 317 ? -26.031 -24.156 -28.031 1 85.38 317 LEU B N 1
ATOM 5123 C CA . LEU B 1 317 ? -26.422 -22.891 -27.438 1 85.38 317 LEU B CA 1
ATOM 5124 C C . LEU B 1 317 ? -25.375 -21.812 -27.75 1 85.38 317 LEU B C 1
ATOM 5126 O O . LEU B 1 317 ? -25.703 -20.625 -27.781 1 85.38 317 LEU B O 1
ATOM 5130 N N . LEU B 1 318 ? -24.281 -22.25 -28.094 1 88.56 318 LEU B N 1
ATOM 5131 C CA . LEU B 1 318 ? -23.188 -21.328 -28.375 1 88.56 318 LEU B CA 1
ATOM 5132 C C . LEU B 1 318 ? -23.062 -21.094 -29.875 1 88.56 318 LEU B C 1
ATOM 5134 O O . LEU B 1 318 ? -22.156 -20.359 -30.328 1 88.56 318 LEU B O 1
ATOM 5138 N N . GLY B 1 319 ? -23.875 -21.766 -30.703 1 85.12 319 GLY B N 1
ATOM 5139 C CA . GLY B 1 319 ? -23.969 -21.5 -32.125 1 85.12 319 GLY B CA 1
ATOM 5140 C C . GLY B 1 319 ? -23 -22.344 -32.938 1 85.12 319 GLY B C 1
ATOM 5141 O O . GLY B 1 319 ? -22.75 -22.031 -34.125 1 85.12 319 GLY B O 1
ATOM 5142 N N . TYR B 1 320 ? -22.469 -23.359 -32.344 1 86.81 320 TYR B N 1
ATOM 5143 C CA . TYR B 1 320 ? -21.609 -24.234 -33.125 1 86.81 320 TYR B CA 1
ATOM 5144 C C . TYR B 1 320 ? -22.453 -25.266 -33.875 1 86.81 320 TYR B C 1
ATOM 5146 O O . TYR B 1 320 ? -23.438 -25.797 -33.344 1 86.81 320 TYR B O 1
ATOM 5154 N N . SER B 1 321 ? -22.016 -25.531 -35.094 1 81.06 321 SER B N 1
ATOM 5155 C CA . SER B 1 321 ? -22.75 -26.484 -35.906 1 81.06 321 SER B CA 1
ATOM 5156 C C . SER B 1 321 ? -22.344 -27.922 -35.594 1 81.06 321 SER B C 1
ATOM 5158 O O . SER B 1 321 ? -23.094 -28.859 -35.844 1 81.06 321 SER B O 1
ATOM 5160 N N . GLU B 1 322 ? -21.141 -28.078 -35.062 1 84.31 322 GLU B N 1
ATOM 5161 C CA . GLU B 1 322 ? -20.625 -29.406 -34.75 1 84.31 322 GLU B CA 1
ATOM 5162 C C . GLU B 1 322 ? -19.953 -29.422 -33.375 1 84.31 322 GLU B C 1
ATOM 5164 O O . GLU B 1 322 ? -19.281 -28.453 -33 1 84.31 322 GLU B O 1
ATOM 5169 N N . LEU B 1 323 ? -20.234 -30.453 -32.656 1 85.69 323 LEU B N 1
ATOM 5170 C CA . LEU B 1 323 ? -19.609 -30.641 -31.359 1 85.69 323 LEU B CA 1
ATOM 5171 C C . LEU B 1 323 ? -18.094 -30.625 -31.469 1 85.69 323 LEU B C 1
ATOM 5173 O O . LEU B 1 323 ? -17.406 -30.094 -30.594 1 85.69 323 LEU B O 1
ATOM 5177 N N . SER B 1 324 ? -17.609 -31.125 -32.562 1 87.5 324 SER B N 1
ATOM 5178 C CA . SER B 1 324 ? -16.156 -31.188 -32.75 1 87.5 324 SER B CA 1
ATOM 5179 C C . SER B 1 324 ? -15.547 -29.797 -32.812 1 87.5 324 SER B C 1
ATOM 5181 O O . SER B 1 324 ? -14.445 -29.578 -32.312 1 87.5 324 SER B O 1
ATOM 5183 N N . THR B 1 325 ? -16.297 -28.891 -33.438 1 84.75 325 THR B N 1
ATOM 5184 C CA . THR B 1 325 ? -15.805 -27.516 -33.562 1 84.75 325 THR B CA 1
ATOM 5185 C C . THR B 1 325 ? -15.789 -26.828 -32.188 1 84.75 325 THR B C 1
ATOM 5187 O O . THR B 1 325 ? -14.859 -26.078 -31.891 1 84.75 325 THR B O 1
ATOM 5190 N N . PHE B 1 326 ? -16.875 -27.094 -31.469 1 89.69 326 PHE B N 1
ATOM 5191 C CA . PHE B 1 326 ? -16.891 -26.562 -30.109 1 89.69 326 PHE B CA 1
ATOM 5192 C C . PHE B 1 326 ? -15.766 -27.172 -29.281 1 89.69 326 PHE B C 1
ATOM 5194 O O . PHE B 1 326 ? -15.07 -26.453 -28.562 1 89.69 326 PHE B O 1
ATOM 5201 N N . ASP B 1 327 ? -15.562 -28.406 -29.422 1 85.06 327 ASP B N 1
ATOM 5202 C CA . ASP B 1 327 ? -14.5 -29.094 -28.688 1 85.06 327 ASP B CA 1
ATOM 5203 C C . ASP B 1 327 ? -13.133 -28.484 -28.984 1 85.06 327 ASP B C 1
ATOM 5205 O O . ASP B 1 327 ? -12.344 -28.234 -28.078 1 85.06 327 ASP B O 1
ATOM 5209 N N . ARG B 1 328 ? -12.906 -28.219 -30.203 1 81.94 328 ARG B N 1
ATOM 5210 C CA . ARG B 1 328 ? -11.633 -27.641 -30.625 1 81.94 328 ARG B CA 1
ATOM 5211 C C . ARG B 1 328 ? -11.477 -26.219 -30.094 1 81.94 328 ARG B C 1
ATOM 5213 O O . ARG B 1 328 ? -10.398 -25.844 -29.625 1 81.94 328 ARG B O 1
ATOM 5220 N N . ALA B 1 329 ? -12.516 -25.453 -30.203 1 82.38 329 ALA B N 1
ATOM 5221 C CA . ALA B 1 329 ? -12.484 -24.078 -29.719 1 82.38 329 ALA B CA 1
ATOM 5222 C C . ALA B 1 329 ? -12.242 -24.031 -28.203 1 82.38 329 ALA B C 1
ATOM 5224 O O . ALA B 1 329 ? -11.406 -23.266 -27.734 1 82.38 329 ALA B O 1
ATOM 5225 N N . PHE B 1 330 ? -13.039 -24.844 -27.5 1 81.62 330 PHE B N 1
ATOM 5226 C CA . PHE B 1 330 ? -12.914 -24.891 -26.047 1 81.62 330 PHE B CA 1
ATOM 5227 C C . PHE B 1 330 ? -11.516 -25.328 -25.641 1 81.62 330 PHE B C 1
ATOM 5229 O O . PHE B 1 330 ? -10.922 -24.781 -24.719 1 81.62 330 PHE B O 1
ATOM 5236 N N . LYS B 1 331 ? -11.062 -26.234 -26.391 1 79 331 LYS B N 1
ATOM 5237 C CA . LYS B 1 331 ? -9.695 -26.703 -26.156 1 79 331 LYS B CA 1
ATOM 5238 C C . LYS B 1 331 ? -8.688 -25.578 -26.406 1 79 331 LYS B C 1
ATOM 5240 O O . LYS B 1 331 ? -7.707 -25.453 -25.672 1 79 331 LYS B O 1
ATOM 5245 N N . ARG B 1 332 ? -8.945 -24.844 -27.406 1 74.5 332 ARG B N 1
ATOM 5246 C CA . ARG B 1 332 ? -8.094 -23.688 -27.703 1 74.5 332 ARG B CA 1
ATOM 5247 C C . ARG B 1 332 ? -8.133 -22.672 -26.562 1 74.5 332 ARG B C 1
ATOM 5249 O O . ARG B 1 332 ? -7.121 -22.047 -26.25 1 74.5 332 ARG B O 1
ATOM 5256 N N . TRP B 1 333 ? -9.375 -22.594 -26 1 67.44 333 TRP B N 1
ATOM 5257 C CA . TRP B 1 333 ? -9.578 -21.594 -24.953 1 67.44 333 TRP B CA 1
ATOM 5258 C C . TRP B 1 333 ? -8.961 -22.062 -23.641 1 67.44 333 TRP B C 1
ATOM 5260 O O . TRP B 1 333 ? -8.398 -21.266 -22.891 1 67.44 333 TRP B O 1
ATOM 5270 N N . THR B 1 334 ? -9.156 -23.406 -23.391 1 65.25 334 THR B N 1
ATOM 5271 C CA . THR B 1 334 ? -8.945 -23.891 -22.016 1 65.25 334 THR B CA 1
ATOM 5272 C C . THR B 1 334 ? -7.863 -24.953 -21.984 1 65.25 334 THR B C 1
ATOM 5274 O O . THR B 1 334 ? -7.375 -25.328 -20.922 1 65.25 334 THR B O 1
ATOM 5277 N N . GLY B 1 335 ? -7.594 -25.484 -23.203 1 64.25 335 GLY B N 1
ATOM 5278 C CA . GLY B 1 335 ? -6.637 -26.578 -23.328 1 64.25 335 GLY B CA 1
ATOM 5279 C C . GLY B 1 335 ? -7.27 -27.953 -23.172 1 64.25 335 GLY B C 1
ATOM 5280 O O . GLY B 1 335 ? -6.602 -28.969 -23.344 1 64.25 335 GLY B O 1
ATOM 5281 N N . MET B 1 336 ? -8.539 -28.062 -22.781 1 72.25 336 MET B N 1
ATOM 5282 C CA . MET B 1 336 ? -9.234 -29.344 -22.656 1 72.25 336 MET B CA 1
ATOM 5283 C C . MET B 1 336 ? -10.609 -29.281 -23.312 1 72.25 336 MET B C 1
ATOM 5285 O O . MET B 1 336 ? -11.094 -28.203 -23.656 1 72.25 336 MET B O 1
ATOM 5289 N N . THR B 1 337 ? -11.211 -30.578 -23.344 1 80.69 337 THR B N 1
ATOM 5290 C CA . THR B 1 337 ? -12.547 -30.641 -23.922 1 80.69 337 THR B CA 1
ATOM 5291 C C . THR B 1 337 ? -13.609 -30.281 -22.891 1 80.69 337 THR B C 1
ATOM 5293 O O . THR B 1 337 ? -13.367 -30.391 -21.688 1 80.69 337 THR B O 1
ATOM 5296 N N . PRO B 1 338 ? -14.742 -29.844 -23.312 1 82.5 338 PRO B N 1
ATOM 5297 C CA . PRO B 1 338 ? -15.82 -29.516 -22.375 1 82.5 338 PRO B CA 1
ATOM 5298 C C . PRO B 1 338 ? -16.172 -30.672 -21.453 1 82.5 338 PRO B C 1
ATOM 5300 O O . PRO B 1 338 ? -16.453 -30.453 -20.266 1 82.5 338 PRO B O 1
ATOM 5303 N N . ARG B 1 339 ? -16.188 -31.859 -21.938 1 79.31 339 ARG B N 1
ATOM 5304 C CA . ARG B 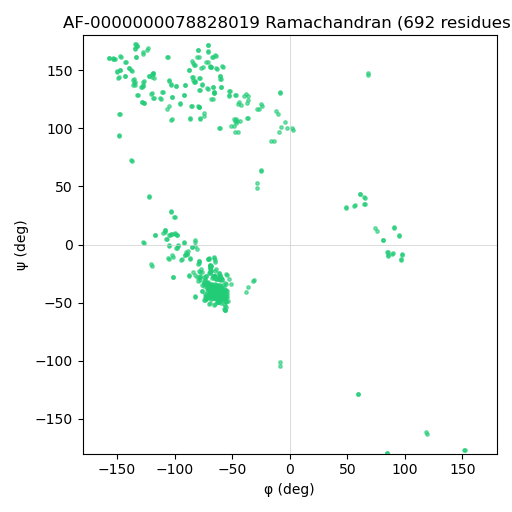1 339 ? -16.531 -33.031 -21.141 1 79.31 339 ARG B CA 1
ATOM 5305 C C . ARG B 1 339 ? -15.531 -33.219 -20 1 79.31 339 ARG B C 1
ATOM 5307 O O . ARG B 1 339 ? -15.93 -33.469 -18.859 1 79.31 339 ARG B O 1
ATOM 5314 N N . VAL B 1 340 ? -14.383 -33.062 -20.312 1 73.56 340 VAL B N 1
ATOM 5315 C CA . VAL B 1 340 ? -13.312 -33.25 -19.344 1 73.56 340 VAL B CA 1
ATOM 5316 C C . VAL B 1 340 ? -13.367 -32.125 -18.297 1 73.56 340 VAL B C 1
ATOM 5318 O O . VAL B 1 340 ? -13.195 -32.375 -17.109 1 73.56 340 VAL B O 1
ATOM 5321 N N . TRP B 1 341 ? -13.672 -30.984 -18.781 1 75.88 341 TRP B N 1
ATOM 5322 C CA . TRP B 1 341 ? -13.797 -29.828 -17.906 1 75.88 341 TRP B CA 1
ATOM 5323 C C . TRP B 1 341 ? -14.922 -30.016 -16.906 1 75.88 341 TRP B C 1
ATOM 5325 O O . TRP B 1 341 ? -14.766 -29.703 -15.719 1 75.88 341 TRP B O 1
ATOM 5335 N N . ARG B 1 342 ? -16.062 -30.516 -17.297 1 72.69 342 ARG B N 1
ATOM 5336 C CA . ARG B 1 342 ? -17.234 -30.719 -16.453 1 72.69 342 ARG B CA 1
ATOM 5337 C C . ARG B 1 342 ? -17 -31.828 -15.445 1 72.69 342 ARG B C 1
ATOM 5339 O O . ARG B 1 342 ? -17.547 -31.797 -14.344 1 72.69 342 ARG B O 1
ATOM 5346 N N . GLU B 1 343 ? -16.484 -32.875 -15.867 1 66.38 343 GLU B N 1
ATOM 5347 C CA . GLU B 1 343 ? -16.25 -34.031 -15 1 66.38 343 GLU B CA 1
ATOM 5348 C C . GLU B 1 343 ? -15.211 -33.719 -13.938 1 66.38 343 GLU B C 1
ATOM 5350 O O . GLU B 1 343 ? -15.062 -34.469 -12.969 1 66.38 343 GLU B O 1
ATOM 5355 N N . ARG B 1 344 ? -14.57 -32.75 -14.008 1 56.5 344 ARG B N 1
ATOM 5356 C CA . ARG B 1 344 ? -13.602 -32.375 -12.977 1 56.5 344 ARG B CA 1
ATOM 5357 C C . ARG B 1 344 ? -14.305 -31.859 -11.727 1 56.5 344 ARG B C 1
ATOM 5359 O O . ARG B 1 344 ? -15.266 -31.094 -11.812 1 56.5 344 ARG B O 1
ATOM 5366 N N . PRO B 1 345 ? -14.227 -32.594 -10.57 1 49.75 345 PRO B N 1
ATOM 5367 C CA . PRO B 1 345 ? -14.945 -32.344 -9.32 1 49.75 345 PRO B CA 1
ATOM 5368 C C . PRO B 1 345 ? -15.07 -30.844 -9.016 1 49.75 345 PRO B C 1
ATOM 5370 O O . PRO B 1 345 ? -16 -30.422 -8.336 1 49.75 345 PRO B O 1
ATOM 5373 N N . GLU B 1 346 ? -14.117 -30.078 -9.227 1 41.88 346 GLU B N 1
ATOM 5374 C CA . GLU B 1 346 ? -14.094 -28.734 -8.656 1 41.88 346 GLU B CA 1
ATOM 5375 C C . GLU B 1 346 ? -14.938 -27.766 -9.477 1 41.88 346 GLU B C 1
ATOM 5377 O O . GLU B 1 346 ? -15.047 -26.594 -9.141 1 41.88 346 GLU B O 1
ATOM 5382 N N . ALA B 1 347 ? -15.523 -28.25 -10.648 1 42 347 ALA B N 1
ATOM 5383 C CA . ALA B 1 347 ? -16.406 -27.406 -11.445 1 42 347 ALA B CA 1
ATOM 5384 C C . ALA B 1 347 ? -17.797 -27.312 -10.805 1 42 347 ALA B C 1
ATOM 5386 O O . ALA B 1 347 ? -18.656 -26.578 -11.297 1 42 347 ALA B O 1
ATOM 5387 N N . GLY B 1 348 ? -18.172 -28.172 -10 1 32.81 348 GLY B N 1
ATOM 5388 C CA . GLY B 1 348 ? -19.375 -28.047 -9.195 1 32.81 348 GLY B CA 1
ATOM 5389 C C . GLY B 1 348 ? -19.188 -27.172 -7.969 1 32.81 348 GLY B C 1
ATOM 5390 O O . GLY B 1 348 ? -18.062 -27.047 -7.465 1 32.81 348 GLY B O 1
#

InterPro domains:
  IPR009057 Homedomain-like superfamily [SSF46689] (295-344)
  IPR018060 AraC-like, DNA binding HTH domain [PF12833] (267-344)
  IPR018060 AraC-like, DNA binding HTH domain [PS01124] (246-344)
  IPR018060 AraC-like, DNA binding HTH domain [SM00342] (260-342)
  IPR020449 Transcription regulator HTH, AraC- type, HTH domain [PR00032] (311-326)
  IPR020449 Transcription regulator HTH, AraC- type, HTH domain [PR00032] (326-342)
  IPR032687 HTH-type transcriptional regulator AraC-type, N-terminal [PF12625] (29-212)

Secondary structure (DSSP, 8-state):
-----------EEEESSHHHHHHHHHHTT---HHHHHHTT--TTGGG-S-EEEEHHHHHHHHHHHHHHHT-TTHHHHHHTTPPTTTTHHHHHHHHHSSBHHHHHHHHHHHGGGT-TT-EEEEEE-TTS-EEEEEE-TT-TTTTHHHHHHHHHHHHHHHHHHHHTS----SEEE-SSPPPS--HHHHHHHSSPPB-S-SSEEEEE-HHHHTPBPTT--HHHHHHHHHHH-S--SSS--SS--THHHHHHHHHHHHHHTTSS--HHHHHHHTTS-HHHHHHHHHHTT--HHHHHHHHHHHHHHHHHH-TTS-HHHHHHHTT-S-HHHHHHHHHHHHSS-HHHHHHSGGG-/-----------EEEESSHHHHHHHHHHTT---HHHHHHTT--TTGGG-S-EEEEHHHHHHHHHHHHHHHT-TTHHHHHHTTPPTTTTHHHHHHHHHSSBHHHHHHHHHHHGGGT-TT-EEEEEE-TTS-EEEEEE-TT-TTTTHHHHHHHHHHHHHHHHHHHHTS----SEEE-SSPPPS--HHHHHHHSSPPB-S-SSEEEEE-HHHHTPBPTT--HHHHHHHHHHH-S--SSS--SS--THHHHHHHHHHHHHHTTSS--HHHHHHHTTS-HHHHHHHHHHTT--HHHHHHHHHHHHHHHHHH-TTS-HHHHHHHTT-S-HHHHHHHHHHHHSS-HHHHHHSGGG-

Sequence (696 aa):
METPPPSRPPTDVRSQLVGPMLAYLRATGRDPSPLVERFGLPANASALPEVTLPLATLHAFLDAAEALSGDAFLGLHVAQRVPRGNYGLVEYIARASPTVRDTFRALARYMALLEPAWRASFQDAPDGSGTFVYGIPGEPLAYGRHASEFGLALFVHVGRQLTEHPWNPRHVSFAHPAPADLRPLEQHFGVTPAFDAGRNALTLDAATLALRVVDADPVLLSVLERAAGTPAAEPPSVPRTPPFLQQVRDALRASLRNGAPQMGDVARQLHVSPRTLQRRLAEHATSFQDEVDAVRRELAFDYLRDAHLGVSEVAFLLGYSELSTFDRAFKRWTGMTPRVWRERPEAGMETPPPSRPPTDVRSQLVGPMLAYLRATGRDPSPLVERFGLPANASALPEVTLPLATLHAFLDAAEALSGDAFLGLHVAQRVPRGNYGLVEYIARASPTVRDTFRALARYMALLEPAWRASFQDAPDGSGTFVYGIPGEPLAYGRHASEFGLALFVHVGRQLTEHPWNPRHVSFAHPAPADLRPLEQHFGVTPAFDAGRNALTLDAATLALRVVDADPVLLSVLERAAGTPAAEPPSVPRTPPFLQQVRDALRASLRNGAPQMGDVARQLHVSPRTLQRRLAEHATSFQDEVDAVRRELAFDYLRDAHLGVSEVAFLLGYSELSTFDRAFKRWTGMTPRVWRERPEAG

Solvent-accessible surface area (backbone atoms only — not comparable to full-atom values): 37223 Å² total; per-residue (Å²): 135,81,72,72,71,81,72,72,74,71,58,67,37,54,34,62,54,61,10,51,47,40,42,48,32,45,74,73,74,37,80,46,61,66,58,35,62,74,68,67,49,60,93,60,37,51,77,33,52,60,49,77,43,33,51,70,54,50,50,53,47,53,53,50,49,29,64,70,66,68,35,96,52,45,27,45,58,42,34,74,63,60,61,86,54,52,59,32,64,56,49,48,41,35,46,15,20,59,24,44,46,49,19,49,46,46,45,23,57,43,40,37,78,66,26,73,68,39,44,42,43,59,46,79,44,95,82,51,24,36,38,38,37,50,41,36,81,36,34,50,58,71,67,40,60,46,50,52,42,16,51,57,42,25,53,51,50,51,50,32,62,40,45,76,43,90,80,59,52,72,42,41,31,29,26,44,72,74,67,96,70,56,61,69,56,26,67,72,43,70,40,79,64,44,47,59,61,65,36,36,36,42,26,36,42,37,72,62,31,63,38,52,26,74,64,41,32,70,54,59,28,53,36,46,47,58,65,68,36,82,45,60,75,60,64,60,66,65,68,75,36,51,73,64,44,40,51,47,49,50,42,43,57,61,35,19,77,77,27,64,70,47,63,62,60,44,14,54,76,69,72,42,49,52,66,54,46,51,50,54,32,45,75,68,74,43,44,72,65,55,50,49,48,50,52,40,50,56,48,48,54,58,42,54,50,37,83,86,47,52,68,64,53,44,26,45,57,57,26,40,93,41,58,66,59,38,32,51,51,40,21,73,57,33,69,43,41,62,66,61,55,50,68,36,76,81,52,106,134,82,74,73,73,80,71,72,75,71,59,67,37,54,32,62,54,61,10,50,47,40,41,47,32,46,75,70,73,38,80,47,61,66,59,34,62,74,67,67,50,60,93,60,36,50,77,31,53,59,47,76,41,34,50,70,54,51,50,53,47,53,53,50,49,28,64,71,66,68,36,95,54,45,26,44,57,41,33,73,63,62,60,86,55,53,59,31,64,57,49,48,42,36,45,15,20,59,22,44,46,49,20,49,44,46,46,23,59,44,41,37,79,67,25,73,70,40,45,42,44,57,46,78,43,94,84,51,25,37,37,39,36,50,41,37,81,26,35,51,58,70,68,41,61,45,52,50,42,16,52,58,41,25,54,51,51,50,50,32,62,41,45,75,44,91,80,59,53,72,43,42,32,30,26,44,72,74,66,95,71,57,61,69,57,27,67,73,43,70,42,78,65,43,48,59,60,65,35,37,37,42,27,34,40,36,71,61,32,63,38,52,27,74,62,41,30,72,53,58,28,53,34,49,45,56,68,68,35,82,43,63,75,60,64,58,66,66,65,74,36,52,73,65,44,39,51,47,48,52,41,44,58,61,36,18,77,79,26,64,71,48,64,62,59,42,15,55,76,70,72,44,50,50,67,54,46,50,50,54,32,43,75,67,73,43,46,72,65,55,52,50,48,50,52,40,51,55,48,48,54,58,43,55,53,36,83,88,48,51,68,65,54,45,24,45,55,57,26,39,93,42,58,66,58,37,34,50,50,40,20,65,53,52,59,43,41,62,67,61,54,52,70,36,75,81,56,105

Radius of gyration: 31.26 Å; Cα contacts (8 Å, |Δi|>4): 1035; chains: 2; bounding box: 63×86×82 Å